Protein 2QHR (pdb70)

Nearest PDB structures (foldseek):
  2qhr-assembly1_L  TM=1.005E+00  e=4.558E-44  Mus musculus
  3ffd-assembly1_B  TM=9.606E-01  e=3.387E-41  Mus musculus
  7fgr-assembly1_L  TM=9.725E-01  e=7.888E-40  Mus musculus
  4isv-assembly1_A  TM=9.570E-01  e=1.815E-40  Mus musculus
  5eor-assembly1_L  TM=9.214E-01  e=1.139E-39  Mus musculus

Radius of gyration: 25.13 Å; Cα contacts (8 Å, |Δi|>4): 1164; chains: 3; bounding box: 50×50×76 Å

Solvent-accessible surface area: 20199 Å² total; per-residue (Å²): 126,40,99,12,75,16,62,38,29,31,60,20,150,58,58,12,60,35,105,0,32,0,55,9,56,55,33,64,3,60,37,30,1,0,0,0,0,14,10,38,82,143,126,135,9,49,5,0,0,0,7,0,49,53,30,60,64,59,21,31,26,130,79,0,106,79,34,5,77,4,42,33,45,52,102,144,56,16,0,43,0,63,0,40,62,3,95,60,138,1,35,5,67,0,11,0,0,17,0,20,101,27,57,82,9,64,42,1,0,0,25,66,18,2,134,19,15,63,1,37,3,21,85,25,166,68,48,45,14,54,12,10,25,2,21,16,26,70,54,44,61,120,41,101,55,5,29,0,0,0,1,0,39,16,0,14,7,78,84,18,74,28,60,1,44,98,39,99,35,84,89,34,40,57,50,6,23,26,8,104,95,89,90,61,49,12,15,0,0,5,0,54,16,80,43,89,50,13,79,95,104,58,7,26,0,18,2,23,0,80,53,33,106,48,138,49,76,45,103,3,102,128,125,17,74,13,85,22,79,88,74,26,60,40,62,68,40,38,93,4,119,5,57,0,47,5,24,93,59,15,33,67,0,7,0,0,0,0,14,20,38,58,133,112,18,4,113,12,0,0,15,0,69,125,110,12,59,68,63,62,12,103,72,25,57,111,48,11,47,10,45,25,67,59,24,37,0,32,0,32,2,53,73,0,43,53,101,2,40,7,43,0,8,0,0,0,0,0,9,59,186,156,52,0,41,16,40,16,1,42,5,4,125,2,53,4,88,65,66,121,101,23,65,7,68,22,30,5,2,16,9,14,95,76,1,17,181,85,108,101,1,1,0,0,0,1,0,12,62,0,26,62,35,50,33,91,19,43,2,52,9,77,49,88,101,44,123,151,36,46,23,59,15,124,50,40,45,49,68,124,57,24,20,0,0,0,0,0,63,22,70,8,109,78,16,142,83,53,117,32,3,10,0,33,1,56,3,98,81,51,80,36,88,68,57,7,42,42,73,208,108,142,16,101,85,2,98,0,28,149,95

Sequence (451 aa):
EVQVVESGGGLVKPGGSLKLSCAASGFAFSSYDMSWVRQTPEKRLEWVAYISRGGGYTYYPDTVKGRFTISRDNAKNTLYLQMSSLKSEDTAMYYCSRHIYYGSSHYYAMDYWGQGTSVTVSSAKTTAPSVYPLAPVCGDTTGSSVTLGCLVKGYFPEPVTLTWNSGSLSSGVHTFPAVLQSDLYTLSSSVTVTSSTWPSQSITCNVAHPASSTKVDKKIEPQLVLTQSSSASFSLGASAKLTCTLSRQHSTYTIEWYQQQPLKPPRYVMELKKDGSHSTGDGIPDRFSGSSSGADRYLSISNIQPEDEAIYICGVGDTIKEQFVYVFGGGTKVTVLGQPKSTPTLTVFPPSSEELKENKATLVCLISNFSPSGVTVAWKANGTPITQGVDTSNPTKEGNKFMASSFLHLTSDQWRSHNSFTCQVTHEGDTVEKSLSPAEVEQHHRRTDND

Foldseek 3Di:
DWAWAKDWADEAAAQAKTKMKIAIDDDQLLQWKKWKWWAAPVGDIGTAWIAGSPRPDIDGDPVQPPFWDWDADSVRRMIMIIGGNDDQRVFTWMKMFIFDRCVVPVDGDGDDIHPTDGHGHHPQDFDAWDKDWAAPDPVQLPDQKGKTKMKGWWGDDDDKDKDKPVPPQDPQKAWDDWDADPRTTITMIMHMDGSVVPPVDWIWMWIGDVVVRDIDIGIHDD/DWDKEWDAEDEEAQQAKDKTKIFTDQVCQQFWKWKWWAAFPGDTDTAWIAGQQQDIDGDPPHDPQWGWGHDRRIIMIMGGRDHQRSQTWMKMKGWDQDPNRTDIDIYPTYGYHHPDDDWWAKDWDKDWADVVVLVVQKIKIKIKIDGTPPQDKDKWKDFLRHTDDPQKDKDGWGDDVPIIIIMMIRIDTSCSQQPTQKMKIWMDDPNDIDIDMDGPDD/DDDDDDDDPPD

Structure (mmCIF, N/CA/C/O backbone):
data_2QHR
#
_entry.id   2QHR
#
_cell.length_a   68.240
_cell.length_b   70.300
_cell.length_c   142.120
_cell.angle_alpha   90.000
_cell.angle_beta   90.000
_cell.angle_gamma   90.000
#
_symmetry.space_group_name_H-M   'P 21 21 21'
#
loop_
_entity.id
_entity.type
_entity.pdbx_description
1 polymer '13F6-1-2 Fab fragment heavy chain'
2 polymer '13F6-1-2 Fab fragment V lambda x light chain'
3 polymer 'Envelope glycoprotein peptide'
4 water water
#
loop_
_atom_site.group_PDB
_atom_site.id
_atom_site.type_symbol
_atom_site.label_atom_id
_atom_site.label_alt_id
_atom_site.label_comp_id
_atom_site.label_asym_id
_atom_site.label_entity_id
_atom_site.label_seq_id
_atom_site.pdbx_PDB_ins_code
_atom_site.Cartn_x
_atom_site.Cartn_y
_atom_site.Cartn_z
_atom_site.occupancy
_atom_site.B_iso_or_equiv
_atom_site.auth_seq_id
_atom_site.auth_comp_id
_atom_site.auth_asym_id
_atom_site.auth_atom_id
_atom_site.pdbx_PDB_model_num
ATOM 1 N N . GLU A 1 1 ? 96.983 -22.725 80.189 1.00 33.17 1 GLU H N 1
ATOM 2 C CA . GLU A 1 1 ? 95.892 -23.411 79.493 1.00 35.56 1 GLU H CA 1
ATOM 3 C C . GLU A 1 1 ? 95.009 -22.347 78.898 1.00 25.09 1 GLU H C 1
ATOM 4 O O . GLU A 1 1 ? 95.123 -21.160 79.281 1.00 30.33 1 GLU H O 1
ATOM 6 N N . VAL A 1 2 ? 94.163 -22.782 77.959 1.00 25.86 2 VAL H N 1
ATOM 7 C CA . VAL A 1 2 ? 93.195 -21.937 77.271 1.00 31.51 2 VAL H CA 1
ATOM 8 C C . VAL A 1 2 ? 92.180 -21.444 78.268 1.00 34.27 2 VAL H C 1
ATOM 9 O O . VAL A 1 2 ? 91.536 -22.230 78.950 1.00 39.61 2 VAL H O 1
ATOM 13 N N . GLN A 1 3 ? 92.100 -20.127 78.390 1.00 34.79 3 GLN H N 1
ATOM 14 C CA . GLN A 1 3 ? 91.097 -19.448 79.209 1.00 33.63 3 GLN H CA 1
ATOM 15 C C . GLN A 1 3 ? 90.383 -18.360 78.440 1.00 21.54 3 GLN H C 1
ATOM 16 O O . GLN A 1 3 ? 91.024 -17.556 77.743 1.00 19.15 3 GLN H O 1
ATOM 22 N N . VAL A 1 4 ? 89.053 -18.340 78.558 1.00 18.74 4 VAL H N 1
ATOM 23 C CA . VAL A 1 4 ? 88.232 -17.200 78.177 1.00 20.25 4 VAL H CA 1
ATOM 24 C C . VAL A 1 4 ? 87.295 -16.912 79.372 1.00 25.16 4 VAL H C 1
ATOM 25 O O . VAL A 1 4 ? 86.547 -17.776 79.814 1.00 26.03 4 VAL H O 1
ATOM 29 N N . VAL A 1 5 ? 87.400 -15.707 79.908 1.00 19.18 5 VAL H N 1
ATOM 30 C CA . VAL A 1 5 ? 86.753 -15.316 81.156 1.00 16.53 5 VAL H CA 1
ATOM 31 C C . VAL A 1 5 ? 85.839 -14.146 80.898 1.00 16.59 5 VAL H C 1
ATOM 32 O O . VAL A 1 5 ? 86.333 -13.028 80.595 1.00 21.30 5 VAL H O 1
ATOM 36 N N . GLU A 1 6 ? 84.520 -14.389 80.921 1.00 15.69 6 GLU H N 1
ATOM 37 C CA . GLU A 1 6 ? 83.515 -13.294 80.700 1.00 16.55 6 GLU H CA 1
ATOM 38 C C . GLU A 1 6 ? 83.244 -12.472 82.004 1.00 22.13 6 GLU H C 1
ATOM 39 O O . GLU A 1 6 ? 83.307 -13.004 83.103 1.00 20.70 6 GLU H O 1
ATOM 45 N N . SER A 1 7 ? 82.972 -11.173 81.863 1.00 16.00 7 SER H N 1
ATOM 46 C CA . SER A 1 7 ? 82.562 -10.362 82.994 1.00 18.96 7 SER H CA 1
ATOM 47 C C . SER A 1 7 ? 81.608 -9.281 82.497 1.00 18.80 7 SER H C 1
ATOM 48 O O . SER A 1 7 ? 81.440 -9.092 81.275 1.00 15.48 7 SER H O 1
ATOM 51 N N . GLY A 1 8 ? 80.934 -8.617 83.438 1.00 16.56 8 GLY H N 1
ATOM 52 C CA . GLY A 1 8 ? 80.074 -7.511 83.058 1.00 22.52 8 GLY H CA 1
ATOM 53 C C . GLY A 1 8 ? 78.588 -7.806 83.148 1.00 21.39 8 GLY H C 1
ATOM 54 O O . GLY A 1 8 ? 77.764 -6.914 82.970 1.00 20.54 8 GLY H O 1
ATOM 55 N N . GLY A 1 9 ? 78.219 -9.038 83.432 1.00 21.90 9 GLY H N 1
ATOM 56 C CA . GLY A 1 9 ? 76.796 -9.325 83.540 1.00 23.62 9 GLY H CA 1
ATOM 57 C C . GLY A 1 9 ? 76.196 -8.669 84.781 1.00 24.38 9 GLY H C 1
ATOM 58 O O . GLY A 1 9 ? 76.899 -8.444 85.766 1.00 20.02 9 GLY H O 1
ATOM 59 N N . GLY A 1 10 ? 74.901 -8.361 84.745 1.00 19.37 10 GLY H N 1
ATOM 60 C CA . GLY A 1 10 ? 74.245 -7.867 85.951 1.00 17.70 10 GLY H CA 1
ATOM 61 C C . GLY A 1 10 ? 72.765 -7.658 85.667 1.00 16.54 10 GLY H C 1
ATOM 62 O O . GLY A 1 10 ? 72.252 -8.160 84.656 1.00 13.38 10 GLY H O 1
ATOM 63 N N . LEU A 1 11 ? 72.071 -6.962 86.564 1.00 18.96 11 LEU H N 1
ATOM 64 C CA . LEU A 1 11 ? 70.650 -6.631 86.363 1.00 20.19 11 LEU H CA 1
ATOM 65 C C . LEU A 1 11 ? 70.578 -5.301 85.623 1.00 16.87 11 LEU H C 1
ATOM 66 O O . LEU A 1 11 ? 71.324 -4.385 85.936 1.00 14.86 11 LEU H O 1
ATOM 71 N N . VAL A 1 12 ? 69.702 -5.189 84.626 1.00 14.24 12 VAL H N 1
ATOM 72 C CA . VAL A 1 12 ? 69.523 -3.903 83.934 1.00 17.07 12 VAL H CA 1
ATOM 73 C C . VAL A 1 12 ? 68.032 -3.745 83.759 1.00 16.54 12 VAL H C 1
ATOM 74 O O . VAL A 1 12 ? 67.328 -4.746 83.571 1.00 15.59 12 VAL H O 1
ATOM 78 N N . LYS A 1 13 ? 67.539 -2.522 83.750 1.00 18.54 13 LYS H N 1
ATOM 79 C CA . LYS A 1 13 ? 66.121 -2.341 83.434 1.00 20.78 13 LYS H CA 1
ATOM 80 C C . LYS A 1 13 ? 65.882 -2.378 81.905 1.00 26.45 13 LYS H C 1
ATOM 81 O O . LYS A 1 13 ? 66.820 -2.106 81.116 1.00 19.17 13 LYS H O 1
ATOM 87 N N . PRO A 1 14 ? 64.661 -2.774 81.466 1.00 19.88 14 PRO H N 1
ATOM 88 C CA . PRO A 1 14 ? 64.349 -2.748 80.036 1.00 19.09 14 PRO H CA 1
ATOM 89 C C . PRO A 1 14 ? 64.631 -1.387 79.409 1.00 18.87 14 PRO H C 1
ATOM 90 O O . PRO A 1 14 ? 64.384 -0.390 80.056 1.00 16.71 14 PRO H O 1
ATOM 94 N N . GLY A 1 15 ? 65.106 -1.352 78.160 1.00 20.31 15 GLY H N 1
ATOM 95 C CA . GLY A 1 15 ? 65.506 -0.091 77.549 1.00 22.75 15 GLY H CA 1
ATOM 96 C C . GLY A 1 15 ? 66.936 0.272 77.944 1.00 23.35 15 GLY H C 1
ATOM 97 O O . GLY A 1 15 ? 67.528 1.117 77.298 1.00 21.52 15 GLY H O 1
ATOM 98 N N . GLY A 1 16 ? 67.509 -0.406 78.939 1.00 16.09 16 GLY H N 1
ATOM 99 C CA . GLY A 1 16 ? 68.834 -0.055 79.443 1.00 16.12 16 GLY H CA 1
ATOM 100 C C . GLY A 1 16 ? 69.973 -0.560 78.572 1.00 15.69 16 GLY H C 1
ATOM 101 O O . GLY A 1 16 ? 69.810 -1.181 77.536 1.00 15.34 16 GLY H O 1
ATOM 102 N N . SER A 1 17 ? 71.187 -0.376 79.011 1.00 16.95 17 SER H N 1
ATOM 103 C CA . SER A 1 17 ? 72.247 -1.046 78.258 1.00 21.16 17 SER H CA 1
ATOM 104 C C . SER A 1 17 ? 73.367 -1.562 79.134 1.00 18.75 17 SER H C 1
ATOM 105 O O . SER A 1 17 ? 73.441 -1.223 80.310 1.00 18.23 17 SER H O 1
ATOM 108 N N . LEU A 1 18 ? 74.239 -2.392 78.555 1.00 14.95 18 LEU H N 1
ATOM 109 C CA . LEU A 1 18 ? 75.250 -3.096 79.333 1.00 18.40 18 LEU H CA 1
ATOM 110 C C . LEU A 1 18 ? 76.396 -3.476 78.423 1.00 17.37 18 LEU H C 1
ATOM 111 O O . LEU A 1 18 ? 76.198 -3.775 77.256 1.00 18.95 18 LEU H O 1
ATOM 116 N N . LYS A 1 19 ? 77.600 -3.536 78.960 1.00 16.49 19 LYS H N 1
ATOM 117 C CA . LYS A 1 19 ? 78.710 -3.935 78.135 1.00 16.71 19 LYS H CA 1
ATOM 118 C C . LYS A 1 19 ? 79.485 -5.122 78.717 1.00 21.11 19 LYS H C 1
ATOM 119 O O . LYS A 1 19 ? 79.984 -5.035 79.826 1.00 19.28 19 LYS H O 1
ATOM 125 N N . LEU A 1 20 ? 79.573 -6.219 77.962 1.00 13.35 20 LEU H N 1
ATOM 126 C CA . LEU A 1 20 ? 80.262 -7.423 78.430 1.00 13.41 20 LEU H CA 1
ATOM 127 C C . LEU A 1 20 ? 81.728 -7.467 77.877 1.00 14.99 20 LEU H C 1
ATOM 128 O O . LEU A 1 20 ? 81.960 -7.058 76.760 1.00 15.13 20 LEU H O 1
ATOM 133 N N . SER A 1 21 ? 82.678 -7.984 78.660 1.00 16.72 21 SER H N 1
ATOM 134 C CA . SER A 1 21 ? 84.055 -8.244 78.185 1.00 13.76 21 SER H CA 1
ATOM 135 C C . SER A 1 21 ? 84.417 -9.703 78.314 1.00 18.99 21 SER H C 1
ATOM 136 O O . SER A 1 21 ? 83.847 -10.413 79.112 1.00 15.03 21 SER H O 1
ATOM 139 N N . CYS A 1 22 ? 85.408 -10.129 77.548 1.00 13.50 22 CYS H N 1
ATOM 140 C CA . CYS A 1 22 ? 85.839 -11.478 77.648 1.00 14.93 22 CYS H CA 1
ATOM 141 C C . CYS A 1 22 ? 87.371 -11.396 77.557 1.00 15.19 22 CYS H C 1
ATOM 142 O O . CYS A 1 22 ? 87.897 -10.989 76.516 1.00 16.26 22 CYS H O 1
ATOM 145 N N . ALA A 1 23 ? 88.070 -11.708 78.634 1.00 16.71 23 ALA H N 1
ATOM 146 C CA . ALA A 1 23 ? 89.548 -11.758 78.627 1.00 15.80 23 ALA H CA 1
ATOM 147 C C . ALA A 1 23 ? 90.081 -13.137 78.211 1.00 24.77 23 ALA H C 1
ATOM 148 O O . ALA A 1 23 ? 89.709 -14.162 78.800 1.00 21.26 23 ALA H O 1
ATOM 150 N N . ALA A 1 24 ? 90.922 -13.192 77.185 1.00 17.67 24 ALA H N 1
ATOM 151 C CA . ALA A 1 24 ? 91.355 -14.513 76.688 1.00 21.41 24 ALA H CA 1
ATOM 152 C C . ALA A 1 24 ? 92.795 -14.712 77.123 1.00 20.80 24 ALA H C 1
ATOM 153 O O . ALA A 1 24 ? 93.536 -13.760 77.227 1.00 16.32 24 ALA H O 1
ATOM 155 N N . SER A 1 25 ? 93.190 -15.945 77.393 1.00 24.06 25 SER H N 1
ATOM 156 C CA . SER A 1 25 ? 94.606 -16.192 77.666 1.00 26.01 25 SER H CA 1
ATOM 157 C C . SER A 1 25 ? 94.965 -17.641 77.315 1.00 22.31 25 SER H C 1
ATOM 158 O O . SER A 1 25 ? 94.098 -18.510 77.193 1.00 16.40 25 SER H O 1
ATOM 161 N N . GLY A 1 26 ? 96.244 -17.909 77.119 1.00 18.66 26 GLY H N 1
ATOM 162 C CA . GLY A 1 26 ? 96.664 -19.278 76.890 1.00 17.85 26 GLY H CA 1
ATOM 163 C C . GLY A 1 26 ? 96.621 -19.749 75.448 1.00 18.17 26 GLY H C 1
ATOM 164 O O . GLY A 1 26 ? 96.790 -20.952 75.174 1.00 24.43 26 GLY H O 1
ATOM 165 N N . PHE A 1 27 ? 96.329 -18.838 74.512 1.00 20.16 27 PHE H N 1
ATOM 166 C CA . PHE A 1 27 ? 96.340 -19.166 73.086 1.00 16.31 27 PHE H CA 1
ATOM 167 C C . PHE A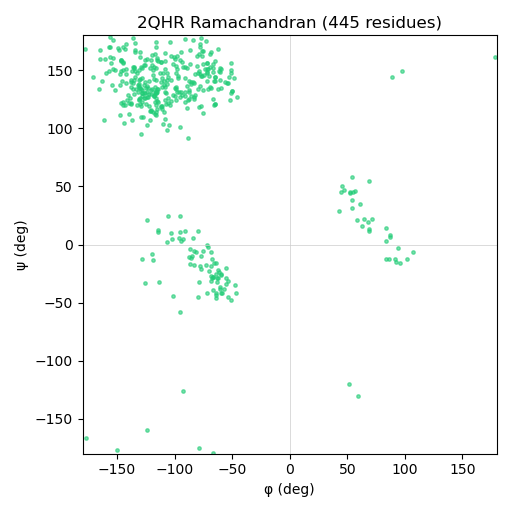 1 27 ? 96.531 -17.858 72.371 1.00 24.93 27 PHE H C 1
ATOM 168 O O . PHE A 1 27 ? 96.452 -16.812 73.001 1.00 18.49 27 PHE H O 1
ATOM 176 N N . ALA A 1 28 ? 96.774 -17.897 71.074 1.00 21.26 28 ALA H N 1
ATOM 177 C CA . ALA A 1 28 ? 97.165 -16.702 70.358 1.00 21.25 28 ALA H CA 1
ATOM 178 C C . ALA A 1 28 ? 95.864 -16.014 69.893 1.00 22.21 28 ALA H C 1
ATOM 179 O O . ALA A 1 28 ? 95.392 -16.290 68.810 1.00 14.84 28 ALA H O 1
ATOM 181 N N . PHE A 1 29 ? 95.326 -15.099 70.700 1.00 15.27 29 PHE H N 1
ATOM 182 C CA . PHE A 1 29 ? 93.910 -14.621 70.507 1.00 15.75 29 PHE H CA 1
ATOM 183 C C . PHE A 1 29 ? 93.651 -13.999 69.121 1.00 14.32 29 PHE H C 1
ATOM 184 O O . PHE A 1 29 ? 92.605 -14.261 68.471 1.00 13.75 29 PHE H O 1
ATOM 192 N N . SER A 1 30 ? 94.628 -13.182 68.644 1.00 14.85 30 SER H N 1
ATOM 193 C CA . SER A 1 30 ? 94.536 -12.527 67.331 1.00 14.78 30 SER H CA 1
ATOM 194 C C . SER A 1 30 ? 94.622 -13.473 66.087 1.00 14.52 30 SER H C 1
ATOM 195 O O . SER A 1 30 ? 94.392 -13.011 64.944 1.00 17.39 30 SER H O 1
ATOM 198 N N . SER A 1 31 ? 94.894 -14.764 66.304 1.00 14.45 31 SER H N 1
ATOM 199 C CA . SER A 1 31 ? 94.648 -15.791 65.252 1.00 19.34 31 SER H CA 1
ATOM 200 C C . SER A 1 31 ? 93.216 -16.341 65.145 1.00 18.64 31 SER H C 1
ATOM 201 O O . SER A 1 31 ? 92.927 -17.128 64.200 1.00 13.33 31 SER H O 1
ATOM 204 N N . TYR A 1 32 ? 92.319 -15.943 66.073 1.00 13.25 32 TYR H N 1
ATOM 205 C CA . TYR A 1 32 ? 91.016 -16.620 66.127 1.00 12.76 32 TYR H CA 1
ATOM 206 C C . TYR A 1 32 ? 89.851 -15.729 65.965 1.00 12.46 32 TYR H C 1
ATOM 207 O O . TYR A 1 32 ? 89.803 -14.602 66.503 1.00 12.58 32 TYR H O 1
ATOM 216 N N . ASP A 1 33 ? 88.883 -16.244 65.227 1.00 14.80 33 ASP H N 1
ATOM 217 C CA . ASP A 1 33 ? 87.549 -15.630 65.174 1.00 11.90 33 ASP H CA 1
ATOM 218 C C . ASP A 1 33 ? 86.790 -16.019 66.450 1.00 15.02 33 ASP H C 1
ATOM 219 O O . ASP A 1 33 ? 87.012 -17.143 66.964 1.00 11.67 33 ASP H O 1
ATOM 224 N N . MET A 1 34 ? 85.928 -15.106 66.944 1.00 13.22 34 MET H N 1
ATOM 225 C CA . MET A 1 34 ? 85.241 -15.252 68.231 1.00 18.22 34 MET H CA 1
ATOM 226 C C . MET A 1 34 ? 83.717 -14.996 68.089 1.00 11.61 34 MET H C 1
ATOM 227 O O . MET A 1 34 ? 83.362 -14.233 67.243 1.00 11.26 34 MET H O 1
ATOM 232 N N . SER A 1 35 ? 82.866 -15.618 68.911 1.00 11.03 35 SER H N 1
ATOM 233 C CA . SER A 1 35 ? 81.407 -15.320 68.934 1.00 13.31 35 SER H CA 1
ATOM 234 C C . SER A 1 35 ? 80.923 -15.184 70.379 1.00 13.14 35 SER H C 1
ATOM 235 O O . SER A 1 35 ? 81.593 -15.592 71.329 1.00 13.26 35 SER H O 1
ATOM 238 N N . TRP A 1 36 ? 79.729 -14.637 70.525 1.00 14.76 36 TRP H N 1
ATOM 239 C CA . TRP A 1 36 ? 79.007 -14.641 71.786 1.00 10.79 36 TRP H CA 1
ATOM 240 C C . TRP A 1 36 ? 77.824 -15.500 71.475 1.00 10.70 36 TRP H C 1
ATOM 241 O O . TRP A 1 36 ? 77.206 -15.358 70.404 1.00 10.73 36 TRP H O 1
ATOM 252 N N . VAL A 1 37 ? 77.542 -16.411 72.387 1.00 10.67 37 VAL H N 1
ATOM 253 C CA . VAL A 1 37 ? 76.354 -17.279 72.308 1.00 14.01 37 VAL H CA 1
ATOM 254 C C . VAL A 1 37 ? 75.638 -17.071 73.630 1.00 13.09 37 VAL H C 1
ATOM 255 O O . VAL A 1 37 ? 76.305 -16.952 74.659 1.00 12.70 37 VAL H O 1
ATOM 259 N N . ARG A 1 38 ? 74.299 -16.990 73.624 1.00 10.80 38 ARG H N 1
ATOM 260 C CA . ARG A 1 38 ? 73.550 -16.929 74.893 1.00 10.88 38 ARG H CA 1
ATOM 261 C C . ARG A 1 38 ? 72.735 -18.148 75.164 1.00 12.32 38 ARG H C 1
ATOM 262 O O . ARG A 1 38 ? 72.370 -18.911 74.236 1.00 12.18 38 ARG H O 1
ATOM 270 N N . GLN A 1 39 ? 72.432 -18.372 76.438 1.00 18.47 39 GLN H N 1
ATOM 271 C CA . GLN A 1 39 ? 71.572 -19.509 76.788 1.00 11.38 39 GLN H CA 1
ATOM 272 C C . GLN A 1 39 ? 70.406 -19.077 77.680 1.00 12.89 39 GLN H C 1
ATOM 273 O O . GLN A 1 39 ? 70.624 -18.543 78.785 1.00 11.54 39 GLN H O 1
ATOM 279 N N . THR A 1 40 ? 69.170 -19.341 77.235 1.00 11.74 40 THR H N 1
ATOM 280 C CA . THR A 1 40 ? 68.002 -18.852 77.977 1.00 15.26 40 THR H CA 1
ATOM 281 C C . THR A 1 40 ? 67.876 -19.569 79.317 1.00 14.18 40 THR H C 1
ATOM 282 O O . THR A 1 40 ? 68.445 -20.646 79.489 1.00 12.25 40 THR H O 1
ATOM 286 N N . PRO A 1 41 ? 67.041 -19.046 80.240 1.00 16.63 41 PRO H N 1
ATOM 287 C CA . PRO A 1 41 ? 66.808 -19.822 81.484 1.00 18.51 41 PRO H CA 1
ATOM 288 C C . PRO A 1 41 ? 66.206 -21.237 81.231 1.00 22.28 41 PRO H C 1
ATOM 289 O O . PRO A 1 41 ? 66.394 -22.127 82.048 1.00 19.64 41 PRO H O 1
ATOM 293 N N . GLU A 1 42 ? 65.497 -21.436 80.117 1.00 17.80 42 GLU H N 1
ATOM 294 C CA . GLU A 1 42 ? 65.020 -22.762 79.688 1.00 14.84 42 GLU H CA 1
ATOM 295 C C . GLU A 1 42 ? 66.049 -23.603 78.901 1.00 21.00 42 GLU H C 1
ATOM 296 O O . GLU A 1 42 ? 65.711 -24.673 78.364 1.00 13.95 42 GLU H O 1
ATOM 302 N N . LYS A 1 43 ? 67.297 -23.108 78.789 1.00 15.81 43 LYS H N 1
ATOM 303 C CA . LYS A 1 43 ? 68.446 -23.906 78.307 1.00 13.09 43 LYS H CA 1
ATOM 304 C C . LYS A 1 43 ? 68.666 -23.946 76.818 1.00 15.70 43 LYS H C 1
ATOM 305 O O . LYS A 1 43 ? 69.508 -24.690 76.351 1.00 18.34 43 LYS H O 1
ATOM 311 N N . ARG A 1 44 ? 67.937 -23.137 76.071 1.00 14.13 44 ARG H N 1
ATOM 312 C CA . ARG A 1 44 ? 68.089 -23.111 74.621 1.00 12.73 44 ARG H CA 1
ATOM 313 C C . ARG A 1 44 ? 69.291 -22.191 74.289 1.00 12.21 44 ARG H C 1
ATOM 314 O O . ARG A 1 44 ? 69.348 -21.068 74.740 1.00 11.95 44 ARG H O 1
ATOM 322 N N . LEU A 1 45 ? 70.239 -22.692 73.511 1.00 14.52 45 LEU H N 1
ATOM 323 C CA . LEU A 1 45 ? 71.381 -21.868 73.051 1.00 11.75 45 LEU H CA 1
ATOM 324 C C . LEU A 1 45 ? 71.031 -21.015 71.777 1.00 24.04 45 LEU H C 1
ATOM 325 O O . LEU A 1 45 ? 70.370 -21.471 70.856 1.00 12.01 45 LEU H O 1
ATOM 330 N N . GLU A 1 46 ? 71.480 -19.782 71.737 1.00 11.94 46 GLU H N 1
ATOM 331 C CA . GLU A 1 46 ? 71.281 -18.943 70.566 1.00 14.39 46 GLU H CA 1
ATOM 332 C C . GLU A 1 46 ? 72.561 -18.097 70.251 1.00 11.20 46 GLU H C 1
ATOM 333 O O . GLU A 1 46 ? 73.031 -17.374 71.132 1.00 11.02 46 GLU H O 1
ATOM 339 N N . TRP A 1 47 ? 73.129 -18.240 69.038 1.00 11.24 47 TRP H N 1
ATOM 340 C CA . TRP A 1 47 ? 74.280 -17.462 68.587 1.00 11.09 47 TRP H CA 1
ATOM 341 C C . TRP A 1 47 ? 73.933 -15.960 68.408 1.00 15.16 47 TRP H C 1
ATOM 342 O O . TRP A 1 47 ? 72.941 -15.608 67.749 1.00 11.44 47 TRP H O 1
ATOM 353 N N . VAL A 1 48 ? 74.665 -15.052 69.040 1.00 11.03 48 VAL H N 1
ATOM 354 C CA . VAL A 1 48 ? 74.211 -13.655 68.940 1.00 11.22 48 VAL H CA 1
ATOM 355 C C . VAL A 1 48 ? 75.213 -12.679 68.266 1.00 16.20 48 VAL H C 1
ATOM 356 O O . VAL A 1 48 ? 74.820 -11.592 67.945 1.00 13.41 48 VAL H O 1
ATOM 360 N N . ALA A 1 49 ? 76.487 -13.067 68.062 1.00 11.18 49 ALA H N 1
ATOM 361 C CA . ALA A 1 49 ? 77.446 -12.137 67.398 1.00 11.36 49 ALA H CA 1
ATOM 362 C C . ALA A 1 49 ? 78.717 -12.859 67.087 1.00 14.23 49 ALA H C 1
ATOM 363 O O . ALA A 1 49 ? 79.113 -13.702 67.871 1.00 11.03 49 ALA H O 1
ATOM 365 N N . TYR A 1 50 ? 79.318 -12.493 65.948 1.00 11.43 50 TYR H N 1
ATOM 366 C CA . TYR A 1 50 ? 80.566 -13.034 65.453 1.00 11.41 50 TYR H CA 1
ATOM 367 C C . TYR A 1 50 ? 81.473 -11.912 65.064 1.00 12.98 50 TYR H C 1
ATOM 368 O O . TYR A 1 50 ? 81.024 -10.906 64.482 1.00 12.01 50 TYR H O 1
ATOM 377 N N . ILE A 1 51 ? 82.759 -12.066 65.424 1.00 11.70 51 ILE H N 1
ATOM 378 C CA . ILE A 1 51 ? 83.822 -11.170 64.906 1.00 12.07 51 ILE H CA 1
ATOM 379 C C . ILE A 1 51 ? 85.086 -11.931 64.472 1.00 14.39 51 ILE H C 1
ATOM 380 O O . ILE A 1 51 ? 85.580 -12.816 65.229 1.00 11.92 51 ILE H O 1
ATOM 385 N N . SER A 1 52 ? 85.615 -11.589 63.283 1.00 12.38 52 SER H N 1
ATOM 386 C CA . SER A 1 52 ? 86.784 -12.280 62.755 1.00 12.72 52 SER H CA 1
ATOM 387 C C . SER A 1 52 ? 88.076 -11.837 63.483 1.00 16.78 52 SER H C 1
ATOM 388 O O . SER A 1 52 ? 88.077 -10.808 64.199 1.00 15.44 52 SER H O 1
ATOM 391 N N . ARG A 1 53 A 89.152 -12.608 63.278 1.00 12.83 52 ARG H N 1
ATOM 392 C CA . ARG A 1 53 A 90.416 -12.466 64.021 1.00 17.79 52 ARG H CA 1
ATOM 393 C C . ARG A 1 53 A 91.008 -11.065 63.905 1.00 13.68 52 ARG H C 1
ATOM 394 O O . ARG A 1 53 A 91.587 -10.563 64.845 1.00 18.92 52 ARG H O 1
ATOM 402 N N . GLY A 1 54 ? 90.896 -10.457 62.730 1.00 13.89 53 GLY H N 1
ATOM 403 C CA . GLY A 1 54 ? 91.391 -9.082 62.540 1.00 15.38 53 GLY H CA 1
ATOM 404 C C . GLY A 1 54 ? 90.266 -8.028 62.553 1.00 25.55 53 GLY H C 1
ATOM 405 O O . GLY A 1 54 ? 90.515 -6.858 62.315 1.00 21.61 53 GLY H O 1
ATOM 406 N N . GLY A 1 55 ? 89.022 -8.436 62.821 1.00 19.92 54 GLY H N 1
ATOM 407 C CA . GLY A 1 55 ? 87.933 -7.484 62.972 1.00 16.37 54 GLY H CA 1
ATOM 408 C C . GLY A 1 55 ? 87.255 -6.999 61.698 1.00 14.93 54 GLY H C 1
ATOM 409 O O . GLY A 1 55 ? 86.342 -6.199 61.771 1.00 31.19 54 GLY H O 1
ATOM 410 N N . GLY A 1 56 ? 87.646 -7.519 60.539 1.00 26.61 55 GLY H N 1
ATOM 411 C CA . GLY A 1 56 ? 87.009 -7.149 59.280 1.00 27.06 55 GLY H CA 1
ATOM 412 C C . GLY A 1 56 ? 85.570 -7.643 59.038 1.00 28.85 55 GLY H C 1
ATOM 413 O O . GLY A 1 56 ? 84.840 -7.059 58.204 1.00 23.53 55 GLY H O 1
ATOM 414 N N . TYR A 1 57 ? 85.160 -8.714 59.721 1.00 19.53 56 TYR H N 1
ATOM 415 C CA . TYR A 1 57 ? 83.807 -9.295 59.528 1.00 17.86 56 TYR H CA 1
ATOM 416 C C . TYR A 1 57 ? 83.125 -9.310 60.874 1.00 24.24 56 TYR H C 1
ATOM 417 O O . TYR A 1 57 ? 83.697 -9.798 61.856 1.00 21.55 56 TYR H O 1
ATOM 426 N N . THR A 1 58 ? 81.925 -8.745 60.930 1.00 23.77 57 THR H N 1
ATOM 427 C CA . THR A 1 58 ? 81.081 -8.872 62.123 1.00 20.35 57 THR H CA 1
ATOM 428 C C . THR A 1 58 ? 79.669 -9.212 61.620 1.00 20.72 57 THR H C 1
ATOM 429 O O . THR A 1 58 ? 79.255 -8.709 60.570 1.00 13.60 57 THR H O 1
ATOM 433 N N . TYR A 1 59 ? 78.925 -10.047 62.346 1.00 12.72 58 TYR H N 1
ATOM 434 C CA . TYR A 1 59 ? 77.587 -10.465 61.877 1.00 13.91 58 TYR H CA 1
ATOM 435 C C . TYR A 1 59 ? 76.747 -10.589 63.124 1.00 16.17 58 TYR H C 1
ATOM 436 O O . TYR A 1 59 ? 77.317 -10.836 64.153 1.00 12.22 58 TYR H O 1
ATOM 445 N N . TYR A 1 60 ? 75.419 -10.482 63.012 1.00 12.83 59 TYR H N 1
ATOM 446 C CA . TYR A 1 60 ? 74.447 -10.643 64.132 1.00 12.66 59 TYR H CA 1
ATOM 447 C C . TYR A 1 60 ? 73.171 -11.259 63.596 1.00 15.25 59 TYR H C 1
ATOM 448 O O . TYR A 1 60 ? 72.848 -11.031 62.435 1.00 13.65 59 TYR H O 1
ATOM 457 N N . PRO A 1 61 ? 72.444 -12.044 64.407 1.00 18.22 60 PRO H N 1
ATOM 458 C CA . PRO A 1 61 ? 71.153 -12.558 63.892 1.00 18.26 60 PRO H CA 1
ATOM 459 C C . PRO A 1 61 ? 70.102 -11.439 63.991 1.00 17.48 60 PRO H C 1
ATOM 460 O O . PRO A 1 61 ? 70.371 -10.416 64.664 1.00 14.60 60 PRO H O 1
ATOM 464 N N . ASP A 1 62 ? 68.974 -11.576 63.300 1.00 21.77 61 ASP H N 1
ATOM 465 C CA . ASP A 1 62 ? 67.921 -10.530 63.310 1.00 22.91 61 ASP H CA 1
ATOM 466 C C . ASP A 1 62 ? 67.431 -10.108 64.679 1.00 20.73 61 ASP H C 1
ATOM 467 O O . ASP A 1 62 ? 67.032 -8.943 64.841 1.00 24.27 61 ASP H O 1
ATOM 472 N N . THR A 1 63 ? 67.431 -11.032 65.653 1.00 23.66 62 THR H N 1
ATOM 473 C CA . THR A 1 63 ? 66.915 -10.779 67.027 1.00 20.01 62 THR H CA 1
ATOM 474 C C . THR A 1 63 ? 67.696 -9.727 67.808 1.00 24.54 62 THR H C 1
ATOM 475 O O . THR A 1 63 ? 67.159 -9.095 68.756 1.00 16.95 62 THR H O 1
ATOM 479 N N . VAL A 1 64 ? 68.979 -9.542 67.460 1.00 22.34 63 VAL H N 1
ATOM 480 C CA . VAL A 1 64 ? 69.760 -8.467 68.097 1.00 17.20 63 VAL H CA 1
ATOM 481 C C . VAL A 1 64 ? 70.289 -7.409 67.067 1.00 15.52 63 VAL H C 1
ATOM 482 O O . VAL A 1 64 ? 70.884 -6.393 67.436 1.00 15.08 63 VAL H O 1
ATOM 486 N N . LYS A 1 65 ? 70.154 -7.649 65.774 1.00 19.29 64 LYS H N 1
ATOM 487 C CA . LYS A 1 65 ? 70.697 -6.644 64.852 1.00 29.91 64 LYS H CA 1
ATOM 488 C C . LYS A 1 65 ? 70.211 -5.212 65.171 1.00 25.31 64 LYS H C 1
ATOM 489 O O . LYS A 1 65 ? 69.005 -4.963 65.398 1.00 19.60 64 LYS H O 1
ATOM 495 N N . GLY A 1 66 ? 71.162 -4.272 65.244 1.00 26.13 65 GLY H N 1
ATOM 496 C CA . GLY A 1 66 ? 70.866 -2.858 65.560 1.00 17.82 65 GLY H CA 1
ATOM 497 C C . GLY A 1 66 ? 70.919 -2.486 67.047 1.00 26.45 65 GLY H C 1
ATOM 498 O O . GLY A 1 66 ? 70.910 -1.297 67.367 1.00 24.53 65 GLY H O 1
ATOM 499 N N . ARG A 1 67 ? 70.974 -3.503 67.943 1.00 17.06 66 ARG H N 1
ATOM 500 C CA . ARG A 1 67 ? 71.031 -3.297 69.369 1.00 23.68 66 ARG H CA 1
ATOM 501 C C . ARG A 1 67 ? 72.359 -3.755 69.925 1.00 24.41 66 ARG H C 1
ATOM 502 O O . ARG A 1 67 ? 72.820 -3.179 70.896 1.00 22.69 66 ARG H O 1
ATOM 510 N N . PHE A 1 68 ? 72.968 -4.785 69.335 1.00 13.82 67 PHE H N 1
ATOM 511 C CA . PHE A 1 68 ? 74.199 -5.324 69.947 1.00 19.80 67 PHE H CA 1
ATOM 512 C C . PHE A 1 68 ? 75.390 -4.992 69.014 1.00 18.50 67 PHE H C 1
ATOM 513 O O . PHE A 1 68 ? 75.261 -5.030 67.775 1.00 16.97 67 PHE H O 1
ATOM 521 N N . THR A 1 69 ? 76.543 -4.674 69.587 1.00 18.23 68 THR H N 1
ATOM 522 C CA . THR A 1 69 ? 77.773 -4.439 68.794 1.00 18.14 68 THR H CA 1
ATOM 523 C C . THR A 1 69 ? 78.910 -5.260 69.366 1.00 17.33 68 THR H C 1
ATOM 524 O O . THR A 1 69 ? 79.278 -5.068 70.536 1.00 13.35 68 THR H O 1
ATOM 528 N N . ILE A 1 70 ? 79.452 -6.166 68.553 1.00 15.16 69 ILE H N 1
ATOM 529 C CA . ILE A 1 70 ? 80.583 -6.963 68.995 1.00 12.74 69 ILE H CA 1
ATOM 530 C C . ILE A 1 70 ? 81.904 -6.217 68.603 1.00 15.05 69 ILE H C 1
ATOM 531 O O . ILE A 1 70 ? 81.969 -5.594 67.561 1.00 13.54 69 ILE H O 1
ATOM 536 N N . SER A 1 71 ? 82.946 -6.267 69.433 1.00 15.58 70 SER H N 1
ATOM 537 C CA . SER A 1 71 ? 84.251 -5.676 69.022 1.00 13.77 70 SER H CA 1
ATOM 538 C C . SER A 1 71 ? 85.384 -6.403 69.776 1.00 14.79 70 SER H C 1
ATOM 539 O O . SER A 1 71 ? 85.127 -7.240 70.599 1.00 14.85 70 SER H O 1
ATOM 542 N N . ARG A 1 72 ? 86.635 -6.071 69.479 1.00 14.15 71 ARG H N 1
ATOM 543 C CA . ARG A 1 72 ? 87.748 -6.783 70.083 1.00 14.20 71 ARG H CA 1
ATOM 544 C C . ARG A 1 72 ? 88.919 -5.832 70.160 1.00 16.68 71 ARG H C 1
ATOM 545 O O . ARG A 1 72 ? 89.106 -4.952 69.280 1.00 15.41 71 ARG H O 1
ATOM 553 N N . ASP A 1 73 ? 89.745 -6.040 71.163 1.00 16.35 72 ASP H N 1
ATOM 554 C CA . ASP A 1 73 ? 91.006 -5.346 71.189 1.00 16.68 72 ASP H CA 1
ATOM 555 C C . ASP A 1 73 ? 92.151 -6.383 71.297 1.00 17.24 72 ASP H C 1
ATOM 556 O O . ASP A 1 73 ? 92.387 -6.911 72.352 1.00 16.25 72 ASP H O 1
ATOM 561 N N . ASN A 1 74 ? 92.825 -6.655 70.185 1.00 16.21 73 ASN H N 1
ATOM 562 C CA . ASN A 1 74 ? 93.866 -7.659 70.111 1.00 22.31 73 ASN H CA 1
ATOM 563 C C . ASN A 1 74 ? 95.086 -7.268 70.949 1.00 17.93 73 ASN H C 1
ATOM 564 O O . ASN A 1 74 ? 95.793 -8.142 71.492 1.00 22.66 73 ASN H O 1
ATOM 569 N N . ALA A 1 75 ? 95.294 -5.960 71.109 1.00 17.91 74 ALA H N 1
ATOM 570 C CA . ALA A 1 75 ? 96.402 -5.458 71.945 1.00 23.94 74 ALA H CA 1
ATOM 571 C C . ALA A 1 75 ? 96.216 -5.910 73.391 1.00 30.04 74 ALA H C 1
ATOM 572 O O . ALA A 1 75 ? 97.184 -6.131 74.104 1.00 22.38 74 ALA H O 1
ATOM 574 N N . LYS A 1 76 ? 94.958 -6.105 73.802 1.00 20.57 75 LYS H N 1
ATOM 575 C CA . LYS A 1 76 ? 94.671 -6.510 75.182 1.00 18.30 75 LYS H CA 1
ATOM 576 C C . LYS A 1 76 ? 94.074 -7.903 75.225 1.00 21.53 75 LYS H C 1
ATOM 577 O O . LYS A 1 76 ? 93.572 -8.314 76.257 1.00 17.31 75 LYS H O 1
ATOM 583 N N . ASN A 1 77 ? 94.105 -8.632 74.100 1.00 16.88 76 ASN H N 1
ATOM 584 C CA . ASN A 1 77 ? 93.492 -9.949 74.075 1.00 18.05 76 ASN H CA 1
ATOM 585 C C . ASN A 1 77 ? 92.057 -9.960 74.693 1.00 15.56 76 ASN H C 1
ATOM 586 O O . ASN A 1 77 ? 91.688 -10.893 75.422 1.00 15.33 76 ASN H O 1
ATOM 591 N N . THR A 1 78 ? 91.217 -8.998 74.314 1.00 20.69 77 THR H N 1
ATOM 592 C CA . THR A 1 78 ? 89.864 -8.866 74.905 1.00 16.63 77 THR H CA 1
ATOM 593 C C . THR A 1 78 ? 88.799 -8.714 73.821 1.00 16.35 77 THR H C 1
ATOM 594 O O . THR A 1 78 ? 89.038 -7.990 72.853 1.00 17.05 77 THR H O 1
ATOM 598 N N . LEU A 1 79 ? 87.668 -9.437 73.974 1.00 16.40 78 LEU H N 1
ATOM 599 C CA . LEU A 1 79 ? 86.480 -9.350 73.144 1.00 17.61 78 LEU H CA 1
ATOM 600 C C . LEU A 1 79 ? 85.394 -8.599 73.980 1.00 15.10 78 LEU H C 1
ATOM 601 O O . LEU A 1 79 ? 85.338 -8.774 75.205 1.00 13.37 78 LEU H O 1
ATOM 606 N N . TYR A 1 80 ? 84.571 -7.773 73.327 1.00 16.87 79 TYR H N 1
ATOM 607 C CA . TYR A 1 80 ? 83.450 -7.050 73.976 1.00 13.52 79 TYR H CA 1
ATOM 608 C C . TYR A 1 80 ? 82.097 -7.331 73.245 1.00 15.18 79 TYR H C 1
ATOM 609 O O . TYR A 1 80 ? 82.074 -7.669 72.063 1.00 14.66 79 TYR H O 1
ATOM 618 N N . LEU A 1 81 ? 81.002 -7.106 73.961 1.00 12.78 80 LEU H N 1
ATOM 619 C CA . LEU A 1 81 ? 79.648 -7.086 73.429 1.00 14.44 80 LEU H CA 1
ATOM 620 C C . LEU A 1 81 ? 78.934 -5.890 74.068 1.00 12.98 80 LEU H C 1
ATOM 621 O O . LEU A 1 81 ? 78.643 -5.884 75.263 1.00 13.93 80 LEU H O 1
ATOM 626 N N . GLN A 1 82 ? 78.709 -4.845 73.287 1.00 17.11 81 GLN H N 1
ATOM 627 C CA . GLN A 1 82 ? 77.930 -3.751 73.772 1.00 17.90 81 GLN H CA 1
ATOM 628 C C . GLN A 1 82 ? 76.440 -4.054 73.478 1.00 19.21 81 GLN H C 1
ATOM 629 O O . GLN A 1 82 ? 76.078 -4.253 72.328 1.00 13.54 81 GLN H O 1
ATOM 635 N N . MET A 1 83 ? 75.593 -4.025 74.504 1.00 16.96 82 MET H N 1
ATOM 636 C CA . MET A 1 83 ? 74.136 -4.285 74.335 1.00 18.50 82 MET H CA 1
ATOM 637 C C . MET A 1 83 ? 73.353 -3.057 74.678 1.00 16.06 82 MET H C 1
ATOM 638 O O . MET A 1 83 ? 73.612 -2.427 75.671 1.00 17.51 82 MET H O 1
ATOM 643 N N . SER A 1 84 A 72.397 -2.675 73.865 1.00 15.27 82 SER H N 1
ATOM 644 C CA . SER A 1 84 A 71.624 -1.528 74.240 1.00 15.06 82 SER H CA 1
ATOM 645 C C . SER A 1 84 A 70.194 -1.806 73.816 1.00 15.12 82 SER H C 1
ATOM 646 O O . SER A 1 84 A 69.909 -2.828 73.231 1.00 14.69 82 SER H O 1
ATOM 649 N N . SER A 1 85 B 69.287 -0.911 74.212 1.00 23.80 82 SER H N 1
ATOM 650 C CA . SER A 1 85 B 67.836 -1.126 74.102 1.00 15.89 82 SER H CA 1
ATOM 651 C C . SER A 1 85 B 67.451 -2.490 74.558 1.00 17.23 82 SER H C 1
ATOM 652 O O . SER A 1 85 B 66.758 -3.197 73.815 1.00 15.12 82 SER H O 1
ATOM 655 N N . LEU A 1 86 C 67.904 -2.873 75.746 1.00 14.82 82 LEU H N 1
ATOM 656 C CA . LEU A 1 86 C 67.713 -4.244 76.266 1.00 14.22 82 LEU H CA 1
ATOM 657 C C . LEU A 1 86 C 66.249 -4.573 76.505 1.00 21.77 82 LEU H C 1
ATOM 658 O O . LEU A 1 86 C 65.444 -3.695 76.936 1.00 15.55 82 LEU H O 1
ATOM 663 N N . LYS A 1 87 ? 65.897 -5.825 76.240 1.00 20.64 83 LYS H N 1
ATOM 664 C CA . LYS A 1 87 ? 64.539 -6.302 76.468 1.00 22.65 83 LYS H CA 1
ATOM 665 C C . LYS A 1 87 ? 64.544 -7.441 77.511 1.00 27.42 83 LYS H C 1
ATOM 666 O O . LYS A 1 87 ? 65.543 -8.163 77.626 1.00 18.91 83 LYS H O 1
ATOM 672 N N . SER A 1 88 ? 63.420 -7.616 78.239 1.00 18.61 84 SER H N 1
ATOM 673 C CA . SER A 1 88 ? 63.318 -8.701 79.225 1.00 22.37 84 SER H CA 1
ATOM 674 C C . SER A 1 88 ? 63.800 -10.058 78.692 1.00 17.08 84 SER H C 1
ATOM 675 O O . SER A 1 88 ? 64.453 -10.784 79.429 1.00 13.73 84 SER H O 1
ATOM 678 N N . GLU A 1 89 ? 63.447 -10.385 77.435 1.00 13.38 85 GLU H N 1
ATOM 679 C CA . GLU A 1 89 ? 63.823 -11.642 76.756 1.00 16.33 85 GLU H CA 1
ATOM 680 C C . GLU A 1 89 ? 65.282 -11.753 76.363 1.00 14.52 85 GLU H C 1
ATOM 681 O O . GLU A 1 89 ? 65.684 -12.785 75.788 1.00 14.56 85 GLU H O 1
ATOM 687 N N . ASP A 1 90 ? 66.069 -10.722 76.655 1.00 14.50 86 ASP H N 1
ATOM 688 C CA . ASP A 1 90 ? 67.516 -10.790 76.507 1.00 13.42 86 ASP H CA 1
ATOM 689 C C . ASP A 1 90 ? 68.161 -11.417 77.781 1.00 18.69 86 ASP H C 1
ATOM 690 O O . ASP A 1 90 ? 69.375 -11.681 77.796 1.00 12.81 86 ASP H O 1
ATOM 695 N N . THR A 1 91 ? 67.365 -11.588 78.859 1.00 13.44 87 THR H N 1
ATOM 696 C CA . THR A 1 91 ? 67.774 -12.330 80.057 1.00 12.06 87 THR H CA 1
ATOM 697 C C . THR A 1 91 ? 68.290 -13.699 79.625 1.00 16.13 87 THR H C 1
ATOM 698 O O . THR A 1 91 ? 67.603 -14.414 78.912 1.00 15.58 87 THR H O 1
ATOM 702 N N . ALA A 1 92 ? 69.526 -14.038 80.009 1.00 11.67 88 ALA H N 1
ATOM 703 C CA . ALA A 1 92 ? 70.244 -15.185 79.521 1.00 11.50 88 ALA H CA 1
ATOM 704 C C . ALA A 1 92 ? 71.658 -15.248 80.151 1.00 17.45 88 ALA H C 1
ATOM 705 O O . ALA A 1 92 ? 72.160 -14.239 80.685 1.00 11.55 88 ALA H O 1
ATOM 707 N N . MET A 1 93 ? 72.275 -16.431 80.089 1.00 12.77 89 MET H N 1
ATOM 708 C CA . MET A 1 93 ? 73.704 -16.560 80.431 1.00 11.47 89 MET H CA 1
ATOM 709 C C . MET A 1 93 ? 74.459 -16.263 79.111 1.00 11.41 89 MET H C 1
ATOM 710 O O . MET A 1 93 ? 74.093 -16.806 77.992 1.00 11.10 89 MET H O 1
ATOM 715 N N . TYR A 1 94 ? 75.456 -15.395 79.186 1.00 11.28 90 TYR H N 1
ATOM 716 C CA . TYR A 1 94 ? 76.215 -15.040 77.966 1.00 12.70 90 TYR H CA 1
ATOM 717 C C . TYR A 1 94 ? 77.618 -15.649 77.996 1.00 12.13 90 TYR H C 1
ATOM 718 O O . TYR A 1 94 ? 78.391 -15.366 78.937 1.00 11.48 90 TYR H O 1
ATOM 727 N N . TYR A 1 95 ? 77.931 -16.418 76.946 1.00 11.07 91 TYR H N 1
ATOM 728 C CA . TYR A 1 95 ? 79.197 -17.100 76.756 1.00 11.18 91 TYR H CA 1
ATOM 729 C C . TYR A 1 95 ? 79.977 -16.490 75.627 1.00 11.10 91 TYR H C 1
ATOM 730 O O . TYR A 1 95 ? 79.470 -16.244 74.542 1.00 13.00 91 TYR H O 1
ATOM 739 N N . CYS A 1 96 ? 81.244 -16.308 75.876 1.00 12.95 92 CYS H N 1
ATOM 740 C CA . CYS A 1 96 ? 82.231 -15.983 74.858 1.00 11.35 92 CYS H CA 1
ATOM 741 C C . CYS A 1 96 ? 82.734 -17.356 74.288 1.00 14.08 92 CYS H C 1
ATOM 742 O O . CYS A 1 96 ? 83.044 -18.262 75.055 1.00 13.90 92 CYS H O 1
ATOM 745 N N . SER A 1 97 ? 82.819 -17.523 72.975 1.00 13.52 93 SER H N 1
ATOM 746 C CA . SER A 1 97 ? 83.248 -18.821 72.436 1.00 11.37 93 SER H CA 1
ATOM 747 C C . SER A 1 97 ? 84.263 -18.601 71.312 1.00 16.85 93 SER H C 1
ATOM 748 O O . SER A 1 97 ? 84.215 -17.620 70.592 1.00 13.27 93 SER H O 1
ATOM 751 N N . ARG A 1 98 ? 85.252 -19.467 71.264 1.00 15.49 94 ARG H N 1
ATOM 752 C CA . ARG A 1 98 ? 86.306 -19.404 70.259 1.00 13.30 94 ARG H CA 1
ATOM 753 C C . ARG A 1 98 ? 85.934 -20.344 69.130 1.00 11.64 94 ARG H C 1
ATOM 754 O O . ARG A 1 98 ? 85.615 -21.520 69.369 1.00 11.74 94 ARG H O 1
ATOM 762 N N . HIS A 1 99 ? 86.017 -19.870 67.889 1.00 11.56 95 HIS H N 1
ATOM 763 C CA . HIS A 1 99 ? 85.869 -20.775 66.764 1.00 11.61 95 HIS H CA 1
ATOM 764 C C . HIS A 1 99 ? 87.187 -21.530 66.530 1.00 17.99 95 HIS H C 1
ATOM 765 O O . HIS A 1 99 ? 88.314 -21.001 66.781 1.00 12.78 95 HIS H O 1
ATOM 772 N N . ILE A 1 100 ? 87.015 -22.762 66.066 1.00 12.11 96 ILE H N 1
ATOM 773 C CA . ILE A 1 100 ? 88.095 -23.651 65.777 1.00 12.50 96 ILE H CA 1
ATOM 774 C C . ILE A 1 100 ? 89.083 -22.953 64.799 1.00 16.59 96 ILE H C 1
ATOM 775 O O . ILE A 1 100 ? 88.688 -22.236 63.880 1.00 12.40 96 ILE H O 1
ATOM 780 N N . TYR A 1 101 ? 90.378 -23.130 65.035 1.00 13.49 97 TYR H N 1
ATOM 781 C CA . TYR A 1 101 ? 91.350 -22.465 64.193 1.00 13.10 97 TYR H CA 1
ATOM 782 C C . TYR A 1 101 ? 91.053 -22.707 62.689 1.00 13.89 97 TYR H C 1
ATOM 783 O O . TYR A 1 101 ? 90.743 -23.823 62.250 1.00 13.22 97 TYR H O 1
ATOM 792 N N . TYR A 1 102 ? 91.066 -21.627 61.913 1.00 12.97 98 TYR H N 1
ATOM 793 C CA . TYR A 1 102 ? 90.593 -21.691 60.549 1.00 12.97 98 TYR H CA 1
ATOM 794 C C . TYR A 1 102 ? 91.384 -22.677 59.698 1.00 26.01 98 TYR H C 1
ATOM 795 O O . TYR A 1 102 ? 90.809 -23.351 58.841 1.00 15.05 98 TYR H O 1
ATOM 804 N N . GLY A 1 103 ? 92.700 -22.769 59.932 1.00 17.21 99 GLY H N 1
ATOM 805 C CA . GLY A 1 103 ? 93.493 -23.868 59.376 1.00 14.68 99 GLY H CA 1
ATOM 806 C C . GLY A 1 103 ? 93.048 -25.292 59.670 1.00 20.05 99 GLY H C 1
ATOM 807 O O . GLY A 1 103 ? 93.276 -26.168 58.835 1.00 19.90 99 GLY H O 1
ATOM 808 N N . SER A 1 104 ? 92.381 -25.527 60.812 1.00 18.56 100 SER H N 1
ATOM 809 C CA . SER A 1 104 ? 91.763 -26.820 61.119 1.00 16.42 100 SER H CA 1
ATOM 810 C C . SER A 1 104 ? 90.394 -27.038 60.430 1.00 21.64 100 SER H C 1
ATOM 811 O O . SER A 1 104 ? 90.165 -28.080 59.840 1.00 19.67 100 SER H O 1
ATOM 814 N N . SER A 1 105 A 89.525 -26.042 60.461 1.00 18.86 100 SER H N 1
ATOM 815 C CA . SER A 1 105 A 88.286 -26.140 59.732 1.00 20.99 100 SER H CA 1
ATOM 816 C C . SER A 1 105 A 87.869 -24.753 59.241 1.00 16.65 100 SER H C 1
ATOM 817 O O . SER A 1 105 A 87.985 -23.762 59.973 1.00 14.28 100 SER H O 1
ATOM 820 N N . HIS A 1 106 B 87.405 -24.653 58.010 1.00 13.36 100 HIS H N 1
ATOM 821 C CA . HIS A 1 106 B 86.890 -23.374 57.548 1.00 14.41 100 HIS H CA 1
ATOM 822 C C . HIS A 1 106 B 85.354 -23.284 57.841 1.00 14.16 100 HIS H C 1
ATOM 823 O O . HIS A 1 106 B 84.683 -22.424 57.270 1.00 16.56 100 HIS H O 1
ATOM 830 N N . TYR A 1 107 C 84.807 -24.210 58.644 1.00 15.62 100 TYR H N 1
ATOM 831 C CA . TYR A 1 107 C 83.374 -24.193 58.944 1.00 17.34 100 TYR H CA 1
ATOM 832 C C . TYR A 1 107 C 83.063 -23.409 60.213 1.00 17.10 100 TYR H C 1
ATOM 833 O O . TYR A 1 107 C 83.418 -22.256 60.266 1.00 16.63 100 TYR H O 1
ATOM 842 N N . TYR A 1 108 D 82.351 -23.989 61.194 1.00 18.34 100 TYR H N 1
ATOM 843 C CA . TYR A 1 108 D 81.749 -23.142 62.218 1.00 13.40 100 TYR H CA 1
ATOM 844 C C . TYR A 1 108 D 82.032 -23.520 63.679 1.00 12.85 100 TYR H C 1
ATOM 845 O O . TYR A 1 108 D 81.738 -22.734 64.558 1.00 13.78 100 TYR H O 1
ATOM 854 N N . ALA A 1 109 E 82.584 -24.711 63.939 1.00 14.37 100 ALA H N 1
ATOM 855 C CA . ALA A 1 109 E 82.693 -25.255 65.310 1.00 17.30 100 ALA H CA 1
ATOM 856 C C . ALA A 1 109 E 83.303 -24.290 66.355 1.00 11.94 100 ALA H C 1
ATOM 857 O O . ALA A 1 109 E 84.277 -23.611 66.084 1.00 11.88 100 ALA H O 1
ATOM 859 N N . MET A 1 110 F 82.628 -24.189 67.490 1.00 13.22 100 MET H N 1
ATOM 860 C CA . MET A 1 110 F 83.083 -23.440 68.637 1.00 14.88 100 MET H CA 1
ATOM 861 C C . MET A 1 110 F 83.803 -24.361 69.617 1.00 12.05 100 MET H C 1
ATOM 862 O O . MET A 1 110 F 83.163 -25.129 70.406 1.00 12.99 100 MET H O 1
ATOM 867 N N . ASP A 1 111 ? 85.135 -24.296 69.574 1.00 12.31 101 ASP H N 1
ATOM 868 C CA . ASP A 1 111 ? 85.929 -25.336 70.281 1.00 12.74 101 ASP H CA 1
ATOM 869 C C . ASP A 1 111 ? 86.239 -25.087 71.767 1.00 12.93 101 ASP H C 1
ATOM 870 O O . ASP A 1 111 ? 86.557 -26.007 72.535 1.00 15.10 101 ASP H O 1
ATOM 875 N N . TYR A 1 112 ? 86.088 -23.851 72.197 1.00 12.62 102 TYR H N 1
ATOM 876 C CA . TYR A 1 112 ? 86.217 -23.488 73.616 1.00 14.11 102 TYR H CA 1
ATOM 877 C C . TYR A 1 112 ? 85.204 -22.427 73.992 1.00 13.41 102 TYR H C 1
ATOM 878 O O . TYR A 1 112 ? 85.090 -21.410 73.297 1.00 12.06 102 TYR H O 1
ATOM 887 N N . TRP A 1 113 ? 84.604 -22.588 75.180 1.00 12.52 103 TRP H N 1
ATOM 888 C CA . TRP A 1 113 ? 83.584 -21.668 75.677 1.00 12.20 103 TRP H CA 1
ATOM 889 C C . TRP A 1 113 ? 83.952 -21.255 77.081 1.00 13.62 103 TRP H C 1
ATOM 890 O O . TRP A 1 113 ? 84.391 -22.106 77.836 1.00 16.34 103 TRP H O 1
ATOM 901 N N . GLY A 1 114 ? 83.725 -19.993 77.457 1.00 15.94 104 GLY H N 1
ATOM 902 C CA . GLY A 1 114 ? 83.907 -19.579 78.847 1.00 15.70 104 GLY H CA 1
ATOM 903 C C . GLY A 1 114 ? 82.821 -20.096 79.789 1.00 16.93 104 GLY H C 1
ATOM 904 O O . GLY A 1 114 ? 81.848 -20.732 79.363 1.00 13.98 104 GLY H O 1
ATOM 905 N N . GLN A 1 115 ? 83.000 -19.819 81.078 1.00 13.23 105 GLN H N 1
ATOM 906 C CA . GLN A 1 115 ? 82.008 -20.169 82.077 1.00 16.89 105 GLN H CA 1
ATOM 907 C C . GLN A 1 115 ? 80.701 -19.346 81.962 1.00 13.29 105 GLN H C 1
ATOM 908 O O . GLN A 1 115 ? 79.691 -19.714 82.513 1.00 13.73 105 GLN H O 1
ATOM 914 N N . GLY A 1 116 ? 80.751 -18.218 81.274 1.00 12.56 106 GLY H N 1
ATOM 915 C CA . GLY A 1 116 ? 79.542 -17.425 81.095 1.00 17.36 106 GLY H CA 1
ATOM 916 C C . GLY A 1 116 ? 79.408 -16.287 82.079 1.00 18.54 106 GLY H C 1
ATOM 917 O O . GLY A 1 116 ? 79.894 -16.338 83.218 1.00 14.55 106 GLY H O 1
ATOM 918 N N . THR A 1 117 ? 78.767 -15.214 81.636 1.00 12.19 107 THR H N 1
ATOM 919 C CA . THR A 1 117 ? 78.333 -14.170 82.584 1.00 15.68 107 THR H CA 1
ATOM 920 C C . THR A 1 117 ? 76.798 -13.940 82.481 1.00 19.36 107 THR H C 1
ATOM 921 O O . THR A 1 117 ? 76.230 -13.898 81.366 1.00 13.28 107 THR H O 1
ATOM 925 N N . SER A 1 118 ? 76.129 -13.848 83.634 1.00 12.43 108 SER H N 1
ATOM 926 C CA . SER A 1 118 ? 74.656 -13.874 83.700 1.00 22.91 108 SER H CA 1
ATOM 927 C C . SER A 1 118 ? 74.054 -12.470 83.490 1.00 17.67 108 SER H C 1
ATOM 928 O O . SER A 1 118 ? 74.505 -11.532 84.162 1.00 14.55 108 SER H O 1
ATOM 931 N N . VAL A 1 119 ? 73.094 -12.312 82.563 1.00 12.06 109 VAL H N 1
ATOM 932 C CA . VAL A 1 119 ? 72.415 -11.034 82.357 1.00 12.19 109 VAL H CA 1
ATOM 933 C C . VAL A 1 119 ? 70.916 -11.135 82.637 1.00 15.32 109 VAL H C 1
ATOM 934 O O . VAL A 1 119 ? 70.248 -12.040 82.132 1.00 14.78 109 VAL H O 1
ATOM 938 N N . THR A 1 120 ? 70.399 -10.227 83.465 1.00 12.72 110 THR H N 1
ATOM 939 C CA . THR A 1 120 ? 68.963 -10.216 83.810 1.00 15.39 110 THR H CA 1
ATOM 940 C C . THR A 1 120 ? 68.424 -8.851 83.416 1.00 15.73 110 THR H C 1
ATOM 941 O O . THR A 1 120 ? 68.906 -7.844 83.905 1.00 13.29 110 THR H O 1
ATOM 945 N N . VAL A 1 121 ? 67.453 -8.810 82.502 1.00 13.00 111 VAL H N 1
ATOM 946 C CA . VAL A 1 121 ? 66.815 -7.536 82.140 1.00 14.73 111 VAL H CA 1
ATOM 947 C C . VAL A 1 121 ? 65.414 -7.621 82.713 1.00 14.33 111 VAL H C 1
ATOM 948 O O . VAL A 1 121 ? 64.633 -8.438 82.293 1.00 13.54 111 VAL H O 1
ATOM 952 N N . SER A 1 122 ? 65.094 -6.783 83.686 1.00 18.47 112 SER H N 1
ATOM 953 C CA . SER A 1 122 ? 63.828 -6.926 84.403 1.00 16.57 112 SER H CA 1
ATOM 954 C C . SER A 1 122 ? 63.489 -5.626 85.064 1.00 18.55 112 SER H C 1
ATOM 955 O O . SER A 1 122 ? 64.398 -4.885 85.519 1.00 15.05 112 SER H O 1
ATOM 958 N N . SER A 1 123 ? 62.197 -5.357 85.159 1.00 15.29 113 SER H N 1
ATOM 959 C CA . SER A 1 123 ? 61.721 -4.227 85.958 1.00 19.36 113 SER H CA 1
ATOM 960 C C . SER A 1 123 ? 61.288 -4.681 87.373 1.00 16.06 113 SER H C 1
ATOM 961 O O . SER A 1 123 ? 60.776 -3.872 88.150 1.00 18.32 113 SER H O 1
ATOM 964 N N . ALA A 1 124 ? 61.504 -5.952 87.730 1.00 20.33 114 ALA H N 1
ATOM 965 C CA . ALA A 1 124 ? 61.159 -6.386 89.088 1.00 21.31 114 ALA H CA 1
ATOM 966 C C . ALA A 1 124 ? 62.018 -5.560 90.040 1.00 22.17 114 ALA H C 1
ATOM 967 O O . ALA A 1 124 ? 63.135 -5.121 89.676 1.00 19.67 114 ALA H O 1
ATOM 969 N N . LYS A 1 125 ? 61.479 -5.314 91.229 1.00 15.80 115 LYS H N 1
ATOM 970 C CA . LYS A 1 125 ? 62.107 -4.456 92.242 1.00 20.68 115 LYS H CA 1
ATOM 971 C C . LYS A 1 125 ? 63.228 -5.109 93.060 1.00 19.68 115 LYS H C 1
ATOM 972 O O . LYS A 1 125 ? 63.067 -6.197 93.575 1.00 17.83 115 LYS H O 1
ATOM 978 N N . THR A 1 126 ? 64.334 -4.388 93.212 1.00 18.70 116 THR H N 1
ATOM 979 C CA . THR A 1 126 ? 65.486 -4.818 93.977 1.00 18.83 116 THR H CA 1
ATOM 980 C C . THR A 1 126 ? 65.152 -4.789 95.4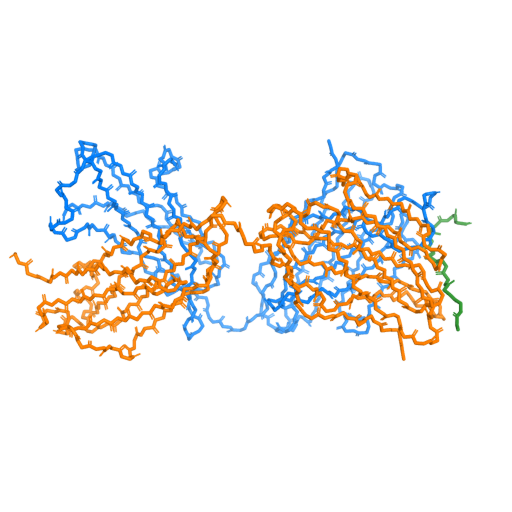36 1.00 15.94 116 THR H C 1
ATOM 981 O O . THR A 1 126 ? 64.522 -3.824 95.932 1.00 17.40 116 THR H O 1
ATOM 985 N N . THR A 1 127 ? 65.520 -5.865 96.134 1.00 14.61 117 THR H N 1
ATOM 986 C CA . THR A 1 127 ? 65.061 -6.094 97.508 1.00 17.50 117 THR H CA 1
ATOM 987 C C . THR A 1 127 ? 66.192 -6.809 98.272 1.00 17.11 117 THR H C 1
ATOM 988 O O . THR A 1 127 ? 66.646 -7.845 97.847 1.00 14.61 117 THR H O 1
ATOM 992 N N . ALA A 1 128 ? 66.672 -6.225 99.368 1.00 17.77 118 ALA H N 1
ATOM 993 C CA . ALA A 1 128 ? 67.675 -6.849 100.210 1.00 18.87 118 ALA H CA 1
ATOM 994 C C . ALA A 1 128 ? 67.013 -8.026 100.973 1.00 22.47 118 ALA H C 1
ATOM 995 O O . ALA A 1 128 ? 65.815 -7.964 101.318 1.00 24.23 118 ALA H O 1
ATOM 997 N N . PRO A 1 129 ? 67.777 -9.091 101.252 1.00 19.79 119 PRO H N 1
ATOM 998 C CA . PRO A 1 129 ? 67.146 -10.182 102.006 1.00 22.37 119 PRO H CA 1
ATOM 999 C C . PRO A 1 129 ? 66.939 -9.848 103.494 1.00 21.77 119 PRO H C 1
ATOM 1000 O O . PRO A 1 129 ? 67.718 -9.101 104.079 1.00 22.58 119 PRO H O 1
ATOM 1004 N N . SER A 1 130 ? 65.911 -10.436 104.094 1.00 14.02 120 SER H N 1
ATOM 1005 C CA . SER A 1 130 ? 65.890 -10.699 105.533 1.00 15.30 120 SER H CA 1
ATOM 1006 C C . SER A 1 130 ? 66.663 -11.994 105.877 1.00 14.78 120 SER H C 1
ATOM 1007 O O . SER A 1 130 ? 66.415 -13.028 105.275 1.00 17.37 120 SER H O 1
ATOM 1010 N N . VAL A 1 131 ? 67.599 -11.924 106.825 1.00 17.45 121 VAL H N 1
ATOM 1011 C CA . VAL A 1 131 ? 68.445 -13.056 107.159 1.00 23.32 121 VAL H CA 1
ATOM 1012 C C . VAL A 1 131 ? 68.181 -13.531 108.581 1.00 16.94 121 VAL H C 1
ATOM 1013 O O . VAL A 1 131 ? 68.426 -12.808 109.534 1.00 18.97 121 VAL H O 1
ATOM 1017 N N . TYR A 1 132 ? 67.703 -14.773 108.717 1.00 12.30 122 TYR H N 1
ATOM 1018 C CA . TYR A 1 132 ? 67.378 -15.343 110.008 1.00 18.16 122 TYR H CA 1
ATOM 1019 C C . TYR A 1 132 ? 68.358 -16.469 110.344 1.00 12.60 122 TYR H C 1
ATOM 1020 O O . TYR A 1 132 ? 68.690 -17.296 109.477 1.00 16.67 122 TYR H O 1
ATOM 1029 N N . PRO A 1 133 ? 68.779 -16.541 111.609 1.00 20.14 123 PRO H N 1
ATOM 1030 C CA . PRO A 1 133 ? 69.621 -17.669 112.053 1.00 16.58 123 PRO H CA 1
ATOM 1031 C C . PRO A 1 133 ? 68.761 -18.921 112.286 1.00 19.82 123 PRO H C 1
ATOM 1032 O O . PRO A 1 133 ? 67.671 -18.842 112.902 1.00 22.93 123 PRO H O 1
ATOM 1036 N N . LEU A 1 134 ? 69.224 -20.072 111.834 1.00 17.93 124 LEU H N 1
ATOM 1037 C CA . LEU A 1 134 ? 68.496 -21.343 112.076 1.00 16.95 124 LEU H CA 1
ATOM 1038 C C . LEU A 1 134 ? 69.256 -22.240 113.063 1.00 21.90 124 LEU H C 1
ATOM 1039 O O . LEU A 1 134 ? 70.275 -22.807 112.718 1.00 15.95 124 LEU H O 1
ATOM 1044 N N . ALA A 1 135 ? 68.801 -22.309 114.305 1.00 18.51 125 ALA H N 1
ATOM 1045 C CA . ALA A 1 135 ? 69.345 -23.233 115.291 1.00 24.14 125 ALA H CA 1
ATOM 1046 C C . ALA A 1 135 ? 68.384 -24.429 115.280 1.00 20.72 125 ALA H C 1
ATOM 1047 O O . ALA A 1 135 ? 67.234 -24.230 114.922 1.00 24.58 125 ALA H O 1
ATOM 1049 N N . PRO A 1 136 ? 68.848 -25.667 115.599 1.00 29.78 126 PRO H N 1
ATOM 1050 C CA . PRO A 1 136 ? 67.956 -26.869 115.567 1.00 26.02 126 PRO H CA 1
ATOM 1051 C C . PRO A 1 136 ? 66.819 -26.841 116.644 1.00 27.58 126 PRO H C 1
ATOM 1052 O O . PRO A 1 136 ? 67.024 -26.170 117.686 1.00 25.05 126 PRO H O 1
ATOM 1056 N N . VAL A 1 137 ? 65.679 -27.529 116.458 1.00 25.31 127 VAL H N 1
ATOM 1057 C CA . VAL A 1 137 ? 64.768 -27.720 117.608 1.00 28.17 127 VAL H CA 1
ATOM 1058 C C . VAL A 1 137 ? 65.592 -28.490 118.616 1.00 29.08 127 VAL H C 1
ATOM 1059 O O . VAL A 1 137 ? 66.505 -29.217 118.222 1.00 27.53 127 VAL H O 1
ATOM 1063 N N . CYS A 1 138 ? 65.291 -28.325 119.899 1.00 29.24 128 CYS H N 1
ATOM 1064 C CA . CYS A 1 138 ? 66.043 -29.010 120.949 1.00 35.57 128 CYS H CA 1
ATOM 1065 C C . CYS A 1 138 ? 66.216 -30.504 120.645 1.00 35.70 128 CYS H C 1
ATOM 1066 O O . CYS A 1 138 ? 67.259 -31.076 120.941 1.00 28.51 128 CYS H O 1
ATOM 1069 N N . GLY A 1 139 ? 65.208 -31.120 120.012 1.00 33.81 129 GLY H N 1
ATOM 1070 C CA . GLY A 1 139 ? 65.246 -32.545 119.725 1.00 26.37 129 GLY H CA 1
ATOM 1071 C C . GLY A 1 139 ? 66.429 -32.901 118.809 1.00 27.50 129 GLY H C 1
ATOM 1072 O O . GLY A 1 139 ? 66.877 -34.021 118.780 1.00 25.73 129 GLY H O 1
ATOM 1073 N N . ASP A 1 140 ? 66.930 -31.944 118.045 1.00 19.95 130 ASP H N 1
ATOM 1074 C CA . ASP A 1 140 ? 67.938 -32.213 117.010 1.00 24.22 130 ASP H CA 1
ATOM 1075 C C . ASP A 1 140 ? 69.322 -31.729 117.465 1.00 24.31 130 ASP H C 1
ATOM 1076 O O . ASP A 1 140 ? 70.196 -31.465 116.607 1.00 23.67 130 ASP H O 1
ATOM 1081 N N . THR A 1 141 ? 69.529 -31.633 118.782 1.00 18.70 131 THR H N 1
ATOM 1082 C CA . THR A 1 141 ? 70.832 -31.192 119.301 1.00 28.25 131 THR H CA 1
ATOM 1083 C C . THR A 1 141 ? 71.531 -32.307 120.062 1.00 29.08 131 THR H C 1
ATOM 1084 O O . THR A 1 141 ? 72.526 -32.098 120.766 1.00 30.23 131 THR H O 1
ATOM 1088 N N . THR A 1 142 ? 71.010 -33.512 119.908 1.00 28.29 132 THR H N 1
ATOM 1089 C CA . THR A 1 142 ? 71.497 -34.657 120.672 1.00 26.05 132 THR H CA 1
ATOM 1090 C C . THR A 1 142 ? 72.409 -35.605 119.864 1.00 21.36 132 THR H C 1
ATOM 1091 O O . THR A 1 142 ? 72.656 -36.712 120.309 1.00 23.15 132 THR H O 1
ATOM 1095 N N . GLY A 1 143 ? 72.836 -35.217 118.660 1.00 20.36 133 GLY H N 1
ATOM 1096 C CA . GLY A 1 143 ? 73.649 -36.075 117.803 1.00 20.48 133 GLY H CA 1
ATOM 1097 C C . GLY A 1 143 ? 75.148 -35.879 118.012 1.00 20.84 133 GLY H C 1
ATOM 1098 O O . GLY A 1 143 ? 75.583 -34.977 118.779 1.00 21.64 133 GLY H O 1
ATOM 1099 N N . SER A 1 144 ? 75.964 -36.670 117.312 1.00 21.23 134 SER H N 1
ATOM 1100 C CA . SER A 1 144 ? 77.419 -36.405 117.357 1.00 21.69 134 SER H CA 1
ATOM 1101 C C . SER A 1 144 ? 77.848 -35.240 116.499 1.00 25.40 134 SER H C 1
ATOM 1102 O O . SER A 1 144 ? 78.911 -34.661 116.673 1.00 22.38 134 SER H O 1
ATOM 1105 N N . SER A 1 145 ? 77.010 -34.932 115.539 1.00 19.79 135 SER H N 1
ATOM 1106 C CA . SER A 1 145 ? 77.111 -33.700 114.801 1.00 18.84 135 SER H CA 1
ATOM 1107 C C . SER A 1 145 ? 75.862 -32.860 115.031 1.00 17.93 135 SER H C 1
ATOM 1108 O O . SER A 1 145 ? 74.814 -33.372 115.487 1.00 18.04 135 SER H O 1
ATOM 1111 N N . VAL A 1 146 ? 75.987 -31.588 114.678 1.00 18.93 136 VAL H N 1
ATOM 1112 C CA . VAL A 1 146 ? 74.905 -30.654 114.774 1.00 19.44 136 VAL H CA 1
ATOM 1113 C C . VAL A 1 146 ? 74.961 -29.829 113.486 1.00 23.27 136 VAL H C 1
ATOM 1114 O O . VAL A 1 146 ? 76.044 -29.544 112.961 1.00 17.19 136 VAL H O 1
ATOM 1118 N N . THR A 1 147 ? 73.786 -29.546 112.928 1.00 20.10 137 THR H N 1
ATOM 1119 C CA . THR A 1 147 ? 73.685 -28.805 111.698 1.00 16.95 137 THR H CA 1
ATOM 1120 C C . THR A 1 147 ? 72.981 -27.501 112.028 1.00 16.68 137 THR H C 1
ATOM 1121 O O . THR A 1 147 ? 71.867 -27.518 112.590 1.00 15.84 137 THR H O 1
ATOM 1125 N N . LEU A 1 148 ? 73.644 -26.379 111.709 1.00 14.29 138 LEU H N 1
ATOM 1126 C CA . LEU A 1 148 ? 73.073 -25.065 111.886 1.00 13.40 138 LEU H CA 1
ATOM 1127 C C . LEU A 1 148 ? 72.772 -24.557 110.496 1.00 16.04 138 LEU H C 1
ATOM 1128 O O . LEU A 1 148 ? 73.317 -25.050 109.483 1.00 12.09 138 LEU H O 1
ATOM 1133 N N . GLY A 1 149 ? 71.966 -23.516 110.444 1.00 15.18 139 GLY H N 1
ATOM 1134 C CA . GLY A 1 149 ? 71.681 -22.887 109.174 1.00 16.48 139 GLY H CA 1
ATOM 1135 C C . GLY A 1 149 ? 71.386 -21.409 109.201 1.00 17.89 139 GLY H C 1
ATOM 1136 O O . GLY A 1 149 ? 71.376 -20.753 110.243 1.00 14.44 139 GLY H O 1
ATOM 1137 N N . CYS A 1 150 ? 71.071 -20.917 108.012 1.00 16.17 140 CYS H N 1
ATOM 1138 C CA . CYS A 1 150 ? 70.924 -19.508 107.725 1.00 21.22 140 CYS H CA 1
ATOM 1139 C C . CYS A 1 150 ? 69.776 -19.380 106.677 1.00 16.18 140 CYS H C 1
ATOM 1140 O O . CYS A 1 150 ? 69.886 -19.966 105.615 1.00 16.35 140 CYS H O 1
ATOM 1143 N N . LEU A 1 151 ? 68.716 -18.617 106.960 1.00 12.29 141 LEU H N 1
ATOM 1144 C CA . LEU A 1 151 ? 67.600 -18.504 106.000 1.00 15.55 141 LEU H CA 1
ATOM 1145 C C . LEU A 1 151 ? 67.737 -17.112 105.326 1.00 12.82 141 LEU H C 1
ATOM 1146 O O . LEU A 1 151 ? 67.681 -16.086 106.054 1.00 14.55 141 LEU H O 1
ATOM 1151 N N . VAL A 1 152 ? 67.900 -17.086 103.975 1.00 13.95 142 VAL H N 1
ATOM 1152 C CA . VAL A 1 152 ? 68.043 -15.827 103.230 1.00 16.46 142 VAL H CA 1
ATOM 1153 C C . VAL A 1 152 ? 66.739 -15.577 102.462 1.00 9.40 142 VAL H C 1
ATOM 1154 O O . VAL A 1 152 ? 66.478 -16.179 101.440 1.00 11.26 142 VAL H O 1
ATOM 1158 N N . LYS A 1 153 ? 65.890 -14.737 103.054 1.00 12.48 143 LYS H N 1
ATOM 1159 C CA . LYS A 1 153 ? 64.474 -14.667 102.678 1.00 16.72 143 LYS H CA 1
ATOM 1160 C C . LYS A 1 153 ? 64.130 -13.366 101.888 1.00 19.64 143 LYS H C 1
ATOM 1161 O O . LYS A 1 153 ? 64.438 -12.242 102.351 1.00 16.36 143 LYS H O 1
ATOM 1167 N N . GLY A 1 154 ? 63.444 -13.511 100.744 1.00 18.23 144 GLY H N 1
ATOM 1168 C CA . GLY A 1 154 ? 62.830 -12.402 99.998 1.00 12.63 144 GLY H CA 1
ATOM 1169 C C . GLY A 1 154 ? 63.735 -11.379 99.307 1.00 16.99 144 GLY H C 1
ATOM 1170 O O . GLY A 1 154 ? 63.622 -10.172 99.539 1.00 17.46 144 GLY H O 1
ATOM 1171 N N . TYR A 1 155 ? 64.648 -11.841 98.448 1.00 16.49 145 TYR H N 1
ATOM 1172 C CA . TYR A 1 155 ? 65.544 -10.890 97.811 1.00 18.84 145 TYR H CA 1
ATOM 1173 C C . TYR A 1 155 ? 65.406 -10.897 96.275 1.00 12.39 145 TYR H C 1
ATOM 1174 O O . TYR A 1 155 ? 64.859 -11.848 95.656 1.00 20.08 145 TYR H O 1
ATOM 1183 N N . PHE A 1 156 ? 65.900 -9.849 95.624 1.00 16.10 146 PHE H N 1
ATOM 1184 C CA . PHE A 1 156 ? 65.949 -9.842 94.149 1.00 11.64 146 PHE H CA 1
ATOM 1185 C C . PHE A 1 156 ? 66.951 -8.703 93.790 1.00 12.83 146 PHE H C 1
ATOM 1186 O O . PHE A 1 156 ? 67.005 -7.690 94.478 1.00 15.65 146 PHE H O 1
ATOM 1194 N N . PRO A 1 157 ? 67.796 -8.904 92.772 1.00 14.78 147 PRO H N 1
ATOM 1195 C CA . PRO A 1 157 ? 67.953 -10.153 92.010 1.00 13.63 147 PRO H CA 1
ATOM 1196 C C . PRO A 1 157 ? 68.910 -11.165 92.698 1.00 19.40 147 PRO H C 1
ATOM 1197 O O . PRO A 1 157 ? 69.480 -10.852 93.709 1.00 18.43 147 PRO H O 1
ATOM 1201 N N . GLU A 1 158 ? 69.054 -12.364 92.138 1.00 24.03 148 GLU H N 1
ATOM 1202 C CA . GLU A 1 158 ? 70.232 -13.223 92.365 1.00 28.93 148 GLU H CA 1
ATOM 1203 C C . GLU A 1 158 ? 71.480 -12.453 91.895 1.00 29.85 148 GLU H C 1
ATOM 1204 O O . GLU A 1 158 ? 71.388 -11.632 91.012 1.00 20.50 148 GLU H O 1
ATOM 1210 N N . PRO A 1 159 ? 72.653 -12.708 92.485 1.00 25.32 149 PRO H N 1
ATOM 1211 C CA . PRO A 1 159 ? 72.932 -13.652 93.559 1.00 26.16 149 PRO H CA 1
ATOM 1212 C C . PRO A 1 159 ? 73.117 -12.996 94.903 1.00 20.80 149 PRO H C 1
ATOM 1213 O O . PRO A 1 159 ? 73.116 -11.776 95.088 1.00 21.25 149 PRO H O 1
ATOM 1217 N N . VAL A 1 160 ? 73.241 -13.858 95.880 1.00 19.95 150 VAL H N 1
ATOM 1218 C CA . VAL A 1 160 ? 73.750 -13.452 97.161 1.00 28.27 150 VAL H CA 1
ATOM 1219 C C . VAL A 1 160 ? 75.057 -14.253 97.262 1.00 21.04 150 VAL H C 1
ATOM 1220 O O . VAL A 1 160 ? 75.241 -15.297 96.600 1.00 19.24 150 VAL H O 1
ATOM 1224 N N . THR A 1 161 ? 75.966 -13.799 98.100 1.00 13.62 151 THR H N 1
ATOM 1225 C CA . THR A 1 161 ? 77.111 -14.662 98.443 1.00 13.72 151 THR H CA 1
ATOM 1226 C C . THR A 1 161 ? 77.065 -14.977 99.916 1.00 13.86 151 THR H C 1
ATOM 1227 O O . THR A 1 161 ? 76.765 -14.099 100.739 1.00 19.31 151 THR H O 1
ATOM 1231 N N . LEU A 1 162 ? 77.290 -16.237 100.275 1.00 13.28 152 LEU H N 1
ATOM 1232 C CA . LEU A 1 162 ? 77.094 -16.673 101.664 1.00 18.95 152 LEU H CA 1
ATOM 1233 C C . LEU A 1 162 ? 78.331 -17.452 102.078 1.00 16.61 152 LEU H C 1
ATOM 1234 O O . LEU A 1 162 ? 78.765 -18.287 101.321 1.00 20.32 152 LEU H O 1
ATOM 1239 N N . THR A 1 163 ? 78.906 -17.154 103.232 1.00 16.86 153 THR H N 1
ATOM 1240 C CA . THR A 1 163 ? 80.011 -17.939 103.810 1.00 18.89 153 THR H CA 1
ATOM 1241 C C . THR A 1 163 ? 79.689 -18.153 105.252 1.00 21.02 153 THR H C 1
ATOM 1242 O O . THR A 1 163 ? 78.707 -17.595 105.772 1.00 16.34 153 THR H O 1
ATOM 1246 N N . TRP A 1 164 ? 80.512 -18.966 105.892 1.00 16.87 154 TRP H N 1
ATOM 1247 C CA . TRP A 1 164 ? 80.387 -19.249 107.295 1.00 19.19 154 TRP H CA 1
ATOM 1248 C C . TRP A 1 164 ? 81.731 -18.900 107.915 1.00 21.70 154 TRP H C 1
ATOM 1249 O O . TRP A 1 164 ? 82.758 -19.223 107.339 1.00 21.48 154 TRP H O 1
ATOM 1260 N N . ASN A 1 165 ? 81.710 -18.236 109.066 1.00 23.73 155 ASN H N 1
ATOM 1261 C CA . ASN A 1 165 ? 82.933 -17.726 109.718 1.00 26.98 155 ASN H CA 1
ATOM 1262 C C . ASN A 1 165 ? 83.892 -17.045 108.734 1.00 31.06 155 ASN H C 1
ATOM 1263 O O . ASN A 1 165 ? 85.113 -17.302 108.727 1.00 28.13 155 ASN H O 1
ATOM 1268 N N . SER A 1 166 ? 83.300 -16.198 107.885 1.00 30.69 156 SER H N 1
ATOM 1269 C CA . SER A 1 166 ? 84.030 -15.461 106.861 1.00 34.21 156 SER H CA 1
ATOM 1270 C C . SER A 1 166 ? 84.876 -16.366 105.951 1.00 40.83 156 SER H C 1
ATOM 1271 O O . SER A 1 166 ? 85.914 -15.941 105.465 1.00 44.39 156 SER H O 1
ATOM 1274 N N . GLY A 1 167 ? 84.455 -17.599 105.709 1.00 35.99 157 GLY H N 1
ATOM 1275 C CA . GLY A 1 167 ? 85.110 -18.408 104.701 1.00 37.08 157 GLY H CA 1
ATOM 1276 C C . GLY A 1 167 ? 86.042 -19.414 105.321 1.00 39.15 157 GLY H C 1
ATOM 1277 O O . GLY A 1 167 ? 86.491 -20.357 104.656 1.00 38.25 157 GLY H O 1
ATOM 1278 N N . SER A 1 168 ? 86.301 -19.235 106.614 1.00 43.92 158 SER H N 1
ATOM 1279 C CA . SER A 1 168 ? 87.208 -20.126 107.336 1.00 47.60 158 SER H CA 1
ATOM 1280 C C . SER A 1 168 ? 86.485 -21.446 107.687 1.00 40.97 158 SER H C 1
ATOM 1281 O O . SER A 1 168 ? 87.090 -22.481 107.958 1.00 31.04 158 SER H O 1
ATOM 1284 N N . LEU A 1 169 ? 85.169 -21.434 107.649 1.00 39.03 159 LEU H N 1
ATOM 1285 C CA . LEU A 1 169 ? 84.470 -22.681 107.863 1.00 31.93 159 LEU H CA 1
ATOM 1286 C C . LEU A 1 169 ? 83.896 -23.091 106.539 1.00 32.36 159 LEU H C 1
ATOM 1287 O O . LEU A 1 169 ? 82.948 -22.474 106.038 1.00 29.23 159 LEU H O 1
ATOM 1292 N N . SER A 1 170 ? 84.480 -24.129 105.951 1.00 31.61 160 SER H N 1
ATOM 1293 C CA . SER A 1 170 ? 84.142 -24.471 104.569 1.00 37.47 160 SER H CA 1
ATOM 1294 C C . SER A 1 170 ? 83.686 -25.914 104.397 1.00 35.55 160 SER H C 1
ATOM 1295 O O . SER A 1 170 ? 82.868 -26.244 103.525 1.00 35.63 160 SER H O 1
ATOM 1298 N N . SER A 1 171 ? 84.251 -26.791 105.205 1.00 29.53 161 SER H N 1
ATOM 1299 C CA . SER A 1 171 ? 83.853 -28.168 105.154 1.00 32.99 161 SER H CA 1
ATOM 1300 C C . SER A 1 171 ? 82.485 -28.358 105.858 1.00 27.53 161 SER H C 1
ATOM 1301 O O . SER A 1 171 ? 82.182 -27.703 106.867 1.00 30.34 161 SER H O 1
ATOM 1304 N N . GLY A 1 172 ? 81.681 -29.272 105.313 1.00 25.54 162 GLY H N 1
ATOM 1305 C CA . GLY A 1 172 ? 80.322 -29.500 105.764 1.00 25.46 162 GLY H CA 1
ATOM 1306 C C . GLY A 1 172 ? 79.322 -28.370 105.505 1.00 17.52 162 GLY H C 1
ATOM 1307 O O . GLY A 1 172 ? 78.294 -28.329 106.149 1.00 21.98 162 GLY H O 1
ATOM 1308 N N . VAL A 1 173 ? 79.626 -27.469 104.574 1.00 21.28 163 VAL H N 1
ATOM 1309 C CA . VAL A 1 173 ? 78.728 -26.361 104.253 1.00 19.13 163 VAL H CA 1
ATOM 1310 C C . VAL A 1 173 ? 77.965 -26.765 103.031 1.00 27.41 163 VAL H C 1
ATOM 1311 O O . VAL A 1 173 ? 78.558 -27.311 102.094 1.00 20.20 163 VAL H O 1
ATOM 1315 N N . HIS A 1 174 ? 76.649 -26.532 103.023 1.00 21.95 164 HIS H N 1
ATOM 1316 C CA . HIS A 1 174 ? 75.847 -26.780 101.806 1.00 21.50 164 HIS H CA 1
ATOM 1317 C C . HIS A 1 174 ? 74.888 -25.678 101.603 1.00 23.50 164 HIS H C 1
ATOM 1318 O O . HIS A 1 174 ? 74.041 -25.460 102.483 1.00 17.87 164 HIS H O 1
ATOM 1325 N N . THR A 1 175 ? 74.961 -25.023 100.455 1.00 21.80 165 THR H N 1
ATOM 1326 C CA . THR A 1 175 ? 74.062 -23.923 100.187 1.00 18.61 165 THR H CA 1
ATOM 1327 C C . THR A 1 175 ? 73.002 -24.341 99.140 1.00 25.35 165 THR H C 1
ATOM 1328 O O . THR A 1 175 ? 73.332 -24.763 98.065 1.00 23.63 165 THR H O 1
ATOM 1332 N N . PHE A 1 176 ? 71.725 -24.274 99.477 1.00 27.50 166 PHE H N 1
ATOM 1333 C CA . PHE A 1 176 ? 70.690 -24.993 98.693 1.00 22.88 166 PHE H CA 1
ATOM 1334 C C . PHE A 1 176 ? 70.041 -24.127 97.653 1.00 17.21 166 PHE H C 1
ATOM 1335 O O . PHE A 1 176 ? 70.082 -22.904 97.783 1.00 20.51 166 PHE H O 1
ATOM 1343 N N . PRO A 1 177 ? 69.430 -24.751 96.614 1.00 21.34 167 PRO H N 1
ATOM 1344 C CA . PRO A 1 177 ? 68.913 -23.943 95.513 1.00 25.08 167 PRO H CA 1
ATOM 1345 C C . PRO A 1 177 ? 67.781 -23.043 96.002 1.00 22.99 167 PRO H C 1
ATOM 1346 O O . PRO A 1 177 ? 66.959 -23.487 96.833 1.00 29.85 167 PRO H O 1
ATOM 1350 N N . ALA A 1 178 ? 67.744 -21.809 95.514 1.00 22.69 168 ALA H N 1
ATOM 1351 C CA . ALA A 1 178 ? 66.707 -20.832 95.897 1.00 23.83 168 ALA H CA 1
ATOM 1352 C C . ALA A 1 178 ? 65.342 -21.159 95.300 1.00 21.10 168 ALA H C 1
ATOM 1353 O O . ALA A 1 178 ? 65.249 -21.656 94.216 1.00 20.48 168 ALA H O 1
ATOM 1355 N N . VAL A 1 179 ? 64.269 -20.823 95.983 1.00 20.98 169 VAL H N 1
ATOM 1356 C CA . VAL A 1 179 ? 62.978 -20.886 95.349 1.00 19.29 169 VAL H CA 1
ATOM 1357 C C . VAL A 1 179 ? 62.606 -19.443 94.941 1.00 21.77 169 VAL H C 1
ATOM 1358 O O . VAL A 1 179 ? 63.138 -18.461 95.515 1.00 17.52 169 VAL H O 1
ATOM 1362 N N . LEU A 1 180 ? 61.652 -19.310 94.013 1.00 20.99 170 LEU H N 1
ATOM 1363 C CA . LEU A 1 180 ? 61.236 -18.014 93.491 1.00 17.33 170 LEU H CA 1
ATOM 1364 C C . LEU A 1 180 ? 59.755 -17.936 93.662 1.00 26.16 170 LEU H C 1
ATOM 1365 O O . LEU A 1 180 ? 59.011 -18.791 93.200 1.00 29.52 170 LEU H O 1
ATOM 1370 N N . GLN A 1 181 ? 59.306 -16.902 94.308 1.00 18.78 171 GLN H N 1
ATOM 1371 C CA . GLN A 1 181 ? 57.896 -16.774 94.578 1.00 29.70 171 GLN H CA 1
ATOM 1372 C C . GLN A 1 181 ? 57.573 -15.290 94.478 1.00 20.48 171 GLN H C 1
ATOM 1373 O O . GLN A 1 181 ? 58.206 -14.466 95.121 1.00 26.85 171 GLN H O 1
ATOM 1379 N N . SER A 1 182 ? 56.683 -14.923 93.582 1.00 22.00 172 SER H N 1
ATOM 1380 C CA . SER A 1 182 ? 56.312 -13.512 93.463 1.00 28.96 172 SER H CA 1
ATOM 1381 C C . SER A 1 182 ? 57.475 -12.501 93.196 1.00 20.52 172 SER H C 1
ATOM 1382 O O . SER A 1 182 ? 57.541 -11.439 93.850 1.00 19.17 172 SER H O 1
ATOM 1385 N N . ASP A 1 183 ? 58.381 -12.786 92.266 1.00 16.82 173 ASP H N 1
ATOM 1386 C CA . ASP A 1 183 ? 59.537 -11.888 92.044 1.00 22.49 173 ASP H CA 1
ATOM 1387 C C . ASP A 1 183 ? 60.631 -11.812 93.162 1.00 18.03 173 ASP H C 1
ATOM 1388 O O . ASP A 1 183 ? 61.502 -10.946 93.109 1.00 23.67 173 ASP H O 1
ATOM 1393 N N . LEU A 1 184 ? 60.592 -12.720 94.136 1.00 21.47 174 LEU H N 1
ATOM 1394 C CA . LEU A 1 184 ? 61.553 -12.733 95.246 1.00 17.87 174 LEU H CA 1
ATOM 1395 C C . LEU A 1 184 ? 62.057 -14.128 95.448 1.00 19.15 174 LEU H C 1
ATOM 1396 O O . LEU A 1 184 ? 61.297 -15.099 95.438 1.00 18.21 174 LEU H O 1
ATOM 1401 N N . TYR A 1 185 ? 63.363 -14.216 95.589 1.00 17.15 175 TYR H N 1
ATOM 1402 C CA . TYR A 1 185 ? 64.034 -15.451 95.867 1.00 17.88 175 TYR H CA 1
ATOM 1403 C C . TYR A 1 185 ? 64.174 -15.735 97.358 1.00 14.91 175 TYR H C 1
ATOM 1404 O O . TYR A 1 185 ? 64.202 -14.834 98.196 1.00 16.34 175 TYR H O 1
ATOM 1413 N N . THR A 1 186 ? 64.224 -17.020 97.702 1.00 21.18 176 THR H N 1
ATOM 1414 C CA . THR A 1 186 ? 64.507 -17.412 99.073 1.00 11.49 176 THR H CA 1
ATOM 1415 C C . THR A 1 186 ? 65.485 -18.594 99.089 1.00 18.32 176 THR H C 1
ATOM 1416 O O . THR A 1 186 ? 65.283 -19.551 98.374 1.00 16.35 176 THR H O 1
ATOM 1420 N N . LEU A 1 187 ? 66.507 -18.580 99.941 1.00 15.45 177 LEU H N 1
ATOM 1421 C CA . LEU A 1 187 ? 67.375 -19.741 99.974 1.00 16.18 177 LEU H CA 1
ATOM 1422 C C . LEU A 1 187 ? 67.867 -20.001 101.376 1.00 13.89 177 LEU H C 1
ATOM 1423 O O . LEU A 1 187 ? 67.715 -19.169 102.225 1.00 15.02 177 LEU H O 1
ATOM 1428 N N . SER A 1 188 ? 68.508 -21.155 101.597 1.00 16.56 178 SER H N 1
ATOM 1429 C CA . SER A 1 188 ? 69.039 -21.443 102.892 1.00 20.89 178 SER H CA 1
ATOM 1430 C C . SER A 1 188 ? 70.369 -22.157 102.697 1.00 14.25 178 SER H C 1
ATOM 1431 O O . SER A 1 188 ? 70.534 -22.906 101.758 1.00 11.30 178 SER H O 1
ATOM 1434 N N . SER A 1 189 ? 71.295 -21.913 103.607 1.00 10.56 179 SER H N 1
ATOM 1435 C CA . SER A 1 189 ? 72.551 -22.618 103.666 1.00 14.88 179 SER H CA 1
ATOM 1436 C C . SER A 1 189 ? 72.625 -23.321 105.029 1.00 20.38 179 SER H C 1
ATOM 1437 O O . SER A 1 189 ? 71.981 -22.893 105.975 1.00 22.54 179 SER H O 1
ATOM 1440 N N . SER A 1 190 ? 73.385 -24.413 105.118 1.00 25.89 180 SER H N 1
ATOM 1441 C CA . SER A 1 190 ? 73.598 -25.140 106.371 1.00 19.70 180 SER H CA 1
ATOM 1442 C C . SER A 1 190 ? 75.081 -25.493 106.572 1.00 20.11 180 SER H C 1
ATOM 1443 O O . SER A 1 190 ? 75.802 -25.729 105.589 1.00 20.68 180 SER H O 1
ATOM 1446 N N . VAL A 1 191 ? 75.526 -25.566 107.829 1.00 13.64 181 VAL H N 1
ATOM 1447 C CA . VAL A 1 191 ? 76.857 -26.090 108.101 1.00 21.38 181 VAL H CA 1
ATOM 1448 C C . VAL A 1 191 ? 76.753 -27.181 109.152 1.00 17.75 181 VAL H C 1
ATOM 1449 O O . VAL A 1 191 ? 76.045 -27.054 110.158 1.00 14.94 181 VAL H O 1
ATOM 1453 N N . THR A 1 192 ? 77.409 -28.298 108.889 1.00 14.97 182 THR H N 1
ATOM 1454 C CA . THR A 1 192 ? 77.420 -29.380 109.847 1.00 15.56 182 THR H CA 1
ATOM 1455 C C . THR A 1 192 ? 78.752 -29.434 110.602 1.00 21.35 182 THR H C 1
ATOM 1456 O O . THR A 1 192 ? 79.804 -29.473 109.992 1.00 22.55 182 THR H O 1
ATOM 1460 N N . VAL A 1 193 ? 78.701 -29.369 111.927 1.00 21.94 183 VAL H N 1
ATOM 1461 C CA . VAL A 1 193 ? 79.898 -29.421 112.762 1.00 19.49 183 VAL H CA 1
ATOM 1462 C C . VAL A 1 193 ? 79.768 -30.458 113.899 1.00 19.43 183 VAL H C 1
ATOM 1463 O O . VAL A 1 193 ? 78.649 -30.841 114.248 1.00 23.96 183 VAL H O 1
ATOM 1467 N N . THR A 1 194 ? 80.891 -30.903 114.503 1.00 21.75 184 THR H N 1
ATOM 1468 C CA . THR A 1 194 ? 80.782 -31.952 115.511 1.00 25.48 184 THR H CA 1
ATOM 1469 C C . THR A 1 194 ? 80.157 -31.228 116.639 1.00 23.52 184 THR H C 1
ATOM 1470 O O . THR A 1 194 ? 80.355 -30.033 116.775 1.00 23.87 184 THR H O 1
ATOM 1474 N N . SER A 1 195 ? 79.403 -31.936 117.458 1.00 22.98 185 SER H N 1
ATOM 1475 C CA . SER A 1 195 ? 78.571 -31.278 118.430 1.00 30.60 185 SER H CA 1
ATOM 1476 C C . SER A 1 195 ? 79.392 -30.687 119.577 1.00 30.74 185 SER H C 1
ATOM 1477 O O . SER A 1 195 ? 78.886 -29.850 120.308 1.00 35.21 185 SER H O 1
ATOM 1480 N N . SER A 1 196 ? 80.639 -31.119 119.748 1.00 30.36 186 SER H N 1
ATOM 1481 C CA . SER A 1 196 ? 81.513 -30.450 120.738 1.00 39.11 186 SER H CA 1
ATOM 1482 C C . SER A 1 196 ? 81.862 -28.975 120.327 1.00 53.63 186 SER H C 1
ATOM 1483 O O . SER A 1 196 ? 81.832 -28.054 121.145 1.00 52.07 186 SER H O 1
ATOM 1486 N N . THR A 1 197 ? 82.093 -28.729 119.046 1.00 50.10 187 THR H N 1
ATOM 1487 C CA . THR A 1 197 ? 82.411 -27.362 118.661 1.00 46.45 187 THR H CA 1
ATOM 1488 C C . THR A 1 197 ? 81.311 -26.303 118.762 1.00 29.40 187 THR H C 1
ATOM 1489 O O . THR A 1 197 ? 81.635 -25.146 118.920 1.00 29.47 187 THR H O 1
ATOM 1493 N N . TRP A 1 198 ? 80.034 -26.651 118.661 1.00 29.33 188 TRP H N 1
ATOM 1494 C CA . TRP A 1 198 ? 78.974 -25.641 118.851 1.00 27.63 188 TRP H CA 1
ATOM 1495 C C . TRP A 1 198 ? 78.005 -26.130 119.886 1.00 34.28 188 TRP H C 1
ATOM 1496 O O . TRP A 1 198 ? 77.609 -27.277 119.830 1.00 32.13 188 TRP H O 1
ATOM 1507 N N . PRO A 1 199 ? 77.577 -25.249 120.799 1.00 36.82 189 PRO H N 1
ATOM 1508 C CA . PRO A 1 199 ? 77.883 -23.821 120.702 1.00 39.50 189 PRO H CA 1
ATOM 1509 C C . PRO A 1 199 ? 79.089 -23.341 121.487 1.00 39.36 189 PRO H C 1
ATOM 1510 O O . PRO A 1 199 ? 79.040 -22.159 121.796 1.00 33.67 189 PRO H O 1
ATOM 1514 N N . SER A 1 200 ? 80.094 -24.158 121.818 1.00 36.33 190 SER H N 1
ATOM 1515 C CA . SER A 1 200 ? 81.238 -23.650 122.596 1.00 38.82 190 SER H CA 1
ATOM 1516 C C . SER A 1 200 ? 82.075 -22.657 1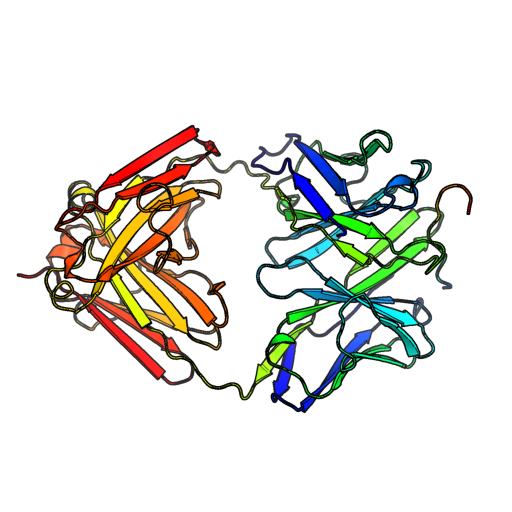21.772 1.00 39.41 190 SER H C 1
ATOM 1517 O O . SER A 1 200 ? 82.681 -21.717 122.278 1.00 49.60 190 SER H O 1
ATOM 1520 N N . GLN A 1 201 ? 82.100 -22.881 120.482 1.00 34.54 191 GLN H N 1
ATOM 1521 C CA . GLN A 1 201 ? 82.710 -21.954 119.562 1.00 39.63 191 GLN H CA 1
ATOM 1522 C C . GLN A 1 201 ? 81.661 -21.219 118.726 1.00 33.13 191 GLN H C 1
ATOM 1523 O O . GLN A 1 201 ? 80.543 -21.700 118.510 1.00 27.37 191 GLN H O 1
ATOM 1529 N N . SER A 1 202 ? 82.045 -20.069 118.208 1.00 39.13 192 SER H N 1
ATOM 1530 C CA . SER A 1 202 ? 81.114 -19.227 117.490 1.00 38.63 192 SER H CA 1
ATOM 1531 C C . SER A 1 202 ? 80.964 -19.645 116.020 1.00 33.98 192 SER H C 1
ATOM 1532 O O . SER A 1 202 ? 81.964 -20.011 115.350 1.00 26.26 192 SER H O 1
ATOM 1535 N N . ILE A 1 203 ? 79.724 -19.588 115.529 1.00 20.20 193 ILE H N 1
ATOM 1536 C CA . ILE A 1 203 ? 79.377 -19.956 114.137 1.00 22.91 193 ILE H CA 1
ATOM 1537 C C . ILE A 1 203 ? 78.489 -18.816 113.612 1.00 20.66 193 ILE H C 1
ATOM 1538 O O . ILE A 1 203 ? 77.457 -18.571 114.208 1.00 15.99 193 ILE H O 1
ATOM 1543 N N . THR A 1 204 ? 78.900 -18.120 112.545 1.00 15.01 194 THR H N 1
ATOM 1544 C CA . THR A 1 204 ? 78.192 -16.966 112.003 1.00 14.33 194 THR H CA 1
ATOM 1545 C C . THR A 1 204 ? 78.073 -17.151 110.507 1.00 16.73 194 THR H C 1
ATOM 1546 O O . THR A 1 204 ? 79.046 -17.588 109.861 1.00 19.97 194 THR H O 1
ATOM 1550 N N . CYS A 1 205 ? 76.901 -16.847 109.920 1.00 12.57 195 CYS H N 1
ATOM 1551 C CA . CYS A 1 205 ? 76.844 -16.871 108.463 1.00 17.44 195 CYS H CA 1
ATOM 1552 C C . CYS A 1 205 ? 76.996 -15.441 108.008 1.00 17.64 195 CYS H C 1
ATOM 1553 O O . CYS A 1 205 ? 76.616 -14.516 108.740 1.00 23.70 195 CYS H O 1
ATOM 1556 N N . ASN A 1 206 ? 77.628 -15.262 106.847 1.00 20.27 196 ASN H N 1
ATOM 1557 C CA . ASN A 1 206 ? 77.891 -13.925 106.248 1.00 21.01 196 ASN H CA 1
ATOM 1558 C C . ASN A 1 206 ? 77.160 -13.895 104.915 1.00 19.85 196 ASN H C 1
ATOM 1559 O O . ASN A 1 206 ? 77.473 -14.686 104.035 1.00 21.48 196 ASN H O 1
ATOM 1564 N N . VAL A 1 207 ? 76.155 -13.034 104.803 1.00 17.46 197 VAL H N 1
ATOM 1565 C CA . VAL A 1 207 ? 75.305 -12.943 103.609 1.00 22.11 197 VAL H CA 1
ATOM 1566 C C . VAL A 1 207 ? 75.451 -11.569 102.946 1.00 20.79 197 VAL H C 1
ATOM 1567 O O . VAL A 1 207 ? 75.045 -10.560 103.523 1.00 20.95 197 VAL H O 1
ATOM 1571 N N . ALA A 1 208 ? 76.039 -11.524 101.746 1.00 17.46 198 ALA H N 1
ATOM 1572 C CA . ALA A 1 208 ? 76.142 -10.268 101.008 1.00 18.15 198 ALA H CA 1
ATOM 1573 C C . ALA A 1 208 ? 75.161 -10.295 99.854 1.00 17.06 198 ALA H C 1
ATOM 1574 O O . ALA A 1 208 ? 75.048 -11.309 99.146 1.00 24.69 198 ALA H O 1
ATOM 1576 N N . HIS A 1 209 ? 74.547 -9.153 99.589 1.00 10.95 199 HIS H N 1
ATOM 1577 C CA . HIS A 1 209 ? 73.726 -8.994 98.409 1.00 10.87 199 HIS H CA 1
ATOM 1578 C C . HIS A 1 209 ? 74.158 -7.732 97.653 1.00 13.58 199 HIS H C 1
ATOM 1579 O O . HIS A 1 209 ? 73.762 -6.652 98.019 1.00 16.66 199 HIS H O 1
ATOM 1586 N N . PRO A 1 210 ? 75.038 -7.888 96.647 1.00 15.59 200 PRO H N 1
ATOM 1587 C CA . PRO A 1 210 ? 75.724 -6.819 95.929 1.00 21.96 200 PRO H CA 1
ATOM 1588 C C . PRO A 1 210 ? 74.728 -5.819 95.388 1.00 24.46 200 PRO H C 1
ATOM 1589 O O . PRO A 1 210 ? 74.940 -4.637 95.572 1.00 29.94 200 PRO H O 1
ATOM 1593 N N . ALA A 1 211 ? 73.641 -6.300 94.782 1.00 20.25 201 ALA H N 1
ATOM 1594 C CA . ALA A 1 211 ? 72.696 -5.424 94.124 1.00 21.41 201 ALA H CA 1
ATOM 1595 C C . ALA A 1 211 ? 72.065 -4.372 95.066 1.00 24.40 201 ALA H C 1
ATOM 1596 O O . ALA A 1 211 ? 71.710 -3.332 94.605 1.00 22.89 201 ALA H O 1
ATOM 1598 N N . SER A 1 212 ? 71.974 -4.642 96.365 1.00 20.12 202 SER H N 1
ATOM 1599 C CA . SER A 1 212 ? 71.484 -3.688 97.362 1.00 15.87 202 SER H CA 1
ATOM 1600 C C . SER A 1 212 ? 72.628 -3.152 98.198 1.00 15.07 202 SER H C 1
ATOM 1601 O O . SER A 1 212 ? 72.405 -2.376 99.155 1.00 12.75 202 SER H O 1
ATOM 1604 N N . SER A 1 213 ? 73.857 -3.576 97.872 1.00 15.63 203 SER H N 1
ATOM 1605 C CA . SER A 1 213 ? 75.027 -3.140 98.608 1.00 12.90 203 SER H CA 1
ATOM 1606 C C . SER A 1 213 ? 74.876 -3.403 100.106 1.00 18.77 203 SER H C 1
ATOM 1607 O O . SER A 1 213 ? 75.243 -2.551 100.939 1.00 14.59 203 SER H O 1
ATOM 1610 N N . THR A 1 214 ? 74.280 -4.542 100.448 1.00 14.97 204 THR H N 1
ATOM 1611 C CA . THR A 1 214 ? 74.127 -4.926 101.833 1.00 13.55 204 THR H CA 1
ATOM 1612 C C . THR A 1 214 ? 74.977 -6.132 102.200 1.00 11.89 204 THR H C 1
ATOM 1613 O O . THR A 1 214 ? 75.297 -6.953 101.368 1.00 16.19 204 THR H O 1
ATOM 1617 N N . LYS A 1 215 ? 75.255 -6.248 103.481 1.00 16.97 205 LYS H N 1
ATOM 1618 C CA . LYS A 1 215 ? 75.894 -7.437 104.030 1.00 16.51 205 LYS H CA 1
ATOM 1619 C C . LYS A 1 215 ? 75.467 -7.610 105.471 1.00 16.20 205 LYS H C 1
ATOM 1620 O O . LYS A 1 215 ? 75.450 -6.634 106.251 1.00 20.65 205 LYS H O 1
ATOM 1626 N N . VAL A 1 216 ? 75.090 -8.841 105.806 1.00 13.29 206 VAL H N 1
ATOM 1627 C CA . VAL A 1 216 ? 74.570 -9.212 107.120 1.00 14.44 206 VAL H CA 1
ATOM 1628 C C . VAL A 1 216 ? 75.344 -10.411 107.654 1.00 12.40 206 VAL H C 1
ATOM 1629 O O . VAL A 1 216 ? 75.487 -11.419 106.944 1.00 18.91 206 VAL H O 1
ATOM 1633 N N . ASP A 1 217 ? 75.813 -10.323 108.900 1.00 14.47 207 ASP H N 1
ATOM 1634 C CA . ASP A 1 217 ? 76.479 -11.467 109.597 1.00 13.69 207 ASP H CA 1
ATOM 1635 C C . ASP A 1 217 ? 75.597 -11.858 110.762 1.00 16.90 207 ASP H C 1
ATOM 1636 O O . ASP A 1 217 ? 75.288 -10.987 111.566 1.00 17.85 207 ASP H O 1
ATOM 1641 N N . LYS A 1 218 ? 75.157 -13.120 110.817 1.00 19.04 208 LYS H N 1
ATOM 1642 C CA . LYS A 1 218 ? 74.222 -13.589 111.834 1.00 20.83 208 LYS H CA 1
ATOM 1643 C C . LYS A 1 218 ? 74.883 -14.706 112.606 1.00 22.11 208 LYS H C 1
ATOM 1644 O O . LYS A 1 218 ? 75.180 -15.776 112.032 1.00 17.99 208 LYS H O 1
ATOM 1650 N N . LYS A 1 219 ? 75.126 -14.450 113.890 1.00 21.48 209 LYS H N 1
ATOM 1651 C CA . LYS A 1 219 ? 75.634 -15.475 114.795 1.00 23.94 209 LYS H CA 1
ATOM 1652 C C . LYS A 1 219 ? 74.515 -16.459 115.163 1.00 28.24 209 LYS H C 1
ATOM 1653 O O . LYS A 1 219 ? 73.395 -16.051 115.447 1.00 19.04 209 LYS H O 1
ATOM 1659 N N . ILE A 1 220 ? 74.824 -17.757 115.093 1.00 23.04 210 ILE H N 1
ATOM 1660 C CA . ILE A 1 220 ? 73.861 -18.789 115.451 1.00 21.16 210 ILE H CA 1
ATOM 1661 C C . ILE A 1 220 ? 73.998 -19.083 116.941 1.00 23.68 210 ILE H C 1
ATOM 1662 O O . ILE A 1 220 ? 75.068 -19.484 117.404 1.00 23.00 210 ILE H O 1
ATOM 1667 N N . GLU A 1 221 ? 72.914 -18.811 117.668 1.00 23.98 211 GLU H N 1
ATOM 1668 C CA . GLU A 1 221 ? 72.822 -18.927 119.103 1.00 28.75 211 GLU H CA 1
ATOM 1669 C C . GLU A 1 221 ? 71.866 -20.056 119.396 1.00 30.69 211 GLU H C 1
ATOM 1670 O O . GLU A 1 221 ? 70.937 -20.292 118.642 1.00 31.63 211 GLU H O 1
ATOM 1676 N N . PRO A 1 222 ? 72.098 -20.779 120.486 1.00 34.70 212 PRO H N 1
ATOM 1677 C CA . PRO A 1 222 ? 71.164 -21.857 120.885 1.00 36.40 212 PRO H CA 1
ATOM 1678 C C . PRO A 1 222 ? 69.708 -21.362 121.121 1.00 58.41 212 PRO H C 1
ATOM 1679 O O . PRO A 1 222 ? 68.677 -21.928 120.692 1.00 57.51 212 PRO H O 1
ATOM 1684 N N . GLN B 2 1 ? 63.877 -23.109 55.760 1.00 36.78 2 GLN L N 1
ATOM 1685 C CA . GLN B 2 1 ? 65.156 -22.714 56.404 1.00 31.82 2 GLN L CA 1
ATOM 1686 C C . GLN B 2 1 ? 66.116 -23.822 56.959 1.00 25.71 2 GLN L C 1
ATOM 1687 O O . GLN B 2 1 ? 65.818 -25.019 56.917 1.00 21.90 2 GLN L O 1
ATOM 1689 N N . LEU B 2 2 ? 67.258 -23.402 57.531 1.00 24.94 3 LEU L N 1
ATOM 1690 C CA . LEU B 2 2 ? 68.251 -24.334 58.119 1.00 19.57 3 LEU L CA 1
ATOM 1691 C C . LEU B 2 2 ? 67.784 -24.784 59.491 1.00 17.73 3 LEU L C 1
ATOM 1692 O O . LEU B 2 2 ? 67.632 -23.970 60.412 1.00 18.13 3 LEU L O 1
ATOM 1697 N N . VAL B 2 3 ? 67.557 -26.079 59.655 1.00 19.60 4 VAL L N 1
ATOM 1698 C CA . VAL B 2 3 ? 66.931 -26.601 60.873 1.00 20.81 4 VAL L CA 1
ATOM 1699 C C . VAL B 2 3 ? 67.668 -27.832 61.340 1.00 21.28 4 VAL L C 1
ATOM 1700 O O . VAL B 2 3 ? 68.069 -28.646 60.510 1.00 22.78 4 VAL L O 1
ATOM 1704 N N . LEU B 2 4 ? 67.863 -27.946 62.661 1.00 14.71 5 LEU L N 1
ATOM 1705 C CA . LEU B 2 4 ? 68.388 -29.133 63.335 1.00 14.14 5 LEU L CA 1
ATOM 1706 C C . LEU B 2 4 ? 67.287 -29.698 64.275 1.00 18.66 5 LEU L C 1
ATOM 1707 O O . LEU B 2 4 ? 66.737 -28.987 65.106 1.00 25.22 5 LEU L O 1
ATOM 1712 N N . THR B 2 5 ? 66.977 -30.977 64.099 1.00 19.17 6 THR L N 1
ATOM 1713 C CA . THR B 2 5 ? 65.956 -31.663 64.869 1.00 22.65 6 THR L CA 1
ATOM 1714 C C . THR B 2 5 ? 66.589 -32.785 65.654 1.00 17.13 6 THR L C 1
ATOM 1715 O O . THR B 2 5 ? 67.327 -33.599 65.099 1.00 20.35 6 THR L O 1
ATOM 1719 N N . GLN B 2 6 ? 66.325 -32.788 66.958 1.00 18.49 7 GLN L N 1
ATOM 1720 C CA . GLN B 2 6 ? 66.811 -33.828 67.865 1.00 21.92 7 GLN L CA 1
ATOM 1721 C C . GLN B 2 6 ? 65.743 -34.075 68.960 1.00 25.03 7 GLN L C 1
ATOM 1722 O O . GLN B 2 6 ? 65.050 -33.124 69.393 1.00 24.53 7 GLN L O 1
ATOM 1728 N N . SER B 2 7 ? 65.555 -35.349 69.335 1.00 29.08 8 SER L N 1
ATOM 1729 C CA . SER B 2 7 ? 64.706 -35.734 70.487 1.00 28.65 8 SER L CA 1
ATOM 1730 C C . SER B 2 7 ? 65.083 -34.949 71.727 1.00 28.60 8 SER L C 1
ATOM 1731 O O . SER B 2 7 ? 66.248 -34.574 71.941 1.00 19.93 8 SER L O 1
ATOM 1734 N N . SER B 2 8 ? 64.110 -34.720 72.589 1.00 25.35 9 SER L N 1
ATOM 1735 C CA . SER B 2 8 ? 64.429 -33.925 73.765 1.00 32.29 9 SER L CA 1
ATOM 1736 C C . SER B 2 8 ? 65.063 -34.766 74.871 1.00 28.13 9 SER L C 1
ATOM 1737 O O . SER B 2 8 ? 65.684 -34.219 75.775 1.00 27.08 9 SER L O 1
ATOM 1740 N N . SER B 2 9 ? 64.914 -36.090 74.809 1.00 18.66 10 SER L N 1
ATOM 1741 C CA . SER B 2 9 ? 65.482 -36.944 75.878 1.00 21.20 10 SER L CA 1
ATOM 1742 C C . SER B 2 9 ? 65.765 -38.385 75.384 1.00 24.79 10 SER L C 1
ATOM 1743 O O . SER B 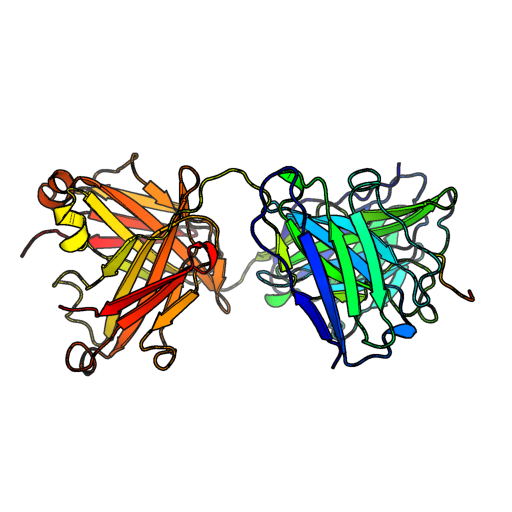2 9 ? 65.169 -38.818 74.417 1.00 31.92 10 SER L O 1
ATOM 1746 N N . ALA B 2 10 ? 66.696 -39.093 76.038 1.00 21.14 11 ALA L N 1
ATOM 1747 C CA . ALA B 2 10 ? 67.068 -40.476 75.721 1.00 22.78 11 ALA L CA 1
ATOM 1748 C C . ALA B 2 10 ? 67.599 -41.037 77.040 1.00 23.19 11 ALA L C 1
ATOM 1749 O O . ALA B 2 10 ? 68.073 -40.271 77.908 1.00 22.61 11 ALA L O 1
ATOM 1751 N N . SER B 2 11 ? 67.470 -42.340 77.246 1.00 17.63 12 SER L N 1
ATOM 1752 C CA . SER B 2 11 ? 68.111 -42.991 78.428 1.00 26.91 12 SER L CA 1
ATOM 1753 C C . SER B 2 11 ? 68.761 -44.244 77.934 1.00 22.85 12 SER L C 1
ATOM 1754 O O . SER B 2 11 ? 68.314 -44.819 76.940 1.00 24.33 12 SER L O 1
ATOM 1757 N N . PHE B 2 12 ? 69.821 -44.663 78.601 1.00 28.26 13 PHE L N 1
ATOM 1758 C CA . PHE B 2 12 ? 70.616 -45.851 78.216 1.00 32.19 13 PHE L CA 1
ATOM 1759 C C . PHE B 2 12 ? 71.130 -46.441 79.487 1.00 33.66 13 PHE L C 1
ATOM 1760 O O . PHE B 2 12 ? 71.455 -45.702 80.428 1.00 26.59 13 PHE L O 1
ATOM 1768 N N . SER B 2 13 ? 71.258 -47.761 79.512 1.00 37.51 14 SER L N 1
ATOM 1769 C CA . SER B 2 13 ? 71.859 -48.435 80.659 1.00 37.80 14 SER L CA 1
ATOM 1770 C C . SER B 2 13 ? 73.367 -48.201 80.731 1.00 35.11 14 SER L C 1
ATOM 1771 O O . SER B 2 13 ? 74.053 -48.199 79.715 1.00 34.62 14 SER L O 1
ATOM 1774 N N . LEU B 2 14 ? 73.850 -48.008 81.947 1.00 28.76 15 LEU L N 1
ATOM 1775 C CA . LEU B 2 14 ? 75.250 -47.906 82.240 1.00 33.16 15 LEU L CA 1
ATOM 1776 C C . LEU B 2 14 ? 75.970 -49.024 81.504 1.00 32.20 15 LEU L C 1
ATOM 1777 O O . LEU B 2 14 ? 75.599 -50.189 81.644 1.00 37.71 15 LEU L O 1
ATOM 1782 N N . GLY B 2 15 ? 76.994 -48.713 80.724 1.00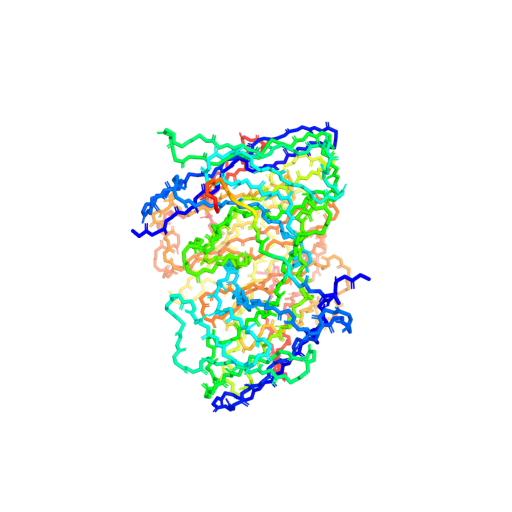 32.57 16 GLY L N 1
ATOM 1783 C CA . GLY B 2 15 ? 77.773 -49.775 80.083 1.00 30.73 16 GLY L CA 1
ATOM 1784 C C . GLY B 2 15 ? 77.303 -50.054 78.665 1.00 40.92 16 GLY L C 1
ATOM 1785 O O . GLY B 2 15 ? 78.011 -50.659 77.864 1.00 38.06 16 GLY L O 1
ATOM 1786 N N . ALA B 2 16 ? 76.104 -49.580 78.335 1.00 41.06 17 ALA L N 1
ATOM 1787 C CA . ALA B 2 16 ? 75.525 -49.867 77.023 1.00 41.41 17 ALA L CA 1
ATOM 1788 C C . ALA B 2 16 ? 76.144 -48.987 75.948 1.00 36.92 17 ALA L C 1
ATOM 1789 O O . ALA B 2 16 ? 76.878 -48.038 76.215 1.00 25.85 17 ALA L O 1
ATOM 1791 N N . SER B 2 17 ? 75.836 -49.316 74.711 1.00 28.93 18 SER L N 1
ATOM 1792 C CA . SER B 2 17 ? 76.274 -48.477 73.623 1.00 39.63 18 SER L CA 1
ATOM 1793 C C . SER B 2 17 ? 75.078 -47.613 73.264 1.00 41.86 18 SER L C 1
ATOM 1794 O O . SER B 2 17 ? 73.971 -48.108 73.028 1.00 50.51 18 SER L O 1
ATOM 1797 N N . ALA B 2 18 ? 75.295 -46.314 73.296 1.00 31.97 19 ALA L N 1
ATOM 1798 C CA . ALA B 2 18 ? 74.253 -45.358 72.986 1.00 33.32 19 ALA L CA 1
ATOM 1799 C C . ALA B 2 18 ? 74.506 -44.661 71.622 1.00 37.34 19 ALA L C 1
ATOM 1800 O O . ALA B 2 18 ? 75.669 -44.489 71.215 1.00 32.96 19 ALA L O 1
ATOM 1802 N N . LYS B 2 19 ? 73.416 -44.244 70.954 1.00 31.46 20 LYS L N 1
ATOM 1803 C CA . LYS B 2 19 ? 73.475 -43.495 69.685 1.00 28.16 20 LYS L CA 1
ATOM 1804 C C . LYS B 2 19 ? 72.438 -42.371 69.655 1.00 30.05 20 LYS L C 1
ATOM 1805 O O . LYS B 2 19 ? 71.241 -42.630 69.903 1.00 30.68 20 LYS L O 1
ATOM 1811 N N . LEU B 2 20 ? 72.883 -41.133 69.390 1.00 27.47 21 LEU L N 1
ATOM 1812 C CA . LEU B 2 20 ? 71.965 -39.988 69.292 1.00 17.91 21 LEU L CA 1
ATOM 1813 C C . LEU B 2 20 ? 71.864 -39.513 67.864 1.00 23.96 21 LEU L C 1
ATOM 1814 O O . LEU B 2 20 ? 72.858 -39.523 67.088 1.00 24.48 21 LEU L O 1
ATOM 1819 N N . THR B 2 21 ? 70.670 -39.027 67.539 1.00 18.10 22 THR L N 1
ATOM 1820 C CA . THR B 2 21 ? 70.385 -38.599 66.178 1.00 15.55 22 THR L CA 1
ATOM 1821 C C . THR B 2 21 ? 70.126 -37.126 66.143 1.00 23.08 22 THR L C 1
ATOM 1822 O O . THR B 2 21 ? 69.368 -36.596 66.961 1.00 24.45 22 THR L O 1
ATOM 1826 N N . CYS B 2 22 ? 70.790 -36.456 65.206 1.00 21.56 23 CYS L N 1
ATOM 1827 C CA . CYS B 2 22 ? 70.491 -35.085 64.877 1.00 23.06 23 CYS L CA 1
ATOM 1828 C C . CYS B 2 22 ? 70.122 -35.146 63.404 1.00 18.54 23 CYS L C 1
ATOM 1829 O O . CYS B 2 22 ? 70.849 -35.747 62.626 1.00 22.82 23 CYS L O 1
ATOM 1832 N N . THR B 2 23 ? 69.028 -34.521 62.995 1.00 20.99 24 THR L N 1
ATOM 1833 C CA . THR B 2 23 ? 68.633 -34.476 61.552 1.00 25.59 24 THR L CA 1
ATOM 1834 C C . THR B 2 23 ? 68.579 -33.064 60.919 1.00 21.60 24 THR L C 1
ATOM 1835 O O . THR B 2 23 ? 67.922 -32.139 61.480 1.00 18.32 24 THR L O 1
ATOM 1839 N N . LEU B 2 24 ? 69.272 -32.901 59.790 1.00 13.93 25 LEU L N 1
ATOM 1840 C CA . LEU B 2 24 ? 69.325 -31.668 59.012 1.00 16.75 25 LEU L CA 1
ATOM 1841 C C . LEU B 2 24 ? 68.050 -31.495 58.195 1.00 27.37 25 LEU L C 1
ATOM 1842 O O . LEU B 2 24 ? 67.495 -32.468 57.769 1.00 25.00 25 LEU L O 1
ATOM 1847 N N . SER B 2 25 ? 67.585 -30.255 58.024 1.00 26.22 26 SER L N 1
ATOM 1848 C CA . SER B 2 25 ? 66.631 -29.912 56.994 1.00 29.60 26 SER L CA 1
ATOM 1849 C C . SER B 2 25 ? 67.088 -30.488 55.661 1.00 29.84 26 SER L C 1
ATOM 1850 O O . SER B 2 25 ? 68.281 -30.501 55.369 1.00 22.67 26 SER L O 1
ATOM 1853 N N . ARG B 2 26 ? 66.115 -30.939 54.857 1.00 25.87 27 ARG L N 1
ATOM 1854 C CA . ARG B 2 26 ? 66.341 -31.630 53.587 1.00 26.08 27 ARG L CA 1
ATOM 1855 C C . ARG B 2 26 ? 67.276 -30.924 52.617 1.00 24.56 27 ARG L C 1
ATOM 1856 O O . ARG B 2 26 ? 68.185 -31.566 52.061 1.00 24.07 27 ARG L O 1
ATOM 1858 N N . GLN B 2 27 A 67.067 -29.625 52.392 1.00 26.94 27 GLN L N 1
ATOM 1859 C CA . GLN B 2 27 A 67.925 -28.863 51.466 1.00 26.32 27 GLN L CA 1
ATOM 1860 C C . GLN B 2 27 A 69.391 -28.587 51.979 1.00 27.60 27 GLN L C 1
ATOM 1861 O O . GLN B 2 27 A 70.224 -28.019 51.250 1.00 22.77 27 GLN L O 1
ATOM 1863 N N . HIS B 2 28 ? 69.690 -29.021 53.210 1.00 21.57 28 HIS L N 1
ATOM 1864 C CA . HIS B 2 28 ? 71.004 -28.854 53.859 1.00 24.06 28 HIS L CA 1
ATOM 1865 C C . HIS B 2 28 ? 71.546 -30.194 54.272 1.00 22.31 28 HIS L C 1
ATOM 1866 O O . HIS B 2 28 ? 72.393 -30.302 55.148 1.00 22.25 28 HIS L O 1
ATOM 1873 N N . SER B 2 29 ? 71.036 -31.232 53.638 1.00 23.14 29 SER L N 1
ATOM 1874 C CA . SER B 2 29 ? 71.361 -32.580 54.069 1.00 29.09 29 SER L CA 1
ATOM 1875 C C . SER B 2 29 ? 72.843 -32.941 53.916 1.00 20.96 29 SER L C 1
ATOM 1876 O O . SER B 2 29 ? 73.288 -33.940 54.493 1.00 18.09 29 SER L O 1
ATOM 1879 N N . THR B 2 30 ? 73.604 -32.173 53.137 1.00 23.40 30 THR L N 1
ATOM 1880 C CA . THR B 2 30 ? 75.046 -32.414 53.027 1.00 18.28 30 THR L CA 1
ATOM 1881 C C . THR B 2 30 ? 75.941 -31.613 54.017 1.00 26.59 30 THR L C 1
ATOM 1882 O O . THR B 2 30 ? 77.173 -31.697 53.935 1.00 21.38 30 THR L O 1
ATOM 1886 N N . TYR B 2 31 ? 75.357 -30.853 54.949 1.00 18.48 31 TYR L N 1
ATOM 1887 C CA . TYR B 2 31 ? 76.184 -29.979 55.844 1.00 12.05 31 TYR L CA 1
ATOM 1888 C C . TYR B 2 31 ? 77.126 -30.675 56.858 1.00 13.94 31 TYR L C 1
ATOM 1889 O O . TYR B 2 31 ? 76.860 -31.741 57.356 1.00 23.04 31 TYR L O 1
ATOM 1898 N N . THR B 2 32 ? 78.237 -30.020 57.150 1.00 16.92 32 THR L N 1
ATOM 1899 C CA . THR B 2 32 ? 79.125 -30.383 58.262 1.00 14.85 32 THR L CA 1
ATOM 1900 C C . THR B 2 32 ? 78.564 -29.759 59.505 1.00 13.71 32 THR L C 1
ATOM 1901 O O . THR B 2 32 ? 78.318 -28.521 59.546 1.00 17.62 32 THR L O 1
ATOM 1905 N N . ILE B 2 33 ? 78.337 -30.594 60.518 1.00 13.24 33 ILE L N 1
ATOM 1906 C CA . ILE B 2 33 ? 77.802 -30.129 61.809 1.00 15.96 33 ILE L CA 1
ATOM 1907 C C . ILE B 2 33 ? 78.751 -30.319 63.000 1.00 14.34 33 ILE L C 1
ATOM 1908 O O . ILE B 2 33 ? 79.823 -30.950 62.849 1.00 13.26 33 ILE L O 1
ATOM 1913 N N . GLU B 2 34 ? 78.375 -29.807 64.187 1.00 9.68 34 GLU L N 1
ATOM 1914 C CA . GLU B 2 34 ? 79.184 -30.137 65.382 1.00 13.45 34 GLU L CA 1
ATOM 1915 C C . GLU B 2 34 ? 78.294 -30.692 66.456 1.00 12.16 34 GLU L C 1
ATOM 1916 O O . GLU B 2 34 ? 77.133 -30.307 66.548 1.00 18.85 34 GLU L O 1
ATOM 1922 N N . TRP B 2 35 ? 78.860 -31.499 67.339 1.00 15.34 35 TRP L N 1
ATOM 1923 C CA . TRP B 2 35 ? 78.201 -31.883 68.584 1.00 8.74 35 TRP L CA 1
ATOM 1924 C C . TRP B 2 35 ? 78.897 -31.217 69.793 1.00 15.49 35 TRP L C 1
ATOM 1925 O O . TRP B 2 35 ? 80.112 -31.123 69.832 1.00 16.40 35 TRP L O 1
ATOM 1936 N N . TYR B 2 36 ? 78.079 -30.723 70.731 1.00 10.47 36 TYR L N 1
ATOM 1937 C CA . TYR B 2 36 ? 78.448 -30.186 72.014 1.00 8.69 36 TYR L CA 1
ATOM 1938 C C . TYR B 2 36 ? 77.817 -30.999 73.173 1.00 17.84 36 TYR L C 1
ATOM 1939 O O . TYR B 2 36 ? 76.711 -31.532 73.019 1.00 11.88 36 TYR L O 1
ATOM 1948 N N . GLN B 2 37 ? 78.500 -31.047 74.330 1.00 16.07 37 GLN L N 1
ATOM 1949 C CA . GLN B 2 37 ? 77.999 -31.728 75.520 1.00 9.59 37 GLN L CA 1
ATOM 1950 C C . GLN B 2 37 ? 77.911 -30.689 76.601 1.00 20.16 37 GLN L C 1
ATOM 1951 O O . GLN B 2 37 ? 78.877 -29.953 76.832 1.00 16.09 37 GLN L O 1
ATOM 1957 N N . GLN B 2 38 ? 76.760 -30.600 77.277 1.00 17.68 38 GLN L N 1
ATOM 1958 C CA . GLN B 2 38 ? 76.683 -29.700 78.424 1.00 14.24 38 GLN L CA 1
ATOM 1959 C C . GLN B 2 38 ? 76.312 -30.449 79.688 1.00 16.13 38 GLN L C 1
ATOM 1960 O O . GLN B 2 38 ? 75.178 -30.991 79.816 1.00 13.03 38 GLN L O 1
ATOM 1966 N N . GLN B 2 39 ? 77.245 -30.480 80.633 1.00 14.99 39 GLN L N 1
ATOM 1967 C CA . GLN B 2 39 ? 77.003 -31.289 81.826 1.00 27.18 39 GLN L CA 1
ATOM 1968 C C . GLN B 2 39 ? 76.428 -30.320 82.838 1.00 26.71 39 GLN L C 1
ATOM 1969 O O . GLN B 2 39 ? 76.509 -29.102 82.624 1.00 24.38 39 GLN L O 1
ATOM 1975 N N . PRO B 2 40 ? 75.835 -30.835 83.931 1.00 27.10 40 PRO L N 1
ATOM 1976 C CA . PRO B 2 40 ? 75.191 -29.851 84.808 1.00 31.30 40 PRO L CA 1
ATOM 1977 C C . PRO B 2 40 ? 76.207 -28.884 85.451 1.00 31.73 40 PRO L C 1
ATOM 1978 O O . PRO B 2 40 ? 77.359 -29.279 85.747 1.00 25.22 40 PRO L O 1
ATOM 1982 N N . LEU B 2 41 ? 75.765 -27.631 85.601 1.00 28.88 41 LEU L N 1
ATOM 1983 C CA . LEU B 2 41 ? 76.567 -26.528 86.121 1.00 31.37 41 LEU L CA 1
ATOM 1984 C C . LEU B 2 41 ? 77.808 -26.165 85.258 1.00 29.94 41 LEU L C 1
ATOM 1985 O O . LEU B 2 41 ? 78.689 -25.506 85.736 1.00 30.62 41 LEU L O 1
ATOM 1990 N N . LYS B 2 42 ? 77.890 -26.613 84.009 1.00 26.59 42 LYS L N 1
ATOM 1991 C CA . LYS B 2 42 ? 79.022 -26.243 83.172 1.00 16.80 42 LYS L CA 1
ATOM 1992 C C . LYS B 2 42 ? 78.653 -25.581 81.853 1.00 17.74 42 LYS L C 1
ATOM 1993 O O . LYS B 2 42 ? 77.571 -25.822 81.341 1.00 23.02 42 LYS L O 1
ATOM 1999 N N . PRO B 2 43 ? 79.608 -24.839 81.221 1.00 20.64 43 PRO L N 1
ATOM 2000 C CA . PRO B 2 43 ? 79.292 -24.438 79.842 1.00 14.30 43 PRO L CA 1
ATOM 2001 C C . PRO B 2 43 ? 79.288 -25.645 78.887 1.00 14.38 43 PRO L C 1
ATOM 2002 O O . PRO B 2 43 ? 79.783 -26.679 79.207 1.00 16.22 43 PRO L O 1
ATOM 2006 N N . PRO B 2 44 ? 78.707 -25.481 77.698 1.00 16.74 44 PRO L N 1
ATOM 2007 C CA . PRO B 2 44 ? 78.891 -26.447 76.610 1.00 20.85 44 PRO L CA 1
ATOM 2008 C C . PRO B 2 44 ? 80.400 -26.754 76.347 1.00 19.70 44 PRO L C 1
ATOM 2009 O O . PRO B 2 44 ? 81.275 -25.909 76.457 1.00 15.97 44 PRO L O 1
ATOM 2013 N N . ARG B 2 45 ? 80.654 -27.974 75.948 1.00 14.32 45 ARG L N 1
ATOM 2014 C CA . ARG B 2 45 ? 81.998 -28.483 75.643 1.00 16.20 45 ARG L CA 1
ATOM 2015 C C . ARG B 2 45 ? 81.882 -29.041 74.239 1.00 16.74 45 ARG L C 1
ATOM 2016 O O . ARG B 2 45 ? 80.932 -29.779 73.902 1.00 16.39 45 ARG L O 1
ATOM 2024 N N . TYR B 2 46 ? 82.815 -28.639 73.389 1.00 17.22 46 TYR L N 1
ATOM 2025 C CA . TYR B 2 46 ? 82.963 -29.196 72.019 1.00 15.30 46 TYR L CA 1
ATOM 2026 C C . TYR B 2 46 ? 83.354 -30.655 71.988 1.00 14.15 46 TYR L C 1
ATOM 2027 O O . TYR B 2 46 ? 84.382 -31.063 72.556 1.00 16.80 46 TYR L O 1
ATOM 2036 N N . VAL B 2 47 ? 82.505 -31.470 71.364 1.00 12.73 47 VAL L N 1
ATOM 2037 C CA . VAL B 2 47 ? 82.714 -32.911 71.253 1.00 11.08 47 VAL L CA 1
ATOM 2038 C C . VAL B 2 47 ? 83.381 -33.280 69.943 1.00 20.96 47 VAL L C 1
ATOM 2039 O O . VAL B 2 47 ? 84.427 -33.901 69.944 1.00 17.94 47 VAL L O 1
ATOM 2043 N N . MET B 2 48 ? 82.768 -32.917 68.825 1.00 13.39 48 MET L N 1
ATOM 2044 C CA . MET B 2 48 ? 83.391 -33.213 67.526 1.00 10.52 48 MET L CA 1
ATOM 2045 C C . MET B 2 48 ? 82.727 -32.409 66.439 1.00 14.53 48 MET L C 1
ATOM 2046 O O . MET B 2 48 ? 81.582 -31.972 66.617 1.00 17.90 48 MET L O 1
ATOM 2051 N N . GLU B 2 49 ? 83.443 -32.255 65.325 1.00 11.64 49 GLU L N 1
ATOM 2052 C CA . GLU B 2 49 ? 82.893 -31.811 64.072 1.00 14.33 49 GLU L CA 1
ATOM 2053 C C . GLU B 2 49 ? 82.664 -33.032 63.187 1.00 21.33 49 GLU L C 1
ATOM 2054 O O . GLU B 2 49 ? 83.531 -33.928 63.106 1.00 23.72 49 GLU L O 1
ATOM 2060 N N . LEU B 2 50 ? 81.487 -33.093 62.548 1.00 18.84 50 LEU L N 1
ATOM 2061 C CA . LEU B 2 50 ? 81.057 -34.288 61.826 1.00 21.16 50 LEU L CA 1
ATOM 2062 C C . LEU B 2 50 ? 80.569 -33.990 60.397 1.00 24.05 50 LEU L C 1
ATOM 2063 O O . LEU B 2 50 ? 79.705 -33.147 60.187 1.00 19.60 50 LEU L O 1
ATOM 2068 N N . LYS B 2 51 ? 81.151 -34.680 59.405 1.00 20.08 51 LYS L N 1
ATOM 2069 C CA . LYS B 2 51 ? 80.849 -34.435 57.973 1.00 23.44 51 LYS L CA 1
ATOM 2070 C C . LYS B 2 51 ? 79.809 -35.417 57.346 1.00 16.99 51 LYS L C 1
ATOM 2071 O O . LYS B 2 51 ? 79.490 -36.474 57.908 1.00 22.48 51 LYS L O 1
ATOM 2077 N N . LYS B 2 52 ? 79.235 -35.028 56.213 1.00 15.64 52 LYS L N 1
ATOM 2078 C CA . LYS B 2 52 ? 78.225 -35.850 55.521 1.00 25.23 52 LYS L CA 1
ATOM 2079 C C . LYS B 2 52 ? 78.677 -37.268 55.194 1.00 26.90 52 LYS L C 1
ATOM 2080 O O . LYS B 2 52 ? 77.836 -38.134 54.965 1.00 34.86 52 LYS L O 1
ATOM 2086 N N . ASP B 2 53 ? 79.986 -37.515 55.169 1.00 28.68 53 ASP L N 1
ATOM 2087 C CA . ASP B 2 53 ? 80.486 -38.871 54.910 1.00 32.61 53 ASP L CA 1
ATOM 2088 C C . ASP B 2 53 ? 80.776 -39.657 56.190 1.00 37.50 53 ASP L C 1
ATOM 2089 O O . ASP B 2 53 ? 81.275 -40.784 56.119 1.00 37.34 53 ASP L O 1
ATOM 2094 N N . GLY B 2 54 ? 80.500 -39.069 57.357 1.00 28.98 54 GLY L N 1
ATOM 2095 C CA . GLY B 2 54 ? 80.735 -39.781 58.597 1.00 28.79 54 GLY L CA 1
ATOM 2096 C C . GLY B 2 54 ? 82.106 -39.529 59.201 1.00 30.78 54 GLY L C 1
ATOM 2097 O O . GLY B 2 54 ? 82.340 -39.832 60.366 1.00 29.40 54 GLY L O 1
ATOM 2098 N N . SER B 2 55 A 83.035 -38.966 58.439 1.00 31.42 54 SER L N 1
ATOM 2099 C CA . SER B 2 55 A 84.331 -38.649 59.047 1.00 30.27 54 SER L CA 1
ATOM 2100 C C . SER B 2 55 A 84.201 -37.470 60.025 1.00 30.24 54 SER L C 1
ATOM 2101 O O . SER B 2 55 A 83.327 -36.577 59.891 1.00 22.76 54 SER L O 1
ATOM 2104 N N . HIS B 2 56 B 85.060 -37.472 61.033 1.00 25.24 54 HIS L N 1
ATOM 2105 C CA . HIS B 2 56 B 84.873 -36.555 62.136 1.00 29.65 54 HIS L CA 1
ATOM 2106 C C . HIS B 2 56 B 86.154 -36.264 62.862 1.00 23.79 54 HIS L C 1
ATOM 2107 O O . HIS B 2 56 B 87.114 -37.024 62.800 1.00 25.05 54 HIS L O 1
ATOM 2114 N N . SER B 2 57 C 86.155 -35.179 63.613 1.00 28.20 54 SER L N 1
ATOM 2115 C CA . SER B 2 57 C 87.335 -34.840 64.339 1.00 24.72 54 SER L CA 1
ATOM 2116 C C . SER B 2 57 C 86.908 -34.385 65.722 1.00 26.32 54 SER L C 1
ATOM 2117 O O . SER B 2 57 C 86.133 -33.443 65.884 1.00 22.15 54 SER L O 1
ATOM 2120 N N . THR B 2 58 D 87.404 -35.072 66.738 1.00 23.60 54 THR L N 1
ATOM 2121 C CA . THR B 2 58 D 86.911 -34.853 68.077 1.00 22.76 54 THR L CA 1
ATOM 2122 C C . THR B 2 58 D 87.733 -33.806 68.838 1.00 25.46 54 THR L C 1
ATOM 2123 O O . THR B 2 58 D 88.911 -33.567 68.549 1.00 27.90 54 THR L O 1
ATOM 2127 N N . GLY B 2 59 ? 87.079 -33.149 69.789 1.00 19.82 55 GLY L N 1
ATOM 2128 C CA . GLY B 2 59 ? 87.663 -32.043 70.491 1.00 17.39 55 GLY L CA 1
ATOM 2129 C C . GLY B 2 59 ? 88.675 -32.518 71.549 1.00 20.77 55 GLY L C 1
ATOM 2130 O O . GLY B 2 59 ? 88.838 -33.718 71.769 1.00 21.10 55 GLY L O 1
ATOM 2131 N N . ASP B 2 60 ? 89.329 -31.583 72.233 1.00 26.22 56 ASP L N 1
ATOM 2132 C CA . ASP B 2 60 ? 90.385 -31.946 73.191 1.00 35.80 56 ASP L CA 1
ATOM 2133 C C . ASP B 2 60 ? 89.778 -32.645 74.396 1.00 35.63 56 ASP L C 1
ATOM 2134 O O . ASP B 2 60 ? 88.787 -32.156 74.940 1.00 33.03 56 ASP L O 1
ATOM 2139 N N . GLY B 2 61 ? 90.397 -33.746 74.838 1.00 36.50 57 GLY L N 1
ATOM 2140 C CA . GLY B 2 61 ? 89.981 -34.424 76.059 1.00 27.31 57 GLY L CA 1
ATOM 2141 C C . GLY B 2 61 ? 88.652 -35.175 75.980 1.00 39.16 57 GLY L C 1
ATOM 2142 O O . GLY B 2 61 ? 88.021 -35.433 77.015 1.00 44.14 57 GLY L O 1
ATOM 2143 N N . ILE B 2 62 ? 88.229 -35.523 74.763 1.00 34.90 58 ILE L N 1
ATOM 2144 C CA . ILE B 2 62 ? 87.030 -36.336 74.540 1.00 30.70 58 ILE L CA 1
ATOM 2145 C C . ILE B 2 62 ? 87.512 -37.795 74.506 1.00 36.08 58 ILE L C 1
ATOM 2146 O O . ILE B 2 62 ? 88.375 -38.135 73.687 1.00 38.67 58 ILE L O 1
ATOM 2151 N N . PRO B 2 63 ? 86.970 -38.665 75.386 1.00 37.06 59 PRO L N 1
ATOM 2152 C CA . PRO B 2 63 ? 87.310 -40.104 75.417 1.00 37.30 59 PRO L CA 1
ATOM 2153 C C . PRO B 2 63 ? 87.184 -40.767 74.052 1.00 34.76 59 PRO L C 1
ATOM 2154 O O . PRO B 2 63 ? 86.392 -40.291 73.222 1.00 37.95 59 PRO L O 1
ATOM 2158 N N . ASP B 2 64 ? 87.900 -41.865 73.840 1.00 35.92 60 ASP L N 1
ATOM 2159 C CA . ASP B 2 64 ? 87.821 -42.671 72.615 1.00 38.82 60 ASP L CA 1
ATOM 2160 C C . ASP B 2 64 ? 86.440 -43.341 72.449 1.00 30.74 60 ASP L C 1
ATOM 2161 O O . ASP B 2 64 ? 86.093 -43.856 71.373 1.00 29.85 60 ASP L O 1
ATOM 2163 N N . ARG B 2 65 ? 85.677 -43.377 73.529 1.00 29.70 61 ARG L N 1
ATOM 2164 C CA . ARG B 2 65 ? 84.292 -43.888 73.510 1.00 35.04 61 ARG L CA 1
ATOM 2165 C C . ARG B 2 65 ? 83.315 -43.114 72.622 1.00 25.95 61 ARG L C 1
ATOM 2166 O O . ARG B 2 65 ? 82.293 -43.675 72.203 1.00 24.19 61 ARG L O 1
ATOM 2174 N N . PHE B 2 66 ? 83.623 -41.851 72.323 1.00 21.90 62 PHE L N 1
ATOM 2175 C CA . PHE B 2 66 ? 82.760 -41.033 71.454 1.00 24.44 62 PHE L CA 1
ATOM 2176 C C . PHE B 2 66 ? 83.156 -41.135 69.997 1.00 33.10 62 PHE L C 1
ATOM 2177 O O . PHE B 2 66 ? 84.337 -40.985 69.641 1.00 26.97 62 PHE L O 1
ATOM 2185 N N . SER B 2 67 ? 82.169 -41.382 69.145 1.00 33.50 63 SER L N 1
ATOM 2186 C CA . SER B 2 67 ? 82.433 -41.346 67.718 1.00 28.04 63 SER L CA 1
ATOM 2187 C C . SER B 2 67 ? 81.195 -40.894 66.918 1.00 25.92 63 SER L C 1
ATOM 2188 O O . SER B 2 67 ? 80.090 -40.779 67.471 1.00 27.48 63 SER L O 1
ATOM 2191 N N . GLY B 2 68 ? 81.395 -40.609 65.631 1.00 24.28 64 GLY L N 1
ATOM 2192 C CA . GLY B 2 68 ? 80.361 -39.994 64.807 1.00 22.56 64 GLY L CA 1
ATOM 2193 C C . GLY B 2 68 ? 80.137 -40.759 63.526 1.00 28.72 64 GLY L C 1
ATOM 2194 O O . GLY B 2 68 ? 81.059 -41.409 63.017 1.00 29.36 64 GLY L O 1
ATOM 2195 N N . SER B 2 69 ? 78.922 -40.687 62.989 1.00 15.09 65 SER L N 1
ATOM 2196 C CA . SER B 2 69 ? 78.683 -41.164 61.630 1.00 18.60 65 SER L CA 1
ATOM 2197 C C . SER B 2 69 ? 77.478 -40.449 61.096 1.00 23.98 65 SER L C 1
ATOM 2198 O O . SER B 2 69 ? 76.852 -39.685 61.807 1.00 25.54 65 SER L O 1
ATOM 2201 N N . SER B 2 70 ? 77.132 -40.752 59.846 1.00 31.07 66 SER L N 1
ATOM 2202 C CA . SER B 2 70 ? 76.149 -40.007 59.092 1.00 29.12 66 SER L CA 1
ATOM 2203 C C . SER B 2 70 ? 75.331 -40.907 58.161 1.00 34.80 66 SER L C 1
ATOM 2204 O O . SER B 2 70 ? 75.786 -41.968 57.732 1.00 31.82 66 SER L O 1
ATOM 2207 N N . SER B 2 71 ? 74.139 -40.457 57.790 1.00 33.38 67 SER L N 1
ATOM 2208 C CA . SER B 2 71 ? 73.344 -41.205 56.828 1.00 33.70 67 SER L CA 1
ATOM 2209 C C . SER B 2 71 ? 72.294 -40.261 56.263 1.00 29.19 67 SER L C 1
ATOM 2210 O O . SER B 2 71 ? 71.349 -39.893 56.965 1.00 26.52 67 SER L O 1
ATOM 2213 N N . GLY B 2 72 ? 72.482 -39.846 55.011 1.00 31.39 68 GLY L N 1
ATOM 2214 C CA . GLY B 2 72 ? 71.726 -38.741 54.438 1.00 34.82 68 GLY L CA 1
ATOM 2215 C C . GLY B 2 72 ? 71.766 -37.502 55.321 1.00 32.16 68 GLY L C 1
ATOM 2216 O O . GLY B 2 72 ? 72.850 -36.972 55.642 1.00 30.99 68 GLY L O 1
ATOM 2217 N N . ALA B 2 73 ? 70.575 -37.066 55.750 1.00 27.56 69 ALA L N 1
ATOM 2218 C CA . ALA B 2 73 ? 70.441 -35.836 56.513 1.00 22.89 69 ALA L CA 1
ATOM 2219 C C . ALA B 2 73 ? 70.642 -36.064 58.008 1.00 27.74 69 ALA L C 1
ATOM 2220 O O . ALA B 2 73 ? 70.633 -35.097 58.789 1.00 23.70 69 ALA L O 1
ATOM 2222 N N . ASP B 2 74 ? 70.827 -37.333 58.392 1.00 22.97 70 ASP L N 1
ATOM 2223 C CA . ASP B 2 74 ? 71.057 -37.715 59.782 1.00 21.05 70 ASP L CA 1
ATOM 2224 C C . ASP B 2 74 ? 72.531 -37.650 60.144 1.00 30.34 70 ASP L C 1
ATOM 2225 O O . ASP B 2 74 ? 73.405 -38.044 59.355 1.00 21.12 70 ASP L O 1
ATOM 2230 N N . ARG B 2 75 ? 72.785 -37.180 61.360 1.00 27.43 71 ARG L N 1
ATOM 2231 C CA . ARG B 2 75 ? 74.119 -37.129 61.926 1.00 20.61 71 ARG L CA 1
ATOM 2232 C C . ARG B 2 75 ? 74.029 -37.850 63.270 1.00 27.28 71 ARG L C 1
ATOM 2233 O O . ARG B 2 75 ? 73.122 -37.577 64.071 1.00 25.11 71 ARG L O 1
ATOM 2241 N N . TYR B 2 76 ? 74.935 -38.790 63.522 1.00 20.21 72 TYR L N 1
ATOM 2242 C CA . TYR B 2 76 ? 74.887 -39.547 64.775 1.00 18.69 72 TYR L CA 1
ATOM 2243 C C . TYR B 2 76 ? 76.078 -39.335 65.658 1.00 22.81 72 TYR L C 1
ATOM 2244 O O . TYR B 2 76 ? 77.232 -39.258 65.191 1.00 22.42 72 TYR L O 1
ATOM 2253 N N . LEU B 2 77 ? 75.796 -39.280 66.947 1.00 20.47 73 LEU L N 1
ATOM 2254 C CA . LEU B 2 77 ? 76.826 -39.332 67.957 1.00 23.52 73 LEU L CA 1
ATOM 2255 C C . LEU B 2 77 ? 76.645 -40.665 68.638 1.00 23.11 73 LEU L C 1
ATOM 2256 O O . LEU B 2 77 ? 75.569 -40.918 69.220 1.00 22.91 73 LEU L O 1
ATOM 2261 N N . SER B 2 78 ? 77.676 -41.510 68.570 1.00 21.04 74 SER L N 1
ATOM 2262 C CA . SER B 2 78 ? 77.708 -42.789 69.283 1.00 24.62 74 SER L CA 1
ATOM 2263 C C . SER B 2 78 ? 78.672 -42.786 70.497 1.00 32.93 74 SER L C 1
ATOM 2264 O O . SER B 2 78 ? 79.792 -42.196 70.441 1.00 22.88 74 SER L O 1
ATOM 2267 N N . ILE B 2 79 ? 78.204 -43.394 71.600 1.00 28.34 75 ILE L N 1
ATOM 2268 C CA . ILE B 2 79 ? 78.994 -43.509 72.842 1.00 31.10 75 ILE L CA 1
ATOM 2269 C C . ILE B 2 79 ? 79.004 -44.966 73.259 1.00 35.20 75 ILE L C 1
ATOM 2270 O O . ILE B 2 79 ? 77.984 -45.537 73.652 1.00 36.06 75 ILE L O 1
ATOM 2275 N N . SER B 2 80 ? 80.165 -45.583 73.127 1.00 28.20 76 SER L N 1
ATOM 2276 C CA . SER B 2 80 ? 80.322 -46.947 73.564 1.00 42.31 76 SER L CA 1
ATOM 2277 C C . SER B 2 80 ? 80.483 -46.918 75.081 1.00 38.13 76 SER L C 1
ATOM 2278 O O . SER B 2 80 ? 81.008 -45.922 75.654 1.00 26.36 76 SER L O 1
ATOM 2281 N N . ASN B 2 81 ? 80.014 -47.987 75.732 1.00 35.25 77 ASN L N 1
ATOM 2282 C CA . ASN B 2 81 ? 80.259 -48.194 77.164 1.00 33.81 77 ASN L CA 1
ATOM 2283 C C . ASN B 2 81 ? 79.832 -46.999 78.003 1.00 32.68 77 ASN L C 1
ATOM 2284 O O . ASN B 2 81 ? 80.660 -46.413 78.744 1.00 30.64 77 ASN L O 1
ATOM 2289 N N . ILE B 2 82 ? 78.552 -46.635 77.900 1.00 28.97 78 ILE L N 1
ATOM 2290 C CA . ILE B 2 82 ? 78.182 -45.339 78.408 1.00 28.99 78 ILE L CA 1
ATOM 2291 C C . ILE B 2 82 ? 78.468 -45.329 79.928 1.00 29.05 78 ILE L C 1
ATOM 2292 O O . ILE B 2 82 ? 78.150 -46.272 80.646 1.00 33.91 78 ILE L O 1
ATOM 2297 N N . GLN B 2 83 ? 79.102 -44.251 80.371 1.00 25.44 79 GLN L N 1
ATOM 2298 C CA . GLN B 2 83 ? 79.519 -44.002 81.748 1.00 27.57 79 GLN L CA 1
ATOM 2299 C C . GLN B 2 83 ? 78.614 -43.016 82.493 1.00 30.04 79 GLN L C 1
ATOM 2300 O O . GLN B 2 83 ? 77.871 -42.243 81.897 1.00 28.64 79 GLN L O 1
ATOM 2306 N N . PRO B 2 84 ? 78.695 -43.008 83.817 1.00 34.23 80 PRO L N 1
ATOM 2307 C CA . PRO B 2 84 ? 77.813 -42.049 84.492 1.00 27.42 80 PRO L CA 1
ATOM 2308 C C . PRO B 2 84 ? 78.150 -40.598 84.124 1.00 32.28 80 PRO L C 1
ATOM 2309 O O . PRO B 2 84 ? 77.242 -39.749 84.105 1.00 26.14 80 PRO L O 1
ATOM 2313 N N . GLU B 2 85 ? 79.410 -40.302 83.791 1.00 31.99 81 GLU L N 1
ATOM 2314 C CA . GLU B 2 85 ? 79.768 -38.910 83.425 1.00 32.20 81 GLU L CA 1
ATOM 2315 C C . GLU B 2 85 ? 79.321 -38.427 81.993 1.00 13.37 81 GLU L C 1
ATOM 2316 O O . GLU B 2 85 ? 79.541 -37.287 81.621 1.00 26.01 81 GLU L O 1
ATOM 2322 N N . ASP B 2 86 ? 78.765 -39.345 81.208 1.00 24.28 82 ASP L N 1
ATOM 2323 C CA . ASP B 2 86 ? 78.163 -39.079 79.920 1.00 22.32 82 ASP L CA 1
ATOM 2324 C C . ASP B 2 86 ? 76.739 -38.563 80.090 1.00 28.44 82 ASP L C 1
ATOM 2325 O O . ASP B 2 86 ? 76.130 -38.139 79.107 1.00 31.70 82 ASP L O 1
ATOM 2330 N N . GLU B 2 87 ? 76.223 -38.557 81.334 1.00 24.52 83 GLU L N 1
ATOM 2331 C CA . GLU B 2 87 ? 74.912 -37.918 81.628 1.00 28.76 83 GLU L CA 1
ATOM 2332 C C . GLU B 2 87 ? 75.054 -36.413 81.390 1.00 25.41 83 GLU L C 1
ATOM 2333 O O . GLU B 2 87 ? 75.890 -35.737 81.992 1.00 19.50 83 GLU L O 1
ATOM 2339 N N . ALA B 2 88 ? 74.263 -35.885 80.466 1.00 17.12 84 ALA L N 1
ATOM 2340 C CA . ALA B 2 88 ? 74.454 -34.541 79.957 1.00 15.71 84 ALA L CA 1
ATOM 2341 C C . ALA B 2 88 ? 73.354 -34.221 78.945 1.00 19.09 84 ALA L C 1
ATOM 2342 O O . ALA B 2 88 ? 72.611 -35.111 78.469 1.00 13.08 84 ALA L O 1
ATOM 2344 N N . ILE B 2 89 ? 73.277 -32.953 78.595 1.00 16.07 85 ILE L N 1
ATOM 2345 C CA . ILE B 2 89 ? 72.567 -32.570 77.376 1.00 11.25 85 ILE L CA 1
ATOM 2346 C C . ILE B 2 89 ? 73.493 -32.520 76.176 1.00 17.56 85 ILE L C 1
ATOM 2347 O O . ILE B 2 89 ? 74.584 -31.907 76.243 1.00 16.41 85 ILE L O 1
ATOM 2352 N N . TYR B 2 90 ? 73.114 -33.222 75.096 1.00 17.65 86 TYR L N 1
ATOM 2353 C CA . TYR B 2 90 ? 73.860 -33.156 73.832 1.00 16.24 86 TYR L CA 1
ATOM 2354 C C . TYR B 2 90 ? 73.153 -32.251 72.842 1.00 19.98 86 TYR L C 1
ATOM 2355 O O . TYR B 2 90 ? 71.981 -32.410 72.636 1.00 17.87 86 TYR L O 1
ATOM 2364 N N . ILE B 2 91 ? 73.873 -31.289 72.266 1.00 14.83 87 ILE L N 1
ATOM 2365 C CA . ILE B 2 91 ? 73.301 -30.314 71.353 1.00 12.80 87 ILE L CA 1
ATOM 2366 C C . ILE B 2 91 ? 74.129 -30.293 70.081 1.00 14.39 87 ILE L C 1
ATOM 2367 O O . ILE B 2 91 ? 75.376 -30.150 70.101 1.00 12.00 87 ILE L O 1
ATOM 2372 N N . CYS B 2 92 ? 73.445 -30.389 68.953 1.00 9.73 88 CYS L N 1
ATOM 2373 C CA . CYS B 2 92 ? 74.120 -30.217 67.665 1.00 8.97 88 CYS L CA 1
ATOM 2374 C C . CYS B 2 92 ? 74.011 -28.795 67.218 1.00 12.98 88 CYS L C 1
ATOM 2375 O O . CYS B 2 92 ? 73.117 -28.056 67.693 1.00 14.08 88 CYS L O 1
ATOM 2378 N N . GLY B 2 93 ? 74.936 -28.380 66.344 1.00 10.55 89 GLY L N 1
ATOM 2379 C CA . GLY B 2 93 ? 75.068 -27.002 65.942 1.00 11.35 89 GLY L CA 1
ATOM 2380 C C . GLY B 2 93 ? 75.483 -27.003 64.481 1.00 19.16 89 GLY L C 1
ATOM 2381 O O . GLY B 2 93 ? 76.144 -27.921 64.058 1.00 15.78 89 GLY L O 1
ATOM 2382 N N . VAL B 2 94 ? 75.110 -25.976 63.713 1.00 17.80 90 VAL L N 1
ATOM 2383 C CA . VAL B 2 94 ? 75.437 -25.957 62.297 1.00 16.60 90 VAL L CA 1
ATOM 2384 C C . VAL B 2 94 ? 75.504 -24.554 61.784 1.00 14.97 90 VAL L C 1
ATOM 2385 O O . VAL B 2 94 ? 74.648 -23.731 62.090 1.00 14.95 90 VAL L O 1
ATOM 2389 N N . GLY B 2 95 ? 76.509 -24.262 60.962 1.00 12.72 91 GLY L N 1
ATOM 2390 C CA . GLY B 2 95 ? 76.627 -22.893 60.470 1.00 10.18 91 GLY L CA 1
ATOM 2391 C C . GLY B 2 95 ? 76.464 -22.716 58.942 1.00 16.15 91 GLY L C 1
ATOM 2392 O O . GLY B 2 95 ? 76.501 -23.683 58.174 1.00 10.83 91 GLY L O 1
ATOM 2393 N N . ASP B 2 96 ? 76.352 -21.477 58.462 1.00 12.93 92 ASP L N 1
ATOM 2394 C CA . ASP B 2 96 ? 76.368 -21.300 57.028 1.00 11.74 92 ASP L CA 1
ATOM 2395 C C . ASP B 2 96 ? 76.607 -19.850 56.852 1.00 14.09 92 ASP L C 1
ATOM 2396 O O . ASP B 2 96 ? 76.524 -19.075 57.813 1.00 14.72 92 ASP L O 1
ATOM 2401 N N . THR B 2 97 ? 76.930 -19.456 55.624 1.00 12.74 93 THR L N 1
ATOM 2402 C CA . THR B 2 97 ? 76.954 -18.021 55.314 1.00 25.87 93 THR L CA 1
ATOM 2403 C C . THR B 2 97 ? 76.129 -17.837 54.051 1.00 24.44 93 THR L C 1
ATOM 2404 O O . THR B 2 97 ? 76.529 -18.276 53.001 1.00 22.91 93 THR L O 1
ATOM 2408 N N . ILE B 2 98 ? 74.960 -17.223 54.162 1.00 27.37 94 ILE L N 1
ATOM 2409 C CA . ILE B 2 98 ? 74.000 -17.211 53.029 1.00 26.95 94 ILE L CA 1
ATOM 2410 C C . ILE B 2 98 ? 73.815 -15.794 52.581 1.00 28.12 94 ILE L C 1
ATOM 2411 O O . ILE B 2 98 ? 73.446 -14.931 53.384 1.00 33.72 94 ILE L O 1
ATOM 2416 N N . LYS B 2 99 ? 74.131 -15.509 51.330 1.00 33.80 95 LYS L N 1
ATOM 2417 C CA . LYS B 2 99 ? 74.108 -14.118 50.880 1.00 41.03 95 LYS L CA 1
ATOM 2418 C C . LYS B 2 99 ? 74.942 -13.191 51.804 1.00 47.04 95 LYS L C 1
ATOM 2419 O O . LYS B 2 99 ? 74.496 -12.096 52.213 1.00 33.43 95 LYS L O 1
ATOM 2425 N N . GLU B 2 100 A 76.142 -13.658 52.156 1.00 42.72 95 GLU L N 1
ATOM 2426 C CA . GLU B 2 100 A 77.041 -12.893 53.031 1.00 38.88 95 GLU L CA 1
ATOM 2427 C C . GLU B 2 100 A 76.476 -12.538 54.413 1.00 36.26 95 GLU L C 1
ATOM 2428 O O . GLU B 2 100 A 76.922 -11.598 55.070 1.00 44.38 95 GLU L O 1
ATOM 2434 N N . GLN B 2 101 B 75.467 -13.291 54.842 1.00 30.20 95 GLN L N 1
ATOM 2435 C CA . GLN B 2 101 B 74.998 -13.233 56.223 1.00 25.64 95 GLN L CA 1
ATOM 2436 C C . GLN B 2 101 B 75.350 -14.561 56.898 1.00 22.16 95 GLN L C 1
ATOM 2437 O O . GLN B 2 101 B 74.938 -15.636 56.458 1.00 19.32 95 GLN L O 1
ATOM 2443 N N . PHE B 2 102 C 76.158 -14.479 57.941 1.00 28.20 95 PHE L N 1
ATOM 2444 C CA . PHE B 2 102 C 76.516 -15.612 58.773 1.00 24.68 95 PHE L CA 1
ATOM 2445 C C . PHE B 2 102 C 75.244 -16.081 59.569 1.00 21.58 95 PHE L C 1
ATOM 2446 O O . PHE B 2 102 C 74.490 -15.256 60.115 1.00 23.95 95 PHE L O 1
ATOM 2454 N N . VAL B 2 103 D 74.990 -17.384 59.626 1.00 12.71 95 VAL L N 1
ATOM 2455 C CA . VAL B 2 103 D 73.928 -17.891 60.476 1.00 12.37 95 VAL L CA 1
ATOM 2456 C C . VAL B 2 103 D 74.433 -19.064 61.272 1.00 15.58 95 VAL L C 1
ATOM 2457 O O . VAL B 2 103 D 75.281 -19.816 60.799 1.00 13.96 95 VAL L O 1
ATOM 2461 N N . TYR B 2 104 ? 73.924 -19.243 62.493 1.00 11.38 96 TYR L N 1
ATOM 2462 C CA . TYR B 2 104 ? 74.352 -20.388 63.263 1.00 14.64 96 TYR L CA 1
ATOM 2463 C C . TYR B 2 104 ? 73.135 -20.919 64.012 1.00 14.72 96 TYR L C 1
ATOM 2464 O O . TYR B 2 104 ? 72.474 -20.163 64.750 1.00 18.21 96 TYR L O 1
ATOM 2473 N N . VAL B 2 105 ? 72.842 -22.201 63.795 1.00 11.89 97 VAL L N 1
ATOM 2474 C CA . VAL B 2 105 ? 71.633 -22.828 64.330 1.00 14.74 97 VAL L CA 1
ATOM 2475 C C . VAL B 2 105 ? 72.010 -23.959 65.312 1.00 14.91 97 VAL L C 1
ATOM 2476 O O . VAL B 2 105 ? 72.853 -24.828 64.986 1.00 17.36 97 VAL L O 1
ATOM 2480 N N . PHE B 2 106 ? 71.392 -23.946 66.483 1.00 13.68 98 PHE L N 1
ATOM 2481 C CA . PHE B 2 106 ? 71.428 -25.075 67.448 1.00 11.51 98 PHE L CA 1
ATOM 2482 C C . PHE B 2 106 ? 70.146 -25.913 67.461 1.00 19.83 98 PHE L C 1
ATOM 2483 O O . PHE B 2 106 ? 69.010 -25.365 67.301 1.00 18.76 98 PHE L O 1
ATOM 2491 N N . GLY B 2 107 ? 70.349 -27.227 67.602 1.00 10.27 99 GLY L N 1
ATOM 2492 C CA . GLY B 2 107 ? 69.298 -28.175 67.905 1.00 17.08 99 GLY L CA 1
ATOM 2493 C C . GLY B 2 107 ? 68.686 -27.836 69.278 1.00 21.62 99 GLY L C 1
ATOM 2494 O O . GLY B 2 107 ? 69.234 -27.041 70.068 1.00 16.16 99 GLY L O 1
ATOM 2495 N N . GLY B 2 108 ? 67.561 -28.461 69.598 1.00 24.74 100 GLY L N 1
ATOM 2496 C CA . GLY B 2 108 ? 66.931 -28.209 70.888 1.00 16.57 100 GLY L CA 1
ATOM 2497 C C . GLY B 2 108 ? 67.607 -28.926 72.067 1.00 24.14 100 GLY L C 1
ATOM 2498 O O . GLY B 2 108 ? 67.274 -28.669 73.245 1.00 24.89 100 GLY L O 1
ATOM 2499 N N . GLY B 2 109 ? 68.528 -29.837 71.753 1.00 20.38 101 GLY L N 1
ATOM 2500 C CA . GLY B 2 109 ? 69.267 -30.604 72.749 1.00 19.92 101 GLY L CA 1
ATOM 2501 C C . GLY B 2 109 ? 68.575 -31.903 73.153 1.00 25.77 101 GLY L C 1
ATOM 2502 O O . GLY B 2 109 ? 67.348 -31.991 73.245 1.00 25.03 101 GLY L O 1
ATO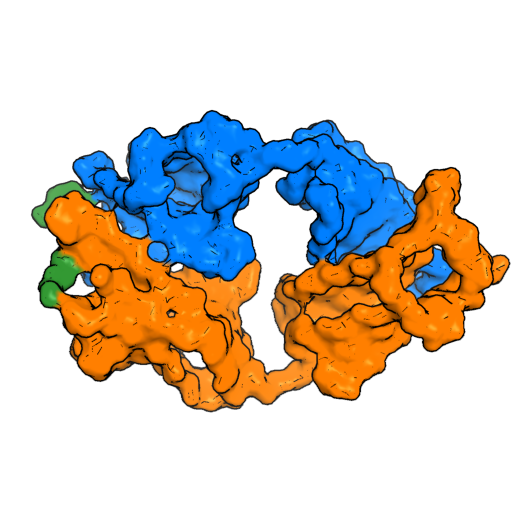M 2503 N N . THR B 2 110 ? 69.363 -32.930 73.396 1.00 18.72 102 THR L N 1
ATOM 2504 C CA . THR B 2 110 ? 68.849 -34.213 73.847 1.00 18.20 102 THR L CA 1
ATOM 2505 C C . THR B 2 110 ? 69.453 -34.394 75.238 1.00 27.30 102 THR L C 1
ATOM 2506 O O . THR B 2 110 ? 70.737 -34.474 75.420 1.00 20.39 102 THR L O 1
ATOM 2510 N N . LYS B 2 111 ? 68.539 -34.377 76.213 1.00 20.22 103 LYS L N 1
ATOM 2511 C CA . LYS B 2 111 ? 68.856 -34.685 77.598 1.00 26.62 103 LYS L CA 1
ATOM 2512 C C . LYS B 2 111 ? 69.049 -36.167 77.804 1.00 22.42 103 LYS L C 1
ATOM 2513 O O . LYS B 2 111 ? 68.107 -36.935 77.683 1.00 24.41 103 LYS L O 1
ATOM 2519 N N . VAL B 2 112 ? 70.276 -36.580 78.122 1.00 24.28 104 VAL L N 1
ATOM 2520 C CA . VAL B 2 112 ? 70.615 -38.005 78.242 1.00 15.26 104 VAL L CA 1
ATOM 2521 C C . VAL B 2 112 ? 70.795 -38.537 79.705 1.00 26.99 104 VAL L C 1
ATOM 2522 O O . VAL B 2 112 ? 71.583 -38.001 80.479 1.00 26.53 104 VAL L O 1
ATOM 2526 N N . THR B 2 113 ? 70.061 -39.596 80.038 1.00 17.91 105 THR L N 1
ATOM 2527 C CA . THR B 2 113 ? 70.084 -40.279 81.343 1.00 18.67 105 THR L CA 1
ATOM 2528 C C . THR B 2 113 ? 70.760 -41.632 81.235 1.00 23.91 105 THR L C 1
ATOM 2529 O O . THR B 2 113 ? 70.519 -42.378 80.278 1.00 30.75 105 THR L O 1
ATOM 2533 N N . VAL B 2 114 ? 71.622 -41.920 82.207 1.00 26.22 106 VAL L N 1
ATOM 2534 C CA . VAL B 2 114 ? 72.318 -43.187 82.317 1.00 24.65 106 VAL L CA 1
ATOM 2535 C C . VAL B 2 114 ? 71.633 -43.981 83.461 1.00 31.06 106 VAL L C 1
ATOM 2536 O O . VAL B 2 114 ? 71.811 -43.673 84.618 1.00 27.32 106 VAL L O 1
ATOM 2540 N N . LEU B 2 115 ? 70.806 -44.966 83.106 1.00 32.75 107 LEU L N 1
ATOM 2541 C CA . LEU B 2 115 ? 70.099 -45.839 84.043 1.00 32.64 107 LEU L CA 1
ATOM 2542 C C . LEU B 2 115 ? 71.002 -46.883 84.629 1.00 35.99 107 LEU L C 1
ATOM 2543 O O . LEU B 2 115 ? 72.093 -47.125 84.131 1.00 41.09 107 LEU L O 1
ATOM 2548 N N . GLY B 2 116 ? 70.534 -47.532 85.681 1.00 40.69 108 GLY L N 1
ATOM 2549 C CA . GLY B 2 116 ? 71.270 -48.651 86.229 1.00 40.17 108 GLY L CA 1
ATOM 2550 C C . GLY B 2 116 ? 72.377 -48.232 87.179 1.00 40.99 108 GLY L C 1
ATOM 2551 O O . GLY B 2 116 ? 73.253 -49.016 87.544 1.00 33.41 108 GLY L O 1
ATOM 2552 N N . GLN B 2 117 ? 72.350 -46.983 87.607 1.00 35.55 109 GLN L N 1
ATOM 2553 C CA . GLN B 2 117 ? 73.343 -46.554 88.574 1.00 24.11 109 GLN L CA 1
ATOM 2554 C C . GLN B 2 117 ? 72.875 -46.860 89.992 1.00 23.55 109 GLN L C 1
ATOM 2555 O O . GLN B 2 117 ? 71.694 -47.007 90.248 1.00 26.69 109 GLN L O 1
ATOM 2561 N N . PRO B 2 118 ? 73.808 -47.000 90.928 1.00 32.30 110 PRO L N 1
ATOM 2562 C CA . PRO B 2 118 ? 73.306 -47.281 92.285 1.00 29.90 110 PRO L CA 1
ATOM 2563 C C . PRO B 2 118 ? 72.613 -46.028 92.866 1.00 33.46 110 PRO L C 1
ATOM 2564 O O . PRO B 2 118 ? 73.077 -44.914 92.612 1.00 27.96 110 PRO L O 1
ATOM 2568 N N . LYS B 2 119 ? 71.555 -46.228 93.654 1.00 20.17 111 LYS L N 1
ATOM 2569 C CA . LYS B 2 119 ? 70.768 -45.141 94.227 1.00 28.96 111 LYS L CA 1
ATOM 2570 C C . LYS B 2 119 ? 71.457 -44.450 95.391 1.00 23.59 111 LYS L C 1
ATOM 2571 O O . LYS B 2 119 ? 72.230 -45.036 96.131 1.00 18.61 111 LYS L O 1
ATOM 2577 N N . SER B 2 120 ? 71.090 -43.204 95.618 1.00 19.56 112 SER L N 1
ATOM 2578 C CA . SER B 2 120 ? 71.401 -42.604 96.882 1.00 21.86 112 SER L CA 1
ATOM 2579 C C . SER B 2 120 ? 70.136 -41.935 97.458 1.00 18.55 112 SER L C 1
ATOM 2580 O O . SER B 2 120 ? 69.515 -41.079 96.820 1.00 20.52 112 SER L O 1
ATOM 2583 N N . THR B 2 121 ? 69.763 -42.312 98.675 1.00 21.20 113 THR L N 1
ATOM 2584 C CA . THR B 2 121 ? 68.487 -41.873 99.274 1.00 24.44 113 THR L CA 1
ATOM 2585 C C . THR B 2 121 ? 68.629 -40.504 99.966 1.00 22.88 113 THR L C 1
ATOM 2586 O O . THR B 2 121 ? 69.659 -40.240 100.576 1.00 19.26 113 THR L O 1
ATOM 2590 N N . PRO B 2 122 ? 67.618 -39.615 99.830 1.00 23.05 114 PRO L N 1
ATOM 2591 C CA . PRO B 2 122 ? 67.757 -38.286 100.454 1.00 21.33 114 PRO L CA 1
ATOM 2592 C C . PRO B 2 122 ? 67.927 -38.331 101.964 1.00 22.07 114 PRO L C 1
ATOM 2593 O O . PRO B 2 122 ? 67.277 -39.105 102.661 1.00 19.57 114 PRO L O 1
ATOM 2597 N N . THR B 2 123 ? 68.792 -37.436 102.430 1.00 16.21 115 THR L N 1
ATOM 2598 C CA . THR B 2 123 ? 68.958 -37.046 103.826 1.00 17.38 115 THR L CA 1
ATOM 2599 C C . THR B 2 123 ? 68.178 -35.730 103.989 1.00 13.14 115 THR L C 1
ATOM 2600 O O . THR B 2 123 ? 68.370 -34.814 103.138 1.00 14.99 115 THR L O 1
ATOM 2604 N N . LEU B 2 124 ? 67.374 -35.626 105.070 1.00 19.75 116 LEU L N 1
ATOM 2605 C CA . LEU B 2 124 ? 66.607 -34.425 105.440 1.00 24.85 116 LEU L CA 1
ATOM 2606 C C . LEU B 2 124 ? 67.160 -33.681 106.689 1.00 23.53 116 LEU L C 1
ATOM 2607 O O . LEU B 2 124 ? 67.456 -34.305 107.741 1.00 21.18 116 LEU L O 1
ATOM 2612 N N . THR B 2 125 ? 67.307 -32.350 106.542 1.00 16.23 117 THR L N 1
ATOM 2613 C CA . THR B 2 125 ? 67.569 -31.417 107.631 1.00 15.51 117 THR L CA 1
ATOM 2614 C C . THR B 2 125 ? 66.386 -30.464 107.697 1.00 12.97 117 THR L C 1
ATOM 2615 O O . THR B 2 125 ? 66.054 -29.812 106.708 1.00 18.43 117 THR L O 1
ATOM 2619 N N . VAL B 2 126 ? 65.738 -30.399 108.863 1.00 10.98 118 VAL L N 1
ATOM 2620 C CA . VAL B 2 126 ? 64.560 -29.573 109.010 1.00 13.78 118 VAL L CA 1
ATOM 2621 C C . VAL B 2 126 ? 64.822 -28.538 110.093 1.00 21.05 118 VAL L C 1
ATOM 2622 O O . VAL B 2 126 ? 65.389 -28.875 111.126 1.00 21.75 118 VAL L O 1
ATOM 2626 N N . PHE B 2 127 ? 64.475 -27.273 109.816 1.00 10.46 119 PHE L N 1
ATOM 2627 C CA . PHE B 2 127 ? 64.634 -26.187 110.798 1.00 10.93 119 PHE L CA 1
ATOM 2628 C C . PHE B 2 127 ? 63.263 -25.595 111.138 1.00 17.27 119 PHE L C 1
ATOM 2629 O O . PHE B 2 127 ? 62.448 -25.412 110.238 1.00 12.23 119 PHE L O 1
ATOM 2637 N N . PRO B 2 128 ? 63.058 -25.231 112.415 1.00 16.13 120 PRO L N 1
ATOM 2638 C CA . PRO B 2 128 ? 61.894 -24.476 112.923 1.00 19.21 120 PRO L CA 1
ATOM 2639 C C . PRO B 2 128 ? 62.043 -23.017 112.543 1.00 24.21 120 PRO L C 1
ATOM 2640 O O . PRO B 2 128 ? 63.140 -22.616 112.203 1.00 20.56 120 PRO L O 1
ATOM 2644 N N . PRO B 2 129 ? 60.949 -22.251 112.592 1.00 22.12 121 PRO L N 1
ATOM 2645 C CA . PRO B 2 129 ? 60.977 -20.779 112.511 1.00 17.16 121 PRO L CA 1
ATOM 2646 C C . PRO B 2 129 ? 61.942 -20.158 113.571 1.00 30.88 121 PRO L C 1
ATOM 2647 O O . PRO B 2 129 ? 61.929 -20.631 114.690 1.00 21.81 121 PRO L O 1
ATOM 2651 N N . SER B 2 130 ? 62.741 -19.131 113.254 1.00 19.00 122 SER L N 1
ATOM 2652 C CA . SER B 2 130 ? 63.486 -18.429 114.327 1.00 15.00 122 SER L CA 1
ATOM 2653 C C . SER B 2 130 ? 62.545 -17.575 115.194 1.00 14.60 122 SER L C 1
ATOM 2654 O O . SER B 2 130 ? 61.480 -17.161 114.747 1.00 16.82 122 SER L O 1
ATOM 2657 N N . SER B 2 131 ? 62.934 -17.286 116.429 1.00 18.32 123 SER L N 1
ATOM 2658 C CA . SER B 2 131 ? 62.101 -16.471 117.281 1.00 21.83 123 SER L CA 1
ATOM 2659 C C . SER B 2 131 ? 62.036 -15.058 116.697 1.00 23.75 123 SER L C 1
ATOM 2660 O O . SER B 2 131 ? 61.036 -14.362 116.827 1.00 20.76 123 SER L O 1
ATOM 2663 N N . GLU B 2 132 ? 63.084 -14.677 115.975 1.00 18.00 124 GLU L N 1
ATOM 2664 C CA . GLU B 2 132 ? 63.143 -13.366 115.343 1.00 21.17 124 GLU L CA 1
ATOM 2665 C C . GLU B 2 132 ? 62.042 -13.188 114.271 1.00 18.05 124 GLU L C 1
ATOM 2666 O O . GLU B 2 132 ? 61.366 -12.154 114.222 1.00 23.44 124 GLU L O 1
ATOM 2672 N N . GLU B 2 133 ? 61.843 -14.224 113.459 1.00 19.57 125 GLU L N 1
ATOM 2673 C CA . GLU B 2 133 ? 60.783 -14.239 112.473 1.00 20.48 125 GLU L CA 1
ATOM 2674 C C . GLU B 2 133 ? 59.391 -14.390 113.141 1.00 25.88 125 GLU L C 1
ATOM 2675 O O . GLU B 2 133 ? 58.434 -13.771 112.709 1.00 23.63 125 GLU L O 1
ATOM 2681 N N . LEU B 2 134 ? 59.285 -15.255 114.155 1.00 17.22 126 LEU L N 1
ATOM 2682 C CA . LEU B 2 134 ? 58.042 -15.435 114.895 1.00 18.97 126 LEU L CA 1
ATOM 2683 C C . LEU B 2 134 ? 57.499 -14.128 115.483 1.00 30.75 126 LEU L C 1
ATOM 2684 O O . LEU B 2 134 ? 56.295 -13.973 115.603 1.00 21.14 126 LEU L O 1
ATOM 2689 N N . LYS B 2 135 ? 58.396 -13.221 115.888 1.00 20.37 127 LYS L N 1
ATOM 2690 C CA . LYS B 2 135 ? 58.044 -11.915 116.446 1.00 26.94 127 LYS L CA 1
ATOM 2691 C C . LYS B 2 135 ? 57.316 -11.081 115.401 1.00 25.69 127 LYS L C 1
ATOM 2692 O O . LYS B 2 135 ? 56.471 -10.263 115.751 1.00 25.10 127 LYS L O 1
ATOM 2698 N N . GLU B 2 136 ? 57.660 -11.272 114.122 1.00 26.44 128 GLU L N 1
ATOM 2699 C CA . GLU B 2 136 ? 56.953 -10.624 113.009 1.00 29.60 128 GLU L CA 1
ATOM 2700 C C . GLU B 2 136 ? 55.639 -11.335 112.650 1.00 31.52 128 GLU L C 1
ATOM 2701 O O . GLU B 2 136 ? 55.022 -11.006 111.649 1.00 22.83 128 GLU L O 1
ATOM 2707 N N . ASN B 2 137 ? 55.202 -12.255 113.512 1.00 27.46 129 ASN L N 1
ATOM 2708 C CA . ASN B 2 137 ? 54.000 -13.078 113.300 1.00 28.66 129 ASN L CA 1
ATOM 2709 C C . ASN B 2 137 ? 54.033 -14.043 112.118 1.00 30.60 129 ASN L C 1
ATOM 2710 O O . ASN B 2 137 ? 52.954 -14.500 111.701 1.00 24.56 129 ASN L O 1
ATOM 2715 N N . LYS B 2 138 ? 55.266 -14.402 111.667 1.00 30.49 130 LYS L N 1
ATOM 2716 C CA . LYS B 2 138 ? 55.513 -15.311 110.543 1.00 33.56 130 LYS L CA 1
ATOM 2717 C C . LYS B 2 138 ? 56.335 -16.529 110.930 1.00 33.27 130 LYS L C 1
ATOM 2718 O O . LYS B 2 138 ? 57.165 -16.474 111.829 1.00 29.45 130 LYS L O 1
ATOM 2724 N N . ALA B 2 139 ? 56.125 -17.622 110.206 1.00 24.73 131 ALA L N 1
ATOM 2725 C CA . ALA B 2 139 ? 56.901 -18.824 110.397 1.00 17.15 131 ALA L CA 1
ATOM 2726 C C . ALA B 2 139 ? 57.151 -19.512 109.054 1.00 29.04 131 ALA L C 1
ATOM 2727 O O . ALA B 2 139 ? 56.223 -19.956 108.376 1.00 28.69 131 ALA L O 1
ATOM 2729 N N . THR B 2 140 ? 58.424 -19.656 108.718 1.00 17.26 132 THR L N 1
ATOM 2730 C CA . THR B 2 140 ? 58.868 -20.431 107.583 1.00 16.25 132 THR L CA 1
ATOM 2731 C C . THR B 2 140 ? 59.563 -21.643 108.154 1.00 18.09 132 THR L C 1
ATOM 2732 O O . THR B 2 140 ? 60.553 -21.513 108.863 1.00 15.02 132 THR L O 1
ATOM 2736 N N . LEU B 2 141 ? 59.015 -22.817 107.895 1.00 12.20 133 LEU L N 1
ATOM 2737 C CA . LEU B 2 141 ? 59.698 -24.071 108.206 1.00 14.40 133 LEU L CA 1
ATOM 2738 C C . LEU B 2 141 ? 60.610 -24.403 107.005 1.00 16.06 133 LEU L C 1
ATOM 2739 O O . LEU B 2 141 ? 60.195 -24.215 105.869 1.00 13.75 133 LEU L O 1
ATOM 2744 N N . VAL B 2 142 ? 61.842 -24.876 107.255 1.00 13.50 134 VAL L N 1
ATOM 2745 C CA . VAL B 2 142 ? 62.795 -25.159 106.167 1.00 10.71 134 VAL L CA 1
ATOM 2746 C C . VAL B 2 142 ? 63.143 -26.659 106.105 1.00 13.29 134 VAL L C 1
ATOM 2747 O O . VAL B 2 142 ? 63.513 -27.231 107.109 1.00 18.59 134 VAL L O 1
ATOM 2751 N N . CYS B 2 143 ? 63.073 -27.290 104.922 1.00 15.94 135 CYS L N 1
ATOM 2752 C CA . CYS B 2 143 ? 63.519 -28.678 104.718 1.00 10.17 135 CYS L C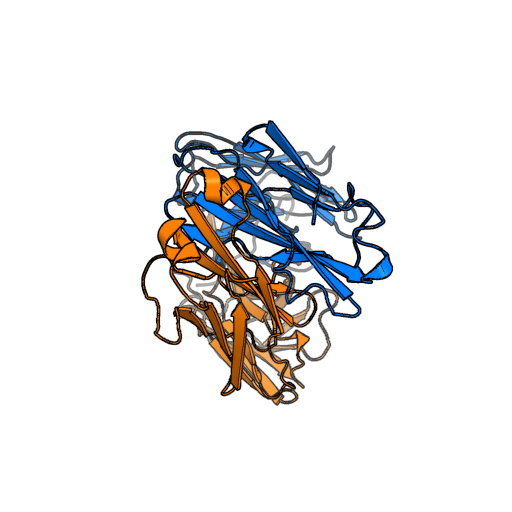A 1
ATOM 2753 C C . CYS B 2 143 ? 64.636 -28.735 103.646 1.00 16.04 135 CYS L C 1
ATOM 2754 O O . CYS B 2 143 ? 64.431 -28.365 102.504 1.00 15.21 135 CYS L O 1
ATOM 2757 N N . LEU B 2 144 ? 65.830 -29.144 104.052 1.00 15.74 136 LEU L N 1
ATOM 2758 C CA . LEU B 2 144 ? 66.980 -29.174 103.197 1.00 15.93 136 LEU L CA 1
ATOM 2759 C C . LEU B 2 144 ? 67.256 -30.637 102.835 1.00 20.83 136 LEU L C 1
ATOM 2760 O O . LEU B 2 144 ? 67.402 -31.475 103.714 1.00 11.11 136 LEU L O 1
ATOM 2765 N N . ILE B 2 145 ? 67.247 -30.922 101.530 1.00 16.72 137 ILE L N 1
ATOM 2766 C CA . ILE B 2 145 ? 67.160 -32.275 101.009 1.00 14.18 137 ILE L CA 1
ATOM 2767 C C . ILE B 2 145 ? 68.464 -32.555 100.247 1.00 13.92 137 ILE L C 1
ATOM 2768 O O . ILE B 2 145 ? 68.756 -31.942 99.212 1.00 17.94 137 ILE L O 1
ATOM 2773 N N . SER B 2 146 ? 69.294 -33.444 100.759 1.00 15.87 138 SER L N 1
ATOM 2774 C CA . SER B 2 146 ? 70.537 -33.648 100.042 1.00 23.56 138 SER L CA 1
ATOM 2775 C C . SER B 2 146 ? 70.965 -35.112 99.866 1.00 24.26 138 SER L C 1
ATOM 2776 O O . SER B 2 146 ? 70.252 -36.031 100.304 1.00 16.35 138 SER L O 1
ATOM 2779 N N . ASN B 2 147 ? 72.084 -35.304 99.156 1.00 26.04 139 ASN L N 1
ATOM 2780 C CA . ASN B 2 147 ? 72.702 -36.642 98.960 1.00 21.24 139 ASN L CA 1
ATOM 2781 C C . ASN B 2 147 ? 71.811 -37.622 98.250 1.00 24.92 139 ASN L C 1
ATOM 2782 O O . ASN B 2 147 ? 71.770 -38.750 98.669 1.00 20.67 139 ASN L O 1
ATOM 2787 N N . PHE B 2 148 ? 70.986 -37.187 97.297 1.00 20.85 140 PHE L N 1
ATOM 2788 C CA . PHE B 2 148 ? 70.159 -38.138 96.578 1.00 20.52 140 PHE L CA 1
ATOM 2789 C C . PHE B 2 148 ? 70.584 -38.192 95.112 1.00 26.07 140 PHE L C 1
ATOM 2790 O O . PHE B 2 148 ? 71.195 -37.280 94.601 1.00 20.96 140 PHE L O 1
ATOM 2798 N N . SER B 2 149 ? 70.239 -39.301 94.485 1.00 22.09 141 SER L N 1
ATOM 2799 C CA . SER B 2 149 ? 70.520 -39.610 93.104 1.00 26.50 141 SER L CA 1
ATOM 2800 C C . SER B 2 149 ? 69.623 -40.798 92.812 1.00 21.54 141 SER L C 1
ATOM 2801 O O . SER B 2 149 ? 69.566 -41.726 93.620 1.00 17.78 141 SER L O 1
ATOM 2804 N N . PRO B 2 150 ? 68.907 -40.786 91.680 1.00 30.17 142 PRO L N 1
ATOM 2805 C CA . PRO B 2 150 ? 68.764 -39.741 90.638 1.00 32.93 142 PRO L CA 1
ATOM 2806 C C . PRO B 2 150 ? 68.041 -38.497 91.167 1.00 29.30 142 PRO L C 1
ATOM 2807 O O . PRO B 2 150 ? 67.619 -38.495 92.330 1.00 25.49 142 PRO L O 1
ATOM 2811 N N . SER B 2 151 ? 67.849 -37.490 90.315 1.00 21.32 143 SER L N 1
ATOM 2812 C CA . SER B 2 151 ? 67.474 -36.164 90.798 1.00 26.69 143 SER L CA 1
ATOM 2813 C C . SER B 2 151 ? 65.976 -35.942 91.006 1.00 18.60 143 SER L C 1
ATOM 2814 O O . SER B 2 151 ? 65.599 -34.951 91.596 1.00 23.39 143 SER L O 1
ATOM 2817 N N . GLY B 2 152 ? 65.108 -36.834 90.529 1.00 19.95 144 GLY L N 1
ATOM 2818 C CA . GLY B 2 152 ? 63.660 -36.644 90.741 1.00 23.64 144 GLY L CA 1
ATOM 2819 C C . GLY B 2 152 ? 63.128 -36.980 92.141 1.00 23.58 144 GLY L C 1
ATOM 2820 O O . GLY B 2 152 ? 63.254 -38.118 92.573 1.00 21.37 144 GLY L O 1
ATOM 2821 N N . VAL B 2 153 ? 62.549 -35.992 92.841 1.00 16.93 145 VAL L N 1
ATOM 2822 C CA . VAL B 2 153 ? 62.000 -36.139 94.178 1.00 15.23 145 VAL L CA 1
ATOM 2823 C C . VAL B 2 153 ? 60.673 -35.428 94.152 1.00 30.27 145 VAL L C 1
ATOM 2824 O O . VAL B 2 153 ? 60.462 -34.507 93.363 1.00 24.70 145 VAL L O 1
ATOM 2828 N N . THR B 2 154 ? 59.766 -35.868 94.996 1.00 23.85 146 THR L N 1
ATOM 2829 C CA . THR B 2 154 ? 58.539 -35.142 95.190 1.00 19.55 146 THR L CA 1
ATOM 2830 C C . THR B 2 154 ? 58.445 -34.837 96.667 1.00 22.54 146 THR L C 1
ATOM 2831 O O . THR B 2 154 ? 58.632 -35.732 97.476 1.00 25.85 146 THR L O 1
ATOM 2835 N N . VAL B 2 155 ? 58.160 -33.580 96.999 1.00 19.87 147 VAL L N 1
ATOM 2836 C CA . VAL B 2 155 ? 58.150 -33.104 98.370 1.00 23.11 147 VAL L CA 1
ATOM 2837 C C . VAL B 2 155 ? 56.757 -32.647 98.811 1.00 29.95 147 VAL L C 1
ATOM 2838 O O . VAL B 2 155 ? 56.109 -31.851 98.126 1.00 32.78 147 VAL L O 1
ATOM 2842 N N . ALA B 2 156 ? 56.315 -33.134 99.968 1.00 28.35 148 ALA L N 1
ATOM 2843 C CA . ALA B 2 156 ? 55.005 -32.786 100.514 1.00 22.71 148 ALA L CA 1
ATOM 2844 C C . ALA B 2 156 ? 55.181 -32.504 101.964 1.00 21.15 148 ALA L C 1
ATOM 2845 O O . ALA B 2 156 ? 56.137 -33.002 102.571 1.00 20.30 148 ALA L O 1
ATOM 2847 N N . TRP B 2 157 ? 54.310 -31.667 102.514 1.00 19.59 149 TRP L N 1
ATOM 2848 C CA . TRP B 2 157 ? 54.342 -31.356 103.942 1.00 21.58 149 TRP L CA 1
ATOM 2849 C C . TRP B 2 157 ? 53.075 -31.821 104.645 1.00 26.76 149 TRP L C 1
ATOM 2850 O O . TRP B 2 157 ? 51.987 -31.867 104.035 1.00 29.69 149 TRP L O 1
ATOM 2861 N N . LYS B 2 158 ? 53.203 -32.121 105.931 1.00 22.81 150 LYS L N 1
ATOM 2862 C CA . LYS B 2 158 ? 52.046 -32.427 106.767 1.00 23.42 150 LYS L CA 1
ATOM 2863 C C . LYS B 2 158 ? 52.072 -31.615 108.016 1.00 28.13 150 LYS L C 1
ATOM 2864 O O . LYS B 2 158 ? 53.148 -31.259 108.512 1.00 24.01 150 LYS L O 1
ATOM 2870 N N . ALA B 2 159 ? 50.870 -31.364 108.549 1.00 26.47 151 ALA L N 1
ATOM 2871 C CA . ALA B 2 159 ? 50.687 -30.793 109.877 1.00 26.04 151 ALA L CA 1
ATOM 2872 C C . ALA B 2 159 ? 49.842 -31.751 110.710 1.00 28.29 151 ALA L C 1
ATOM 2873 O O . ALA B 2 159 ? 48.773 -32.174 110.290 1.00 30.67 151 ALA L O 1
ATOM 2875 N N . ASN B 2 160 ? 50.296 -32.077 111.901 1.00 29.36 152 ASN L N 1
ATOM 2876 C CA . ASN B 2 160 ? 49.681 -33.176 112.649 1.00 40.43 152 ASN L CA 1
ATOM 2877 C C . ASN B 2 160 ? 49.352 -34.450 111.810 1.00 52.05 152 ASN L C 1
ATOM 2878 O O . ASN B 2 160 ? 48.411 -35.173 112.136 1.00 52.52 152 ASN L O 1
ATOM 2883 N N . GLY B 2 161 ? 50.105 -34.727 110.745 1.00 42.18 153 GLY L N 1
ATOM 2884 C CA . GLY B 2 161 ? 49.872 -35.930 109.954 1.00 43.50 153 GLY L CA 1
ATOM 2885 C C . GLY B 2 161 ? 48.964 -35.756 108.747 1.00 42.35 153 GLY L C 1
ATOM 2886 O O . GLY B 2 161 ? 48.752 -36.665 107.953 1.00 44.93 153 GLY L O 1
ATOM 2887 N N . THR B 2 162 ? 48.449 -34.554 108.586 1.00 46.68 154 THR L N 1
ATOM 2888 C CA . THR B 2 162 ? 47.508 -34.274 107.522 1.00 48.29 154 THR L CA 1
ATOM 2889 C C . THR B 2 162 ? 48.256 -33.410 106.527 1.00 43.12 154 THR L C 1
ATOM 2890 O O . THR B 2 162 ? 49.046 -32.578 106.921 1.00 43.12 154 THR L O 1
ATOM 2894 N N . PRO B 2 163 ? 48.043 -33.646 105.234 1.00 44.95 155 PRO L N 1
ATOM 2895 C CA . PRO B 2 163 ? 48.723 -32.922 104.163 1.00 39.74 155 PRO L CA 1
ATOM 2896 C C . PRO B 2 163 ? 48.434 -31.433 104.223 1.00 45.87 155 PRO L C 1
ATOM 2897 O O . PRO B 2 163 ? 47.359 -31.070 104.703 1.00 44.53 155 PRO L O 1
ATOM 2901 N N . ILE B 2 164 ? 49.407 -30.612 103.797 1.00 43.14 156 ILE L N 1
ATOM 2902 C CA . ILE B 2 164 ? 49.307 -29.155 103.687 1.00 47.90 156 ILE L CA 1
ATOM 2903 C C . ILE B 2 164 ? 49.450 -28.805 102.225 1.00 57.52 156 ILE L C 1
ATOM 2904 O O . ILE B 2 164 ? 50.395 -29.265 101.612 1.00 65.41 156 ILE L O 1
ATOM 2909 N N . THR B 2 165 ? 48.576 -27.957 101.680 1.00 64.02 157 THR L N 1
ATOM 2910 C CA . THR B 2 165 ? 48.632 -27.578 100.263 1.00 66.11 157 THR L CA 1
ATOM 2911 C C . THR B 2 165 ? 49.258 -26.203 100.075 1.00 61.20 157 THR L C 1
ATOM 2912 O O . THR B 2 165 ? 50.098 -25.962 99.197 1.00 64.24 157 THR L O 1
ATOM 2916 N N . GLN B 2 166 ? 48.824 -25.300 100.928 1.00 42.45 158 GLN L N 1
ATOM 2917 C CA . GLN B 2 166 ? 49.088 -23.885 100.769 1.00 43.50 158 GLN L CA 1
ATOM 2918 C C . GLN B 2 166 ? 50.384 -23.471 101.483 1.00 32.76 158 GLN L C 1
ATOM 2919 O O . GLN B 2 166 ? 50.782 -24.074 102.483 1.00 29.68 158 GLN L O 1
ATOM 2925 N N . GLY B 2 167 ? 51.011 -22.418 100.972 1.00 30.82 159 GLY L N 1
ATOM 2926 C CA . GLY B 2 167 ? 52.279 -21.930 101.484 1.00 34.21 159 GLY L CA 1
ATOM 2927 C C . GLY B 2 167 ? 53.522 -22.805 101.259 1.00 32.24 159 GLY L C 1
ATOM 2928 O O . GLY B 2 167 ? 54.543 -22.548 101.893 1.00 33.46 159 GLY L O 1
ATOM 2929 N N . VAL B 2 168 ? 53.454 -23.823 100.394 1.00 29.61 160 VAL L N 1
ATOM 2930 C CA . VAL B 2 168 ? 54.664 -24.616 100.041 1.00 23.60 160 VAL L CA 1
ATOM 2931 C C . VAL B 2 168 ? 55.376 -24.132 98.759 1.00 33.86 160 VAL L C 1
ATOM 2932 O O . VAL B 2 168 ? 54.723 -23.859 97.740 1.00 34.20 160 VAL L O 1
ATOM 2936 N N . ASP B 2 169 ? 56.703 -23.965 98.844 1.00 27.71 161 ASP L N 1
ATOM 2937 C CA . ASP B 2 169 ? 57.584 -23.615 97.700 1.00 25.06 161 ASP L CA 1
ATOM 2938 C C . ASP B 2 169 ? 58.763 -24.586 97.730 1.00 23.48 161 ASP L C 1
ATOM 2939 O O . ASP B 2 169 ? 59.468 -24.679 98.732 1.00 18.56 161 ASP L O 1
ATOM 2944 N N . THR B 2 170 ? 58.992 -25.277 96.629 1.00 24.18 162 THR L N 1
ATOM 2945 C CA . THR B 2 170 ? 59.921 -26.392 96.587 1.00 20.93 162 THR L CA 1
ATOM 2946 C C . THR B 2 170 ? 60.791 -26.077 95.387 1.00 24.44 162 THR L C 1
ATOM 2947 O O . THR B 2 170 ? 60.286 -25.605 94.377 1.00 19.94 162 THR L O 1
ATOM 2951 N N . SER B 2 171 ? 62.099 -26.223 95.512 1.00 17.19 163 SER L N 1
ATOM 2952 C CA . SER B 2 171 ? 62.968 -25.832 94.409 1.00 18.99 163 SER L CA 1
ATOM 2953 C C . SER B 2 171 ? 63.098 -26.994 93.439 1.00 21.94 163 SER L C 1
ATOM 2954 O O . SER B 2 171 ? 62.691 -28.131 93.737 1.00 22.23 163 SER L O 1
ATOM 2957 N N . ASN B 2 172 ? 63.639 -26.695 92.257 1.00 24.57 164 ASN L N 1
ATOM 2958 C CA . ASN B 2 172 ? 64.249 -27.716 91.406 1.00 21.21 164 ASN L CA 1
ATOM 2959 C C . ASN B 2 172 ? 65.514 -28.270 92.074 1.00 23.64 164 ASN L C 1
ATOM 2960 O O . ASN B 2 172 ? 66.125 -27.608 92.916 1.00 23.33 164 ASN L O 1
ATOM 2965 N N . PRO B 2 173 ? 65.835 -29.529 91.762 1.00 25.59 165 PRO L N 1
ATOM 2966 C CA . PRO B 2 173 ? 67.050 -30.193 92.255 1.00 23.85 165 PRO L CA 1
ATOM 2967 C C . PRO B 2 173 ? 68.272 -29.652 91.512 1.00 28.27 165 PRO L C 1
ATOM 2968 O O . PRO B 2 173 ? 68.160 -29.280 90.348 1.00 27.59 165 PRO L O 1
ATOM 2972 N N . THR B 2 174 ? 69.408 -29.562 92.183 1.00 22.87 166 THR L N 1
ATOM 2973 C CA . THR B 2 174 ? 70.591 -29.031 91.547 1.00 31.47 166 THR L CA 1
ATOM 2974 C C . THR B 2 174 ? 71.754 -29.981 91.800 1.00 26.23 166 THR L C 1
ATOM 2975 O O . THR B 2 174 ? 71.816 -30.527 92.880 1.00 18.84 166 THR L O 1
ATOM 2979 N N . LYS B 2 175 ? 72.641 -30.197 90.821 1.00 27.16 167 LYS L N 1
ATOM 2980 C CA . LYS B 2 175 ? 73.747 -31.140 90.999 1.00 26.67 167 LYS L CA 1
ATOM 2981 C C . LYS B 2 175 ? 74.662 -30.580 92.088 1.00 31.38 167 LYS L C 1
ATOM 2982 O O . LYS B 2 175 ? 74.815 -29.366 92.218 1.00 31.57 167 LYS L O 1
ATOM 2988 N N . GLU B 2 176 ? 75.173 -31.477 92.931 1.00 27.30 168 GLU L N 1
ATOM 2989 C CA . GLU B 2 176 ? 76.162 -31.162 93.952 1.00 33.85 168 GLU L CA 1
ATOM 2990 C C . GLU B 2 176 ? 77.154 -32.326 94.103 1.00 35.42 168 GLU L C 1
ATOM 2991 O O . GLU B 2 176 ? 76.835 -33.371 94.712 1.00 32.36 168 GLU L O 1
ATOM 2997 N N . GLY B 2 177 ? 78.361 -32.134 93.565 1.00 40.11 169 GLY L N 1
ATOM 2998 C CA . GLY B 2 177 ? 79.319 -33.215 93.483 1.00 36.77 169 GLY L CA 1
ATOM 2999 C C . GLY B 2 177 ? 78.665 -34.299 92.664 1.00 36.37 169 GLY L C 1
ATOM 3000 O O . GLY B 2 177 ? 78.113 -34.020 91.601 1.00 35.69 169 GLY L O 1
ATOM 3001 N N . ASN B 2 178 ? 78.676 -35.533 93.145 1.00 32.00 170 ASN L N 1
ATOM 3002 C CA . ASN B 2 178 ? 78.088 -36.583 92.320 1.00 36.50 170 ASN L CA 1
ATOM 3003 C C . ASN B 2 178 ? 76.624 -36.893 92.670 1.00 37.67 170 ASN L C 1
ATOM 3004 O O . ASN B 2 178 ? 76.075 -37.883 92.176 1.00 37.54 170 ASN L O 1
ATOM 3009 N N . LYS B 2 179 ? 75.997 -36.054 93.504 1.00 31.96 171 LYS L N 1
ATOM 3010 C CA . LYS B 2 179 ? 74.568 -36.178 93.789 1.00 28.18 171 LYS L CA 1
ATOM 3011 C C . LYS B 2 179 ? 73.740 -34.926 93.500 1.00 34.77 171 LYS L C 1
ATOM 3012 O O . LYS B 2 179 ? 74.163 -34.065 92.754 1.00 29.32 171 LYS L O 1
ATOM 3018 N N . PHE B 2 180 ? 72.565 -34.835 94.118 1.00 21.29 172 PHE L N 1
ATOM 3019 C CA . PHE B 2 180 ? 71.691 -33.676 93.936 1.00 28.36 172 PHE L CA 1
ATOM 3020 C C . PHE B 2 180 ? 71.229 -33.102 95.262 1.00 26.25 172 PHE L C 1
ATOM 3021 O O . PHE B 2 180 ? 71.373 -33.728 96.311 1.00 19.14 172 PHE L O 1
ATOM 3029 N N . MET B 2 181 ? 70.685 -31.890 95.214 1.00 25.07 173 MET L N 1
ATOM 3030 C CA . MET B 2 181 ? 70.136 -31.289 96.407 1.00 17.58 173 MET L CA 1
ATOM 3031 C C . MET B 2 181 ? 68.947 -30.428 96.029 1.00 15.34 173 MET L C 1
ATOM 3032 O O . MET B 2 181 ? 68.806 -30.054 94.870 1.00 16.86 173 MET L O 1
ATOM 3037 N N . ALA B 2 182 ? 68.063 -30.180 97.000 1.00 11.56 174 ALA L N 1
ATOM 3038 C CA . ALA B 2 182 ? 66.876 -29.400 96.781 1.00 15.11 174 ALA L CA 1
ATOM 3039 C C . ALA B 2 182 ? 66.439 -28.821 98.114 1.00 16.50 174 ALA L C 1
ATOM 3040 O O . ALA B 2 182 ? 66.964 -29.186 99.158 1.00 13.78 174 ALA L O 1
ATOM 3042 N N . SER B 2 183 ? 65.481 -27.900 98.086 1.00 20.33 175 SER L N 1
ATOM 3043 C CA . SER B 2 183 ? 65.006 -27.290 99.333 1.00 17.06 175 SER L CA 1
ATOM 3044 C C . SER B 2 183 ? 63.499 -27.070 99.235 1.00 16.12 175 SER L C 1
ATOM 3045 O O . SER B 2 183 ? 62.953 -26.886 98.156 1.00 15.77 175 SER L O 1
ATOM 3048 N N . SER B 2 184 ? 62.836 -27.104 100.370 1.00 16.40 176 SER L N 1
ATOM 3049 C CA . SER B 2 184 ? 61.413 -26.836 100.395 1.00 23.63 176 SER L CA 1
ATOM 3050 C C . SER B 2 184 ? 61.082 -25.930 101.605 1.00 21.90 176 SER L C 1
ATOM 3051 O O . SER B 2 184 ? 61.621 -26.095 102.713 1.00 16.77 176 SER L O 1
ATOM 3054 N N . PHE B 2 185 ? 60.162 -24.995 101.414 1.00 15.45 177 PHE L N 1
ATOM 3055 C CA . PHE B 2 185 ? 59.809 -24.065 102.486 1.00 12.74 177 PHE L CA 1
ATOM 3056 C C . PHE B 2 185 ? 58.313 -24.110 102.753 1.00 19.77 177 PHE L C 1
ATOM 3057 O O . PHE B 2 185 ? 57.528 -24.089 101.822 1.00 22.03 177 PHE L O 1
ATOM 3065 N N . LEU B 2 186 ? 57.908 -24.170 104.016 1.00 12.66 178 LEU L N 1
ATOM 3066 C CA . LEU B 2 186 ? 56.490 -24.084 104.326 1.00 16.49 178 LEU L CA 1
ATOM 3067 C C . LEU B 2 186 ? 56.245 -22.776 105.054 1.00 21.21 178 LEU L C 1
ATOM 3068 O O . LEU B 2 186 ? 56.819 -22.547 106.102 1.00 18.44 178 LEU L O 1
ATOM 3073 N N . HIS B 2 187 ? 55.438 -21.890 104.485 1.00 19.54 179 HIS L N 1
ATOM 3074 C CA . HIS B 2 187 ? 55.128 -20.598 105.107 1.00 25.21 179 HIS L CA 1
ATOM 3075 C C . HIS B 2 187 ? 53.809 -20.675 105.898 1.00 25.91 179 HIS L C 1
ATOM 3076 O O . HIS B 2 187 ? 52.773 -21.100 105.362 1.00 22.97 179 HIS L O 1
ATOM 3083 N N . LEU B 2 188 ? 53.874 -20.271 107.165 1.00 22.48 180 LEU L N 1
ATOM 3084 C CA . LEU B 2 188 ? 52.776 -20.274 108.166 1.00 18.76 180 LEU L CA 1
ATOM 3085 C C . LEU B 2 188 ? 52.742 -18.951 108.916 1.00 30.95 180 LEU L C 1
ATOM 3086 O O . LEU B 2 188 ? 53.725 -18.160 108.850 1.00 27.50 180 LEU L O 1
ATOM 3091 N N . THR B 2 189 ? 51.645 -18.729 109.661 1.00 23.68 181 THR L N 1
ATOM 3092 C CA . THR B 2 189 ? 51.595 -17.703 110.709 1.00 26.24 181 THR L CA 1
ATOM 3093 C C . THR B 2 189 ? 52.268 -18.289 111.953 1.00 25.58 181 THR L C 1
ATOM 3094 O O . THR B 2 189 ? 52.434 -19.523 112.071 1.00 25.42 181 THR L O 1
ATOM 3098 N N . SER B 2 190 ? 52.649 -17.416 11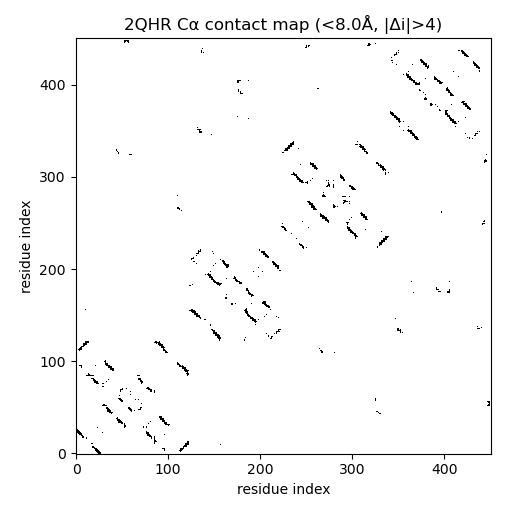2.869 1.00 24.70 182 SER L N 1
ATOM 3099 C CA . SER B 2 190 ? 53.164 -17.837 114.175 1.00 26.56 182 SER L CA 1
ATOM 3100 C C . SER B 2 190 ? 52.130 -18.629 114.915 1.00 24.02 182 SER L C 1
ATOM 3101 O O . SER B 2 190 ? 52.488 -19.534 115.668 1.00 19.99 182 SER L O 1
ATOM 3104 N N . ASP B 2 191 ? 50.861 -18.233 114.797 1.00 26.69 183 ASP L N 1
ATOM 3105 C CA . ASP B 2 191 ? 49.790 -18.984 115.478 1.00 30.09 183 ASP L CA 1
ATOM 3106 C C . ASP B 2 191 ? 49.684 -20.404 114.909 1.00 25.57 183 ASP L C 1
ATOM 3107 O O . ASP B 2 191 ? 49.534 -21.419 115.646 1.00 27.32 183 ASP L O 1
ATOM 3112 N N . GLN B 2 192 ? 49.791 -20.523 113.598 1.00 29.25 184 GLN L N 1
ATOM 3113 C CA . GLN B 2 192 ? 49.794 -21.890 113.072 1.00 30.45 184 GLN L CA 1
ATOM 3114 C C . GLN B 2 192 ? 50.950 -22.755 113.607 1.00 35.39 184 GLN L C 1
ATOM 3115 O O . GLN B 2 192 ? 50.724 -23.928 113.950 1.00 30.51 184 GLN L O 1
ATOM 3121 N N . TRP B 2 193 ? 52.163 -22.186 113.706 1.00 33.55 185 TRP L N 1
ATOM 3122 C CA . TRP B 2 193 ? 53.332 -22.963 114.145 1.00 24.12 185 TRP L CA 1
ATOM 3123 C C . TRP B 2 193 ? 53.099 -23.417 115.577 1.00 24.57 185 TRP L C 1
ATOM 3124 O O . TRP B 2 193 ? 53.258 -24.593 115.935 1.00 32.02 185 TRP L O 1
ATOM 3135 N N . ARG B 2 194 ? 52.649 -22.483 116.394 1.00 25.28 186 ARG L N 1
ATOM 3136 C CA . ARG B 2 194 ? 52.430 -22.748 117.812 1.00 32.28 186 ARG L CA 1
ATOM 3137 C C . ARG B 2 194 ? 51.284 -23.718 118.105 1.00 40.26 186 ARG L C 1
ATOM 3138 O O . ARG B 2 194 ? 51.330 -24.439 119.090 1.00 43.67 186 ARG L O 1
ATOM 3146 N N . SER B 2 195 ? 50.289 -23.764 117.232 1.00 38.70 187 SER L N 1
ATOM 3147 C CA . SER B 2 195 ? 49.075 -24.540 117.488 1.00 42.06 187 SER L CA 1
ATOM 3148 C C . SER B 2 195 ? 49.073 -26.034 117.059 1.00 38.26 187 SER L C 1
ATOM 3149 O O . SER B 2 195 ? 48.166 -26.772 117.443 1.00 36.75 187 SER L O 1
ATOM 3152 N N . HIS B 2 196 ? 50.068 -26.486 116.285 1.00 36.20 188 HIS L N 1
ATOM 3153 C CA . HIS B 2 196 ? 50.121 -27.904 115.900 1.00 36.47 188 HIS L CA 1
ATOM 3154 C C . HIS B 2 196 ? 51.116 -28.693 116.734 1.00 35.56 188 HIS L C 1
ATOM 3155 O O . HIS B 2 196 ? 52.084 -28.139 117.268 1.00 34.66 188 HIS L O 1
ATOM 3162 N N . ASN B 2 197 ? 50.881 -29.992 116.816 1.00 39.45 189 ASN L N 1
ATOM 3163 C CA . ASN B 2 197 ? 51.777 -30.904 117.531 1.00 47.11 189 ASN L CA 1
ATOM 3164 C C . ASN B 2 197 ? 53.032 -31.269 116.738 1.00 42.08 189 ASN L C 1
ATOM 3165 O O . ASN B 2 197 ? 54.102 -31.481 117.315 1.00 38.37 189 ASN L O 1
ATOM 3170 N N . SER B 2 198 ? 52.910 -31.330 115.417 1.00 33.12 190 SER L N 1
ATOM 3171 C CA . SER B 2 198 ? 54.086 -31.585 114.609 1.00 32.66 190 SER L CA 1
ATOM 3172 C C . SER B 2 198 ? 53.873 -31.150 113.185 1.00 29.56 190 SER L C 1
ATOM 3173 O O . SER B 2 198 ? 52.712 -30.990 112.711 1.00 29.08 190 SER L O 1
ATOM 3176 N N . PHE B 2 199 ? 55.009 -30.959 112.504 1.00 22.80 191 PHE L N 1
ATOM 3177 C CA . PHE B 2 199 ? 55.022 -30.807 111.065 1.00 21.56 191 PHE L CA 1
ATOM 3178 C C . PHE B 2 199 ? 55.990 -31.845 110.544 1.00 20.08 191 PHE L C 1
ATOM 3179 O O . PHE B 2 199 ? 56.934 -32.187 111.258 1.00 17.39 191 PHE L O 1
ATOM 3187 N N . THR B 2 200 ? 55.803 -32.263 109.289 1.00 23.79 192 THR L N 1
ATOM 3188 C CA . THR B 2 200 ? 56.615 -33.290 108.654 1.00 19.54 192 THR L CA 1
ATOM 3189 C C . THR B 2 200 ? 56.975 -32.828 107.269 1.00 24.72 192 THR L C 1
ATOM 3190 O O . THR B 2 200 ? 56.091 -32.414 106.512 1.00 15.68 192 THR L O 1
ATOM 3194 N N . CYS B 2 201 ? 58.276 -32.900 106.949 1.00 15.29 193 CYS L N 1
ATOM 3195 C CA . CYS B 2 201 ? 58.758 -32.821 105.568 1.00 14.59 193 CYS L CA 1
ATOM 3196 C C . CYS B 2 201 ? 58.876 -34.264 105.100 1.00 19.00 193 CYS L C 1
ATOM 3197 O O . CYS B 2 201 ? 59.539 -35.102 105.760 1.00 19.21 193 CYS L O 1
ATOM 3200 N N . GLN B 2 202 ? 58.272 -34.532 103.951 1.00 16.09 194 GLN L N 1
ATOM 3201 C CA . GLN B 2 202 ? 58.211 -35.869 103.386 1.00 16.95 194 GLN L CA 1
ATOM 3202 C C . GLN B 2 202 ? 58.686 -35.848 101.958 1.00 18.31 194 GLN L C 1
ATOM 3203 O O . GLN B 2 202 ? 58.182 -35.105 101.145 1.00 19.73 194 GLN L O 1
ATOM 3209 N N . VAL B 2 203 ? 59.635 -36.710 101.636 1.00 12.07 195 VAL L N 1
ATOM 3210 C CA . VAL B 2 203 ? 60.213 -36.723 100.290 1.00 15.77 195 VAL L CA 1
ATOM 3211 C C . VAL B 2 203 ? 60.093 -38.130 99.721 1.00 18.31 195 VAL L C 1
ATOM 3212 O O . VAL B 2 203 ? 60.521 -39.105 100.346 1.00 17.69 195 VAL L O 1
ATOM 3216 N N . THR B 2 204 ? 59.489 -38.212 98.535 1.00 15.34 196 THR L N 1
ATOM 3217 C CA . THR B 2 204 ? 59.388 -39.408 97.741 1.00 13.87 196 THR L CA 1
ATOM 3218 C C . THR B 2 204 ? 60.487 -39.401 96.679 1.00 14.39 196 THR L C 1
ATOM 3219 O O . THR B 2 204 ? 60.648 -38.431 95.946 1.00 21.37 196 THR L O 1
ATOM 3223 N N . HIS B 2 205 ? 61.208 -40.506 96.555 1.00 23.45 197 HIS L N 1
ATOM 3224 C CA . HIS B 2 205 ? 62.316 -40.601 95.613 1.00 22.76 197 HIS L CA 1
ATOM 3225 C C . HIS B 2 205 ? 62.374 -42.076 95.129 1.00 32.57 197 HIS L C 1
ATOM 3226 O O . HIS B 2 205 ? 62.675 -42.978 95.931 1.00 22.20 197 HIS L O 1
ATOM 3233 N N . GLU B 2 206 ? 62.048 -42.340 93.861 1.00 34.59 198 GLU L N 1
ATOM 3234 C CA . GLU B 2 206 ? 62.241 -43.695 93.279 1.00 39.18 198 GLU L CA 1
ATOM 3235 C C . GLU B 2 206 ? 61.573 -44.837 94.054 1.00 47.72 198 GLU L C 1
ATOM 3236 O O . GLU B 2 206 ? 62.242 -45.875 94.326 1.00 46.00 198 GLU L O 1
ATOM 3242 N N . GLY B 2 207 ? 60.320 -44.664 94.477 1.00 37.69 199 GLY L N 1
ATOM 3243 C CA . GLY B 2 207 ? 59.705 -45.722 95.267 1.00 29.21 199 GLY L CA 1
ATOM 3244 C C . GLY B 2 207 ? 59.948 -45.688 96.786 1.00 23.66 199 GLY L C 1
ATOM 3245 O O . GLY B 2 207 ? 59.254 -46.390 97.540 1.00 24.23 199 GLY L O 1
ATOM 3246 N N . ASP B 2 208 ? 60.899 -44.854 97.247 1.00 20.96 200 ASP L N 1
ATOM 3247 C CA . ASP B 2 208 ? 61.145 -44.708 98.681 1.00 17.89 200 ASP L CA 1
ATOM 3248 C C . ASP B 2 208 ? 60.478 -43.453 99.212 1.00 15.22 200 ASP L C 1
ATOM 3249 O O . ASP B 2 208 ? 60.171 -42.551 98.452 1.00 23.62 200 ASP L O 1
ATOM 3254 N N . THR B 2 209 ? 60.262 -43.403 100.522 1.00 17.45 201 THR L N 1
ATOM 3255 C CA . THR B 2 209 ? 59.761 -42.194 101.152 1.00 19.07 201 THR L CA 1
ATOM 3256 C C . THR B 2 209 ? 60.649 -41.897 102.360 1.00 16.80 201 THR L C 1
ATOM 3257 O O . THR B 2 209 ? 60.973 -42.810 103.129 1.00 20.22 201 THR L O 1
ATOM 3261 N N . VAL B 2 210 ? 61.064 -40.641 102.536 1.00 14.13 202 VAL L N 1
ATOM 3262 C CA . VAL B 2 210 ? 61.811 -40.246 103.738 1.00 14.64 202 VAL L CA 1
ATOM 3263 C C . VAL B 2 210 ? 61.036 -39.109 104.353 1.00 14.54 202 VAL L C 1
ATOM 3264 O O . VAL B 2 210 ? 60.708 -38.116 103.663 1.00 16.23 202 VAL L O 1
ATOM 3268 N N . GLU B 2 211 ? 60.730 -39.275 105.636 1.00 11.92 203 GLU L N 1
ATOM 3269 C CA . GLU B 2 211 ? 60.174 -38.230 106.462 1.00 11.95 203 GLU L CA 1
ATOM 3270 C C . GLU B 2 211 ? 60.997 -37.796 107.669 1.00 15.14 203 GLU L C 1
ATOM 3271 O O . GLU B 2 211 ? 61.635 -38.615 108.369 1.00 18.04 203 GLU L O 1
ATOM 3277 N N . LYS B 2 212 ? 60.905 -36.500 107.966 1.00 14.06 204 LYS L N 1
ATOM 3278 C CA . LYS B 2 212 ? 61.495 -35.937 109.152 1.00 19.70 204 LYS L CA 1
ATOM 3279 C C . LYS B 2 212 ? 60.513 -34.909 109.714 1.00 14.67 204 LYS L C 1
ATOM 3280 O O . LYS B 2 212 ? 60.007 -34.047 109.002 1.00 20.28 204 LYS L O 1
ATOM 3286 N N . SER B 2 213 ? 60.212 -35.037 110.995 1.00 13.04 205 SER L N 1
ATOM 3287 C CA . SER B 2 213 ? 59.209 -34.200 111.618 1.00 19.94 205 SER L CA 1
ATOM 3288 C C . SER B 2 213 ? 59.845 -33.312 112.674 1.00 24.66 205 SER L C 1
ATOM 3289 O O . SER B 2 213 ? 60.931 -33.606 113.195 1.00 22.39 205 SER L O 1
ATOM 3292 N N . LEU B 2 214 ? 59.151 -32.245 113.032 1.00 23.94 206 LEU L N 1
ATOM 3293 C CA . LEU B 2 214 ? 59.606 -31.444 114.167 1.00 24.79 206 LEU L CA 1
ATOM 3294 C C . LEU B 2 214 ? 58.415 -30.886 114.890 1.00 29.79 206 LEU L C 1
ATOM 3295 O O . LEU B 2 214 ? 57.330 -30.773 114.338 1.00 29.51 206 LEU L O 1
ATOM 3300 N N . SER B 2 215 ? 58.651 -30.534 116.145 1.00 30.44 207 SER L N 1
ATOM 3301 C CA . SER B 2 215 ? 57.569 -30.105 116.987 1.00 37.10 207 SER L CA 1
ATOM 3302 C C . SER B 2 215 ? 57.903 -28.758 117.644 1.00 32.85 207 SER L C 1
ATOM 3303 O O . SER B 2 215 ? 59.053 -28.493 118.039 1.00 28.24 207 SER L O 1
ATOM 3306 N N . PRO B 2 216 ? 56.890 -27.907 117.781 1.00 30.12 208 PRO L N 1
ATOM 3307 C CA . PRO B 2 216 ? 57.015 -26.641 118.530 1.00 25.50 208 PRO L CA 1
ATOM 3308 C C . PRO B 2 216 ? 57.210 -26.833 120.051 1.00 32.63 208 PRO L C 1
ATOM 3309 O O . PRO B 2 216 ? 57.541 -25.887 120.745 1.00 37.71 208 PRO L O 1
ATOM 3313 N N . ALA B 2 217 ? 56.995 -28.044 120.553 1.00 35.22 209 ALA L N 1
ATOM 3314 C CA . ALA B 2 217 ? 57.020 -28.335 121.983 1.00 36.33 209 ALA L CA 1
ATOM 3315 C C . ALA B 2 217 ? 58.382 -28.475 122.691 1.00 46.22 209 ALA L C 1
ATOM 3316 O O . ALA B 2 217 ? 59.427 -28.577 122.064 1.00 37.95 209 ALA L O 1
ATOM 3318 N N . GLU B 2 218 ? 58.283 -28.592 124.020 1.00 65.62 210 GLU L N 1
ATOM 3319 C CA . GLU B 2 218 ? 59.359 -28.705 125.020 1.00 75.60 210 GLU L CA 1
ATOM 3320 C C . GLU B 2 218 ? 59.684 -27.298 125.480 1.00 83.32 210 GLU L C 1
ATOM 3321 O O . GLU B 2 218 ? 58.942 -26.728 126.283 1.00 84.99 210 GLU L O 1
ATOM 3328 N N . VAL C 3 1 ? 71.093 -27.117 48.622 1.00 32.20 404 VAL P N 1
ATOM 3329 C CA . VAL C 3 1 ? 71.945 -25.988 48.964 1.00 33.15 404 VAL P CA 1
ATOM 3330 C C . VAL C 3 1 ? 73.322 -26.511 49.415 1.00 30.71 404 VAL P C 1
ATOM 3331 O O . VAL C 3 1 ? 73.421 -27.502 50.153 1.00 28.79 404 VAL P O 1
ATOM 3335 N N . GLU C 3 2 ? 74.374 -25.822 49.003 1.00 32.35 405 GLU P N 1
ATOM 3336 C CA . GLU C 3 2 ? 75.726 -26.122 49.478 1.00 30.55 405 GLU P CA 1
ATOM 3337 C C . GLU C 3 2 ? 76.213 -25.181 50.602 1.00 28.56 405 GLU P C 1
ATOM 3338 O O . GLU C 3 2 ? 76.169 -23.944 50.478 1.00 24.27 405 GLU P O 1
ATOM 3344 N N . GLN C 3 3 ? 76.671 -25.771 51.705 1.00 20.38 406 GLN P N 1
ATOM 3345 C CA . GLN C 3 3 ? 77.255 -25.002 52.814 1.00 17.44 406 GLN P CA 1
ATOM 3346 C C . GLN C 3 3 ? 78.496 -24.171 52.406 1.00 20.73 406 GLN P C 1
ATOM 3347 O O . GLN C 3 3 ? 79.380 -24.647 51.679 1.00 24.05 406 GLN P O 1
ATOM 3353 N N . HIS C 3 4 ? 78.555 -22.909 52.830 1.00 16.14 407 HIS P N 1
ATOM 3354 C CA . HIS C 3 4 ? 79.740 -22.054 52.554 1.00 15.46 407 HIS P CA 1
ATOM 3355 C C . HIS C 3 4 ? 80.654 -22.032 53.776 1.00 16.59 407 HIS P C 1
ATOM 3356 O O . HIS C 3 4 ? 80.163 -22.145 54.893 1.00 13.24 407 HIS P O 1
ATOM 3363 N N . HIS C 3 5 ? 81.952 -21.793 53.572 1.00 17.72 408 HIS P N 1
ATOM 3364 C CA . HIS C 3 5 ? 82.887 -21.542 54.692 1.00 16.36 408 HIS P CA 1
ATOM 3365 C C . HIS C 3 5 ? 82.528 -20.241 55.410 1.00 15.20 408 HIS P C 1
ATOM 3366 O O . HIS C 3 5 ? 81.939 -19.370 54.799 1.00 15.07 408 HIS P O 1
ATOM 3373 N N . ARG C 3 6 ? 82.955 -20.082 56.672 1.00 12.63 409 ARG P N 1
ATOM 3374 C CA . ARG C 3 6 ? 82.883 -18.781 57.361 1.00 15.92 409 ARG P CA 1
ATOM 3375 C C . ARG C 3 6 ? 83.958 -17.909 56.704 1.00 21.54 409 ARG P C 1
ATOM 3376 O O . ARG C 3 6 ? 84.881 -18.449 56.101 1.00 18.22 409 ARG P O 1
ATOM 3384 N N . ARG C 3 7 ? 83.796 -16.588 56.775 1.00 13.28 410 ARG P N 1
ATOM 3385 C CA . ARG C 3 7 ? 84.741 -15.627 56.240 1.00 15.93 410 ARG P CA 1
ATOM 3386 C C . ARG C 3 7 ? 85.586 -15.211 57.411 1.00 17.46 410 ARG P C 1
ATOM 3387 O O . ARG C 3 7 ? 85.081 -15.117 58.526 1.00 13.47 410 ARG P O 1
ATOM 3395 N N . THR C 3 8 ? 86.868 -14.986 57.164 1.00 17.31 411 THR P N 1
ATOM 3396 C CA . THR C 3 8 ? 87.766 -14.453 58.160 1.00 14.26 411 THR P CA 1
ATOM 3397 C C . THR C 3 8 ? 88.751 -13.585 57.351 1.00 15.55 411 THR P C 1
ATOM 3398 O O . THR C 3 8 ? 88.853 -13.731 56.137 1.00 19.92 411 THR P O 1
ATOM 3402 N N . ASP C 3 9 ? 89.409 -12.649 58.003 1.00 16.10 412 ASP P N 1
ATOM 3403 C CA . ASP C 3 9 ? 90.423 -11.781 57.392 1.00 24.86 412 ASP P CA 1
ATOM 3404 C C . ASP C 3 9 ? 91.534 -12.644 56.755 1.00 24.31 412 ASP P C 1
ATOM 3405 O O . ASP C 3 9 ? 91.967 -13.649 57.339 1.00 20.09 412 ASP P O 1
ATOM 3410 N N . ASN C 3 10 ? 92.010 -12.236 55.594 1.00 22.57 413 ASN P N 1
ATOM 3411 C CA . ASN C 3 10 ? 93.095 -12.956 54.831 1.00 29.66 413 ASN P CA 1
ATOM 3412 C C . ASN C 3 10 ? 92.853 -14.455 54.577 1.00 36.43 413 ASN P C 1
ATOM 3413 O O . ASN C 3 10 ? 93.785 -15.244 54.795 1.00 31.82 413 ASN P O 1
ATOM 3418 N N . ASP C 3 11 ? 91.630 -14.840 54.161 1.00 30.59 414 ASP P N 1
ATOM 3419 C CA . ASP C 3 11 ? 91.278 -16.246 53.865 1.00 25.11 414 ASP P CA 1
ATOM 3420 C C . ASP C 3 11 ? 91.445 -16.625 52.372 1.00 39.23 414 ASP P C 1
ATOM 3421 O O . ASP C 3 11 ? 92.079 -15.833 51.640 1.00 33.90 414 ASP P O 1
#

B-factor: mean 24.3, std 11.48, range [8.55, 93.5]

Secondary structure (DSSP, 8-state):
--EEEEE---EE-TT--EEEEEEEESS-GGG--EEEEEE-TT--EEEEEEE-TTSS-EE--TTTTTTEEEEEEGGGTEEEEEE-S--GGG-EEEEEEEEPPTTT-SS--EEEE---EEEEE--SPPBPPEEEEEPPPGGGSSSSEEEEEEEEEEEBSS--EEEEGGGTB-TTEEEPPPEEETTEEEEEEEEEEETTHHHHS--EEEEEEGGGTEEEEEE---/---EE--SEEEEETT--EEEEEEE-GGGTT--EEEEEE-TTS--EEEEEE-TTS-EEE-TT--TTEEEEEETTEEEEEESS--GGG-EEEEEEEEEEETTEEEEEE---EEEEEESPPPBPPEEEEEPPPHHHHHTTEEEEEEEEEEEBSS--EEEEEETTEEE-TTEEEPPPEEETTEEEEEEEEEEEHHHHHH-S-EEEEEEETTEEEEEEE-S--/-PPPPPP-TT-